Protein AF-A0AAU0NUB8-F1 (afdb_monomer_lite)

Sequence (580 aa):
MPNNIVFNNVAENLKTQIYGTTSSGTVTALLVDNSGNIQIGGSINSTVTGTVNISGGSITSTVTGTVSISDGSITATVTGTVNISGGNINSTVTGTVNVSGGSITSTVTGTVSISDGSITATVTGTVNVSGGNIDSTVTGTVNVSGGNINSTVTGTVNVSGGSITSTVTGTVSISDGNITATVTGTVNVSGGNIDSTVTGTVNVSGGSITSTVTGTVSISDGSITATVTGTVNVSGGNINSTVTGTVNVSGGNINSTVTGTVNVSGGSITSTVTGTVSISDGSITATVTGTVNVSGGNIDSTVTGTVNVSGGNINSTVTGTVNVSGGSITSTVTGTVSISDGNITATVTGTVNVSGGNIDSTVTGTVNVSGGSITSTVTGTVSISDGSITATVTGTVNVSGGNINSTVTGTVNVSGGSITSTVTGTVSISDGSITATVTGTVNVSGGSITATVTGTVNISGGSISATIAGHGFTSSFATLTANASAPINTSFSFDTSQFGYNNYSFYVKNTGTATVSARLQVSPTTAESYYVNDTTAEITLTPNQAVVLAPGLFLNYTRLRVLGTSEATITVEGYFNGQN

pLDDT: mean 86.52, std 13.11, range [34.75, 97.88]

Radius of gyration: 56.98 Å; chains: 1; bounding box: 99×32×206 Å

Structure (mmCIF, N/CA/C/O backbone):
data_AF-A0AAU0NUB8-F1
#
_entry.id   AF-A0AAU0NUB8-F1
#
loop_
_atom_site.group_PDB
_atom_site.id
_atom_site.type_symbol
_atom_site.label_atom_id
_atom_site.label_alt_id
_atom_site.label_comp_id
_atom_site.label_asym_id
_atom_site.label_entity_id
_atom_site.label_seq_id
_atom_site.pdbx_PDB_ins_code
_atom_site.Cartn_x
_atom_site.Cartn_y
_atom_site.Cartn_z
_atom_site.occupancy
_atom_site.B_iso_or_equiv
_atom_site.auth_seq_id
_atom_site.auth_comp_id
_atom_site.auth_asym_id
_atom_site.auth_atom_id
_atom_site.pdbx_PDB_model_num
ATOM 1 N N . MET A 1 1 ? 33.088 -10.317 -100.900 1.00 34.75 1 MET A N 1
ATOM 2 C CA . MET A 1 1 ? 33.164 -11.579 -100.132 1.00 34.75 1 MET A CA 1
ATOM 3 C C . MET A 1 1 ? 32.841 -11.274 -98.677 1.00 34.75 1 MET A C 1
ATOM 5 O O . MET A 1 1 ? 33.107 -10.156 -98.257 1.00 34.75 1 MET A O 1
ATOM 9 N N . PRO A 1 2 ? 32.132 -12.183 -98.000 1.00 43.19 2 PRO A N 1
ATOM 10 C CA . PRO A 1 2 ? 31.165 -11.868 -96.958 1.00 43.19 2 PRO A CA 1
ATOM 11 C C . PRO A 1 2 ? 31.790 -11.530 -95.603 1.00 43.19 2 PRO A C 1
ATOM 13 O O . PRO A 1 2 ? 32.929 -11.876 -95.307 1.00 43.19 2 PRO A O 1
ATOM 16 N N . ASN A 1 3 ? 30.956 -10.856 -94.813 1.00 42.56 3 ASN A N 1
ATOM 17 C CA . ASN A 1 3 ? 31.021 -10.631 -93.378 1.00 42.56 3 ASN A CA 1
ATOM 18 C C . ASN A 1 3 ? 31.677 -11.808 -92.633 1.00 42.56 3 ASN A C 1
ATOM 20 O O . ASN A 1 3 ? 31.066 -12.866 -92.501 1.00 42.56 3 ASN A O 1
ATOM 24 N N . ASN A 1 4 ? 32.901 -11.614 -92.143 1.00 39.78 4 ASN A N 1
ATOM 25 C CA . ASN A 1 4 ? 33.548 -12.545 -91.225 1.00 39.78 4 ASN A CA 1
ATOM 26 C C . ASN A 1 4 ? 33.737 -11.842 -89.879 1.00 39.78 4 ASN A C 1
ATOM 28 O O . ASN A 1 4 ? 34.854 -11.593 -89.430 1.00 39.78 4 ASN A O 1
ATOM 32 N N . ILE A 1 5 ? 32.616 -11.498 -89.236 1.00 44.12 5 ILE A N 1
ATOM 33 C CA . ILE A 1 5 ? 32.594 -11.411 -87.775 1.00 44.12 5 ILE A CA 1
ATOM 34 C C . ILE A 1 5 ? 32.754 -12.856 -87.305 1.00 44.12 5 ILE A C 1
ATOM 36 O O . ILE A 1 5 ? 31.786 -13.593 -87.131 1.00 44.12 5 ILE A O 1
ATOM 40 N N . VAL A 1 6 ? 34.009 -13.289 -87.200 1.00 47.88 6 VAL A N 1
ATOM 41 C CA . VAL A 1 6 ? 34.350 -14.505 -86.477 1.00 47.88 6 VAL A CA 1
ATOM 42 C C . VAL A 1 6 ? 34.022 -14.193 -85.026 1.00 47.88 6 VAL A C 1
ATOM 44 O O . VAL A 1 6 ? 34.758 -13.466 -84.360 1.00 47.88 6 VAL A O 1
ATOM 47 N N . PHE A 1 7 ? 32.887 -14.696 -84.544 1.00 54.06 7 PHE A N 1
ATOM 48 C CA . PHE A 1 7 ? 32.688 -14.848 -83.111 1.00 54.06 7 PHE A CA 1
ATOM 49 C C . PHE A 1 7 ? 33.814 -15.749 -82.628 1.00 54.06 7 PHE A C 1
ATOM 51 O O . PHE A 1 7 ? 33.824 -16.943 -82.910 1.00 54.06 7 PHE A O 1
ATOM 58 N N . ASN A 1 8 ? 34.814 -15.139 -81.999 1.00 52.47 8 ASN A N 1
ATOM 59 C CA . ASN A 1 8 ? 35.960 -15.843 -81.466 1.00 52.47 8 ASN A CA 1
ATOM 60 C C . ASN A 1 8 ? 35.456 -16.876 -80.456 1.00 52.47 8 ASN A C 1
ATOM 62 O O . ASN A 1 8 ? 34.874 -16.527 -79.439 1.00 52.47 8 ASN A O 1
ATOM 66 N N . ASN A 1 9 ? 35.634 -18.154 -80.759 1.00 54.94 9 ASN A N 1
ATOM 67 C CA . ASN A 1 9 ? 35.080 -19.267 -79.989 1.00 54.94 9 ASN A CA 1
ATOM 68 C C . ASN A 1 9 ? 35.848 -19.479 -78.672 1.00 54.94 9 ASN A C 1
ATOM 70 O O . ASN A 1 9 ? 35.467 -20.310 -77.849 1.00 54.94 9 ASN A O 1
ATOM 74 N N . VAL A 1 10 ? 36.962 -18.765 -78.492 1.00 57.66 10 VAL A N 1
ATOM 75 C CA . VAL A 1 10 ? 37.752 -18.769 -77.268 1.00 57.66 10 VAL A CA 1
ATOM 76 C C . VAL A 1 10 ? 37.119 -17.762 -76.314 1.00 57.66 10 VAL A C 1
ATOM 78 O O . VAL A 1 10 ? 37.269 -16.556 -76.495 1.00 57.66 10 VAL A O 1
ATOM 81 N N . ALA A 1 11 ? 36.420 -18.255 -75.289 1.00 54.78 11 ALA A N 1
ATOM 82 C CA . ALA A 1 11 ? 35.713 -17.421 -74.311 1.00 54.78 11 ALA A CA 1
ATOM 83 C C . ALA A 1 11 ? 36.600 -16.322 -73.686 1.00 54.78 11 ALA A C 1
ATOM 85 O O . ALA A 1 11 ? 36.125 -15.226 -73.404 1.00 54.78 11 ALA A O 1
ATOM 86 N N . GLU A 1 12 ? 37.904 -16.576 -73.532 1.00 54.66 12 GLU A N 1
ATOM 87 C CA . GLU A 1 12 ? 38.868 -15.594 -73.022 1.00 54.66 12 GLU A CA 1
ATOM 88 C C . GLU A 1 12 ? 39.077 -14.383 -73.946 1.00 54.66 12 GLU A C 1
ATOM 90 O O . GLU A 1 12 ? 39.304 -13.276 -73.463 1.00 54.66 12 GLU A O 1
ATOM 95 N N . ASN A 1 13 ? 38.919 -14.559 -75.258 1.00 52.91 13 ASN A N 1
ATOM 96 C CA . ASN A 1 13 ? 39.053 -13.492 -76.248 1.00 52.91 13 ASN A CA 1
ATOM 97 C C . ASN A 1 13 ? 37.741 -12.725 -76.505 1.00 52.91 13 ASN A C 1
ATOM 99 O O . ASN A 1 13 ? 37.738 -11.767 -77.276 1.00 52.91 13 ASN A O 1
ATOM 103 N N . LEU A 1 14 ? 36.628 -13.143 -75.891 1.00 55.69 14 LEU A N 1
ATOM 104 C CA . LEU A 1 14 ? 35.334 -12.448 -75.935 1.00 55.69 14 LEU A CA 1
ATOM 105 C C . LEU A 1 14 ? 35.107 -11.533 -74.718 1.00 55.69 14 LEU A C 1
ATOM 107 O O . LEU A 1 14 ? 34.029 -10.957 -74.577 1.00 55.69 14 LEU A O 1
ATOM 111 N N . LYS A 1 15 ? 36.098 -11.388 -73.828 1.00 54.88 15 LYS A N 1
ATOM 112 C CA . LYS A 1 15 ? 36.014 -10.480 -72.677 1.00 54.88 15 LYS A CA 1
ATOM 113 C C . LYS A 1 15 ? 35.912 -9.028 -73.169 1.00 54.88 15 LYS A C 1
ATOM 115 O O . LYS A 1 15 ? 36.837 -8.520 -73.800 1.00 54.88 15 LYS A O 1
ATOM 120 N N . THR A 1 16 ? 34.814 -8.338 -72.862 1.00 56.94 16 THR A N 1
ATOM 121 C CA . THR A 1 16 ? 34.696 -6.880 -73.032 1.00 56.94 16 THR A CA 1
ATOM 122 C C . THR A 1 16 ? 35.710 -6.183 -72.125 1.00 56.94 16 THR A C 1
ATOM 124 O O . THR A 1 16 ? 35.531 -6.148 -70.910 1.00 56.94 16 THR A O 1
ATOM 127 N N . GLN A 1 17 ? 36.791 -5.645 -72.699 1.00 57.72 17 GLN A N 1
ATOM 128 C CA . GLN A 1 17 ? 37.718 -4.774 -71.971 1.00 57.72 17 GLN A CA 1
ATOM 129 C C . GLN A 1 17 ? 37.031 -3.425 -71.732 1.00 57.72 17 GLN A C 1
ATOM 131 O O . GLN A 1 17 ? 36.641 -2.745 -72.682 1.00 57.72 17 GLN A O 1
ATOM 136 N N . ILE A 1 18 ? 36.859 -3.049 -70.465 1.00 65.25 18 ILE A N 1
ATOM 137 C CA . ILE A 1 18 ? 36.373 -1.722 -70.083 1.00 65.25 18 ILE A CA 1
ATOM 138 C C . ILE A 1 18 ? 37.589 -0.798 -70.038 1.00 65.25 18 ILE A C 1
ATOM 140 O O . ILE A 1 18 ? 38.558 -1.094 -69.343 1.00 65.25 18 ILE A O 1
ATOM 144 N N . TYR A 1 19 ? 37.560 0.310 -70.775 1.00 64.94 19 TYR A N 1
ATOM 145 C CA . TYR A 1 19 ? 38.640 1.296 -70.761 1.00 64.94 19 TYR A CA 1
ATOM 146 C C . TYR A 1 19 ? 38.244 2.535 -69.950 1.00 64.94 19 TYR A C 1
ATOM 148 O O . TYR A 1 19 ? 37.123 3.024 -70.064 1.00 64.94 19 TYR A O 1
ATOM 156 N N . GLY A 1 20 ? 39.177 3.051 -69.152 1.00 66.25 20 GLY A N 1
ATOM 157 C CA . GLY A 1 20 ? 39.092 4.340 -68.463 1.00 66.25 20 GLY A CA 1
ATOM 158 C C . GLY A 1 20 ? 40.105 5.332 -69.033 1.00 66.25 20 GLY A C 1
ATOM 159 O O . GLY A 1 20 ? 40.996 4.949 -69.785 1.00 66.25 20 GLY A O 1
ATOM 160 N N . THR A 1 21 ? 39.984 6.615 -68.700 1.00 65.50 21 THR A N 1
ATOM 161 C CA . THR A 1 21 ? 40.927 7.657 -69.140 1.00 65.50 21 THR A CA 1
ATOM 162 C C . THR A 1 21 ? 41.678 8.216 -67.934 1.00 65.50 21 THR A C 1
ATOM 164 O O . THR A 1 21 ? 41.054 8.590 -66.944 1.00 65.50 21 THR A O 1
ATOM 167 N N . THR A 1 22 ? 43.012 8.267 -67.982 1.00 65.81 22 THR A N 1
ATOM 168 C CA . THR A 1 22 ? 43.820 8.888 -66.920 1.00 65.81 22 THR A CA 1
ATOM 169 C C . THR A 1 22 ? 43.652 10.409 -66.912 1.00 65.81 22 THR A C 1
ATOM 171 O O . THR A 1 22 ? 43.195 11.010 -67.885 1.00 65.81 22 THR A O 1
ATOM 174 N N . SER A 1 23 ? 44.131 11.065 -65.851 1.00 58.47 23 SER A N 1
ATOM 175 C CA . SER A 1 23 ? 44.223 12.532 -65.767 1.00 58.47 23 SER A CA 1
ATOM 176 C C . SER A 1 23 ? 45.089 13.174 -66.863 1.00 58.47 23 SER A C 1
ATOM 178 O O . SER A 1 23 ? 45.000 14.380 -67.076 1.00 58.47 23 SER A O 1
ATOM 180 N N . SER A 1 24 ? 45.902 12.385 -67.577 1.00 73.06 24 SER A N 1
ATOM 181 C CA . SER A 1 24 ? 46.690 12.812 -68.741 1.00 73.06 24 SER A CA 1
ATOM 182 C C . SER A 1 24 ? 45.994 12.564 -70.087 1.00 73.06 24 SER A C 1
ATOM 184 O O . SER A 1 24 ? 46.607 12.784 -71.127 1.00 73.06 24 SER A O 1
ATOM 186 N N . GLY A 1 25 ? 44.747 12.077 -70.093 1.00 71.88 25 GLY A N 1
ATOM 187 C CA . GLY A 1 25 ? 43.996 11.756 -71.313 1.00 71.88 25 GLY A CA 1
ATOM 188 C C . GLY A 1 25 ? 44.322 10.388 -71.928 1.00 71.88 25 GLY A C 1
ATOM 189 O O . GLY A 1 25 ? 43.821 10.066 -73.003 1.00 71.88 25 GLY A O 1
ATOM 190 N N . THR A 1 26 ? 45.139 9.564 -71.266 1.00 75.38 26 THR A N 1
ATOM 191 C CA . THR A 1 26 ? 45.525 8.239 -71.768 1.00 75.38 26 THR A CA 1
ATOM 192 C C . THR A 1 26 ? 44.412 7.233 -71.499 1.00 75.38 26 THR A C 1
ATOM 194 O O . THR A 1 26 ? 44.010 7.051 -70.353 1.00 75.38 26 THR A O 1
ATOM 197 N N . VAL A 1 27 ? 43.930 6.548 -72.536 1.00 68.94 27 VAL A N 1
ATOM 198 C CA . VAL A 1 27 ? 42.956 5.458 -72.392 1.00 68.94 27 VAL A CA 1
ATOM 199 C C . VAL A 1 27 ? 43.677 4.197 -71.895 1.00 68.94 27 VAL A C 1
ATOM 201 O O . VAL A 1 27 ? 44.598 3.718 -72.553 1.00 68.94 27 VAL A O 1
ATOM 204 N N . THR A 1 28 ? 43.284 3.658 -70.741 1.00 66.75 28 THR A N 1
ATOM 205 C CA . THR A 1 28 ? 43.864 2.448 -70.130 1.00 66.75 28 THR A CA 1
ATOM 206 C C . THR A 1 28 ? 42.778 1.409 -69.907 1.00 66.75 28 THR A C 1
ATOM 208 O O . THR A 1 28 ? 41.647 1.757 -69.576 1.00 66.75 28 THR A O 1
ATOM 211 N N . ALA A 1 29 ? 43.101 0.124 -70.057 1.00 64.19 29 ALA A N 1
ATOM 212 C CA . ALA A 1 29 ? 42.186 -0.932 -69.633 1.00 64.19 29 ALA A CA 1
ATOM 213 C C . ALA A 1 29 ? 42.015 -0.863 -68.106 1.00 64.19 29 ALA A C 1
ATOM 215 O O . ALA A 1 29 ? 43.003 -0.759 -67.375 1.00 64.19 29 ALA A O 1
ATOM 216 N N . LEU A 1 30 ? 40.771 -0.880 -67.635 1.00 70.12 30 LEU A N 1
ATOM 217 C CA . LEU A 1 30 ? 40.443 -1.095 -66.233 1.00 70.12 30 LEU A CA 1
ATOM 218 C C . LEU A 1 30 ? 40.463 -2.597 -65.969 1.00 70.12 30 LEU A C 1
ATOM 220 O O . LEU A 1 30 ? 39.977 -3.389 -66.781 1.00 70.12 30 LEU A O 1
ATOM 224 N N . LEU A 1 31 ? 41.033 -2.989 -64.832 1.00 73.56 31 LEU A N 1
ATOM 225 C CA . LEU A 1 31 ? 40.986 -4.378 -64.407 1.00 73.56 31 LEU A CA 1
ATOM 226 C C . LEU A 1 31 ? 39.528 -4.723 -64.092 1.00 73.56 31 LEU A C 1
ATOM 228 O O . LEU A 1 31 ? 38.877 -4.004 -63.337 1.00 73.56 31 LEU A O 1
ATOM 232 N N . VAL A 1 32 ? 39.014 -5.795 -64.691 1.00 72.31 32 VAL A N 1
ATOM 233 C CA . VAL A 1 32 ? 37.684 -6.329 -64.394 1.00 72.31 32 VAL A CA 1
ATOM 234 C C . VAL A 1 32 ? 37.797 -7.779 -63.955 1.00 72.31 32 VAL A C 1
ATOM 236 O O . VAL A 1 32 ? 38.656 -8.512 -64.447 1.00 72.31 32 VAL A O 1
ATOM 239 N N . ASP A 1 33 ? 36.949 -8.194 -63.021 1.00 75.12 33 ASP A N 1
ATOM 240 C CA . ASP A 1 33 ? 36.871 -9.594 -62.610 1.00 75.12 33 ASP A CA 1
ATOM 241 C C . ASP A 1 33 ? 36.132 -10.464 -63.646 1.00 75.12 33 ASP A C 1
ATOM 243 O O . ASP A 1 33 ? 35.622 -9.984 -64.662 1.00 75.12 33 ASP A O 1
ATOM 247 N N . ASN A 1 34 ? 36.058 -11.775 -63.390 1.00 74.88 34 ASN A N 1
ATOM 248 C CA . ASN A 1 34 ? 35.379 -12.736 -64.268 1.00 74.88 34 ASN A CA 1
ATOM 249 C C . ASN A 1 34 ? 33.866 -12.484 -64.428 1.00 74.88 34 ASN A C 1
ATOM 251 O O . ASN A 1 34 ? 33.246 -13.102 -65.292 1.00 74.88 34 ASN A O 1
ATOM 255 N N . SER A 1 35 ? 33.285 -11.595 -63.621 1.00 77.44 35 SER A N 1
ATOM 256 C CA . SER A 1 35 ? 31.882 -11.181 -63.676 1.00 77.44 35 SER A CA 1
ATOM 257 C C . SER A 1 35 ? 31.705 -9.803 -64.331 1.00 77.44 35 SER A C 1
ATOM 259 O O . SER A 1 35 ? 30.581 -9.317 -64.426 1.00 77.44 35 SER A O 1
ATOM 261 N N . GLY A 1 36 ? 32.790 -9.176 -64.802 1.00 72.44 36 GLY A N 1
ATOM 262 C CA . GLY A 1 36 ? 32.775 -7.860 -65.439 1.00 72.44 36 GLY A CA 1
ATOM 263 C C . GLY A 1 36 ? 32.761 -6.678 -64.465 1.00 72.44 36 GLY A C 1
ATOM 264 O O . GLY A 1 36 ? 32.548 -5.550 -64.907 1.00 72.44 36 GLY A O 1
ATOM 265 N N . ASN A 1 37 ? 32.991 -6.896 -63.164 1.00 77.50 37 ASN A N 1
ATOM 266 C CA . ASN A 1 37 ? 33.043 -5.812 -62.178 1.00 77.50 37 ASN A CA 1
ATOM 267 C C . ASN A 1 37 ? 34.415 -5.136 -62.183 1.00 77.50 37 ASN A C 1
ATOM 269 O O . ASN A 1 37 ? 35.431 -5.816 -62.307 1.00 77.50 37 ASN A O 1
ATOM 273 N N . ILE A 1 38 ? 34.460 -3.820 -61.967 1.00 76.69 38 ILE A N 1
ATOM 274 C CA . ILE A 1 38 ? 35.713 -3.052 -61.923 1.00 76.69 38 ILE A CA 1
ATOM 275 C C . ILE A 1 38 ? 36.499 -3.413 -60.654 1.00 76.69 38 ILE A C 1
ATOM 277 O O . ILE A 1 38 ? 35.972 -3.287 -59.550 1.00 76.69 38 ILE A O 1
ATOM 281 N N . GLN A 1 39 ? 37.763 -3.814 -60.801 1.00 78.06 39 GLN A N 1
ATOM 282 C CA . GLN A 1 39 ? 38.712 -4.055 -59.713 1.00 78.06 39 GLN A CA 1
ATOM 283 C C . GLN A 1 39 ? 39.658 -2.863 -59.543 1.00 78.06 39 GLN A C 1
ATOM 285 O O . GLN A 1 39 ? 40.314 -2.430 -60.493 1.00 78.06 39 GLN A O 1
ATOM 290 N N . ILE A 1 40 ? 39.761 -2.350 -58.318 1.00 70.75 40 ILE A N 1
ATOM 291 C CA . ILE A 1 40 ? 40.590 -1.186 -57.994 1.00 70.75 40 ILE A CA 1
ATOM 292 C C . ILE A 1 40 ? 41.726 -1.603 -57.058 1.00 70.75 40 ILE A C 1
ATOM 294 O O . ILE A 1 40 ? 41.482 -2.103 -55.962 1.00 70.75 40 ILE A O 1
ATOM 298 N N . GLY A 1 41 ? 42.966 -1.366 -57.503 1.00 65.56 41 GLY A N 1
ATOM 299 C CA . GLY A 1 41 ? 44.191 -1.489 -56.697 1.00 65.56 41 GLY A CA 1
ATOM 300 C C . GLY A 1 41 ? 44.997 -0.184 -56.578 1.00 65.56 41 GLY A C 1
ATOM 301 O O . GLY A 1 41 ? 46.074 -0.188 -55.993 1.00 65.56 41 GLY A O 1
ATOM 302 N N . GLY A 1 42 ? 44.501 0.926 -57.147 1.00 71.94 42 GLY A N 1
ATOM 303 C CA . GLY A 1 42 ? 45.145 2.251 -57.176 1.00 71.94 42 GLY A CA 1
ATOM 304 C C . GLY A 1 42 ? 44.168 3.389 -56.846 1.00 71.94 42 GLY A C 1
ATOM 305 O O . GLY A 1 42 ? 43.082 3.133 -56.333 1.00 71.94 42 GLY A O 1
ATOM 306 N N . SER A 1 43 ? 44.532 4.649 -57.117 1.00 77.69 43 SER A N 1
ATOM 307 C CA . SER A 1 43 ? 43.649 5.794 -56.832 1.00 77.69 43 SER A CA 1
ATOM 308 C C . SER A 1 43 ? 42.744 6.160 -58.014 1.00 77.69 43 SER A C 1
ATOM 310 O O . SER A 1 43 ? 43.237 6.344 -59.126 1.00 77.69 43 SER A O 1
ATOM 312 N N . ILE A 1 44 ? 41.437 6.326 -57.775 1.00 73.38 44 ILE A N 1
ATOM 313 C CA . ILE A 1 44 ? 40.455 6.792 -58.771 1.00 73.38 44 ILE A CA 1
ATOM 314 C C . ILE A 1 44 ? 39.863 8.138 -58.351 1.00 73.38 44 ILE A C 1
ATOM 316 O O . ILE A 1 44 ? 39.305 8.279 -57.262 1.00 73.38 44 ILE A O 1
ATOM 320 N N . ASN A 1 45 ? 39.928 9.112 -59.262 1.00 75.44 45 ASN A N 1
ATOM 321 C CA . ASN A 1 45 ? 39.418 10.473 -59.071 1.00 75.44 45 ASN A CA 1
ATOM 322 C C . ASN A 1 45 ? 38.354 10.864 -60.121 1.00 75.44 45 ASN A C 1
ATOM 324 O O . ASN A 1 45 ? 38.284 12.011 -60.556 1.00 75.44 45 ASN A O 1
ATOM 328 N N . SER A 1 46 ? 37.558 9.906 -60.596 1.00 72.00 46 SER A N 1
ATOM 329 C CA . SER A 1 46 ? 36.447 10.127 -61.532 1.00 72.00 46 SER A CA 1
ATOM 330 C C . SER A 1 46 ? 35.205 9.354 -61.099 1.00 72.00 46 SER A C 1
ATOM 332 O O . SER A 1 46 ? 35.332 8.253 -60.573 1.00 72.00 46 SER A O 1
ATOM 334 N N . THR A 1 47 ? 34.017 9.918 -61.344 1.00 80.12 47 THR A N 1
ATOM 335 C CA . THR A 1 47 ? 32.732 9.311 -60.963 1.00 80.12 47 THR A CA 1
ATOM 336 C C . THR A 1 47 ? 32.630 7.864 -61.435 1.00 80.12 47 THR A C 1
ATOM 338 O O . THR A 1 47 ? 32.801 7.582 -62.622 1.00 80.12 47 THR A O 1
ATOM 341 N N . VAL A 1 48 ? 32.309 6.959 -60.511 1.00 79.38 48 VAL A N 1
ATOM 342 C CA . VAL A 1 48 ? 32.179 5.526 -60.791 1.00 79.38 48 VAL A CA 1
ATOM 343 C C . VAL A 1 48 ? 30.710 5.122 -60.699 1.00 79.38 48 VAL A C 1
ATOM 345 O O . VAL A 1 48 ? 30.035 5.441 -59.720 1.00 79.38 48 VAL A O 1
ATOM 348 N N . THR A 1 49 ? 30.205 4.416 -61.713 1.00 82.38 49 THR A N 1
ATOM 349 C CA . THR A 1 49 ? 28.839 3.870 -61.720 1.00 82.38 49 THR A CA 1
ATOM 350 C C . THR A 1 49 ? 28.857 2.364 -61.978 1.00 82.38 49 THR A C 1
ATOM 352 O O . THR A 1 49 ? 29.679 1.891 -62.761 1.00 82.38 49 THR A O 1
ATOM 355 N N . GLY A 1 50 ? 27.971 1.612 -61.321 1.00 81.25 50 GLY A N 1
ATOM 356 C CA . GLY A 1 50 ? 27.869 0.152 -61.459 1.00 81.25 50 GLY A CA 1
ATOM 357 C C . GLY A 1 50 ? 28.474 -0.621 -60.284 1.00 81.25 50 GLY A C 1
ATOM 358 O O . GLY A 1 50 ? 28.452 -0.144 -59.150 1.00 81.25 50 GLY A O 1
ATOM 359 N N . THR A 1 51 ? 28.965 -1.836 -60.543 1.00 85.69 51 THR A N 1
ATOM 360 C CA . THR A 1 51 ? 29.549 -2.713 -59.515 1.00 85.69 51 THR A CA 1
ATOM 361 C C . THR A 1 51 ? 31.066 -2.545 -59.436 1.00 85.69 51 THR A C 1
ATOM 363 O O . THR A 1 51 ? 31.770 -2.685 -60.440 1.00 85.69 51 THR A O 1
ATOM 366 N N . VAL A 1 52 ? 31.572 -2.267 -58.235 1.00 83.56 52 VAL A N 1
ATOM 367 C CA . VAL A 1 52 ? 32.972 -1.929 -57.959 1.00 83.56 52 VAL A CA 1
ATOM 368 C C . VAL A 1 52 ? 33.510 -2.795 -56.827 1.00 83.56 52 VAL A C 1
ATOM 370 O O . VAL A 1 52 ? 32.921 -2.840 -55.749 1.00 83.56 52 VAL A O 1
ATOM 373 N N . ASN A 1 53 ? 34.661 -3.424 -57.050 1.00 86.62 53 ASN A N 1
ATOM 374 C CA . ASN A 1 53 ? 35.387 -4.209 -56.060 1.00 86.62 53 ASN A CA 1
ATOM 375 C C . ASN A 1 53 ? 36.716 -3.511 -55.724 1.00 86.62 53 ASN A C 1
ATOM 377 O O . ASN A 1 53 ? 37.567 -3.309 -56.592 1.00 86.62 53 ASN A O 1
ATOM 381 N N . ILE A 1 54 ? 36.892 -3.136 -54.458 1.00 84.12 54 ILE A N 1
ATOM 382 C CA . ILE A 1 54 ? 38.076 -2.453 -53.933 1.00 84.12 54 ILE A CA 1
ATOM 383 C C . ILE A 1 54 ? 38.842 -3.434 -53.052 1.00 84.12 54 ILE A C 1
ATOM 385 O O . ILE A 1 54 ? 38.369 -3.838 -51.990 1.00 84.12 54 ILE A O 1
ATOM 389 N N . SER A 1 55 ? 40.035 -3.808 -53.500 1.00 83.12 55 SER A N 1
ATOM 390 C CA . SER A 1 55 ? 40.952 -4.684 -52.765 1.00 83.12 55 SER A CA 1
ATOM 391 C C . SER A 1 55 ? 42.266 -3.975 -52.416 1.00 83.12 55 SER A C 1
ATOM 393 O O . SER A 1 55 ? 43.273 -4.632 -52.173 1.00 83.12 55 SER A O 1
ATOM 395 N N . GLY A 1 56 ? 42.262 -2.638 -52.461 1.00 78.81 56 GLY A N 1
ATOM 396 C CA . GLY A 1 56 ? 43.394 -1.740 -52.235 1.00 78.81 56 GLY A CA 1
ATOM 397 C C . GLY A 1 56 ? 43.168 -0.362 -52.884 1.00 78.81 56 GLY A C 1
ATOM 398 O O . GLY A 1 56 ? 42.235 -0.171 -53.662 1.00 78.81 56 GLY A O 1
ATOM 399 N N . GLY A 1 57 ? 44.028 0.618 -52.588 1.00 79.62 57 GLY A N 1
ATOM 400 C CA . GLY A 1 57 ? 43.959 1.958 -53.195 1.00 79.62 57 GLY A CA 1
ATOM 401 C C . GLY A 1 57 ? 42.918 2.903 -52.573 1.00 79.62 57 GLY A C 1
ATOM 402 O O . GLY A 1 57 ? 42.484 2.709 -51.434 1.00 79.62 57 GLY A O 1
ATOM 403 N N . SER A 1 58 ? 42.564 3.979 -53.290 1.00 81.81 58 SER A N 1
ATOM 404 C CA . SER A 1 58 ? 41.634 5.004 -52.787 1.00 81.81 58 SER A CA 1
ATOM 405 C C . SER A 1 58 ? 40.682 5.565 -53.846 1.00 81.81 58 SER A C 1
ATOM 407 O O . SER A 1 58 ? 41.092 5.885 -54.958 1.00 81.81 58 SER A O 1
ATOM 409 N N . ILE A 1 59 ? 39.406 5.747 -53.504 1.00 81.44 59 ILE A N 1
ATOM 410 C CA . ILE A 1 59 ? 38.452 6.474 -54.355 1.00 81.44 59 ILE A CA 1
ATOM 411 C C . ILE A 1 59 ? 38.134 7.828 -53.725 1.00 81.44 59 ILE A C 1
ATOM 413 O O . ILE A 1 59 ? 37.619 7.897 -52.609 1.00 81.44 59 ILE A O 1
ATOM 417 N N . THR A 1 60 ? 38.395 8.904 -54.465 1.00 82.19 60 THR A N 1
ATOM 418 C CA . THR A 1 60 ? 38.172 10.294 -54.026 1.00 82.19 60 THR A CA 1
ATOM 419 C C . THR A 1 60 ? 37.026 10.985 -54.768 1.00 82.19 60 THR A C 1
ATOM 421 O O . THR A 1 60 ? 36.821 12.184 -54.610 1.00 82.19 60 THR A O 1
ATOM 424 N N . SER A 1 61 ? 36.245 10.244 -55.559 1.00 81.56 61 SER A N 1
ATOM 425 C CA . SER A 1 61 ? 35.135 10.760 -56.380 1.00 81.56 61 SER A CA 1
ATOM 426 C C . SER A 1 61 ? 33.860 9.921 -56.233 1.00 81.56 61 SER A C 1
ATOM 428 O O . SER A 1 61 ? 33.930 8.760 -55.839 1.00 81.56 61 SER A O 1
ATOM 430 N N . THR A 1 62 ? 32.691 10.520 -56.491 1.00 86.06 62 THR A N 1
ATOM 431 C CA . THR A 1 62 ? 31.374 9.922 -56.202 1.00 86.06 62 THR A CA 1
ATOM 432 C C . THR A 1 62 ? 31.204 8.531 -56.812 1.00 86.06 62 THR A C 1
ATOM 434 O O . THR A 1 62 ? 31.486 8.331 -57.995 1.00 86.06 62 THR A O 1
ATOM 437 N N . VAL A 1 63 ? 30.671 7.597 -56.021 1.00 85.75 63 VAL A N 1
ATOM 438 C CA . VAL A 1 63 ? 30.359 6.229 -56.455 1.00 85.75 63 VAL A CA 1
ATOM 439 C C . VAL A 1 63 ? 28.853 5.989 -56.381 1.00 85.75 63 VAL A C 1
ATOM 441 O O . VAL A 1 63 ? 28.222 6.293 -55.372 1.00 85.75 63 VAL A O 1
ATOM 444 N N . THR A 1 64 ? 28.254 5.452 -57.445 1.00 88.31 64 THR A N 1
ATOM 445 C CA . THR A 1 64 ? 26.832 5.067 -57.477 1.00 88.31 64 THR A CA 1
ATOM 446 C C . THR A 1 64 ? 26.661 3.629 -57.961 1.00 88.31 64 THR A C 1
ATOM 448 O O . THR A 1 64 ? 27.033 3.311 -59.087 1.00 88.31 64 THR A O 1
ATOM 451 N N . GLY A 1 65 ? 26.067 2.758 -57.147 1.00 86.94 65 GLY A N 1
ATOM 452 C CA . GLY A 1 65 ? 25.855 1.347 -57.485 1.00 86.94 65 GLY A CA 1
ATOM 453 C C . GLY A 1 65 ? 26.230 0.409 -56.342 1.00 86.94 65 GLY A C 1
ATOM 454 O O . GLY A 1 65 ? 25.946 0.704 -55.182 1.00 86.94 65 GLY A O 1
ATOM 455 N N . THR A 1 66 ? 26.834 -0.732 -56.664 1.00 90.12 66 THR A N 1
ATOM 456 C CA . THR A 1 66 ? 27.251 -1.732 -55.672 1.00 90.12 66 THR A CA 1
ATOM 457 C C . THR A 1 66 ? 28.755 -1.636 -55.445 1.00 90.12 66 THR A C 1
ATOM 459 O O . THR A 1 66 ? 29.530 -1.745 -56.386 1.00 90.12 66 THR A O 1
ATOM 462 N N . VAL A 1 67 ? 29.182 -1.456 -54.201 1.00 88.94 67 VAL A N 1
ATOM 463 C CA . VAL A 1 67 ? 30.586 -1.317 -53.811 1.00 88.94 67 VAL A CA 1
ATOM 464 C C . VAL A 1 67 ? 30.934 -2.422 -52.828 1.00 88.94 67 VAL A C 1
ATOM 466 O O . VAL A 1 67 ? 30.281 -2.539 -51.798 1.00 88.94 67 VAL A O 1
ATOM 469 N N . SER A 1 68 ? 31.966 -3.207 -53.115 1.00 90.12 68 SER A N 1
ATOM 470 C CA . SER A 1 68 ? 32.528 -4.179 -52.175 1.00 90.12 68 SER A CA 1
ATOM 471 C C . SER A 1 68 ? 33.955 -3.775 -51.822 1.00 90.12 68 SER A C 1
ATOM 473 O O . SER A 1 68 ? 34.771 -3.579 -52.718 1.00 90.12 68 SER A O 1
ATOM 475 N N . ILE A 1 69 ? 34.260 -3.641 -50.534 1.00 89.50 69 ILE A N 1
ATOM 476 C CA . ILE A 1 69 ? 35.558 -3.202 -50.012 1.00 89.50 69 ILE A CA 1
ATOM 477 C C . ILE A 1 69 ? 36.125 -4.317 -49.144 1.00 89.50 69 ILE A C 1
ATOM 479 O O . ILE A 1 69 ? 35.584 -4.618 -48.080 1.00 89.50 69 ILE A O 1
ATOM 483 N N . SER A 1 70 ? 37.214 -4.931 -49.595 1.00 89.62 70 SER A N 1
ATOM 484 C CA . SER A 1 70 ? 37.984 -5.879 -48.789 1.00 89.62 70 SER A CA 1
ATOM 485 C C . SER A 1 70 ? 39.236 -5.246 -48.183 1.00 89.62 70 SER A C 1
ATOM 487 O O . SER A 1 70 ? 39.715 -5.729 -47.164 1.00 89.62 70 SER A O 1
ATOM 489 N N . ASP A 1 71 ? 39.754 -4.177 -48.798 1.00 85.69 71 ASP A N 1
ATOM 490 C CA . ASP A 1 71 ? 40.852 -3.333 -48.308 1.00 85.69 71 ASP A CA 1
ATOM 491 C C . ASP A 1 71 ? 40.833 -1.970 -49.044 1.00 85.69 71 ASP A C 1
ATOM 493 O O . ASP A 1 71 ? 40.134 -1.815 -50.046 1.00 85.69 71 ASP A O 1
ATOM 497 N N . GLY A 1 72 ? 41.596 -0.977 -48.578 1.00 84.88 72 GLY A N 1
ATOM 498 C CA . GLY A 1 72 ? 41.685 0.364 -49.172 1.00 84.88 72 GLY A CA 1
ATOM 499 C C . GLY A 1 72 ? 40.765 1.403 -48.521 1.00 84.88 72 GLY A C 1
ATOM 500 O O . GLY A 1 72 ? 40.325 1.244 -47.379 1.00 84.88 72 GLY A O 1
ATOM 501 N N . SER A 1 73 ? 40.513 2.521 -49.217 1.00 86.62 73 SER A N 1
ATOM 502 C CA . SER A 1 73 ? 39.681 3.609 -48.677 1.00 86.62 73 SER A CA 1
ATOM 503 C C . SER A 1 73 ? 38.779 4.318 -49.689 1.00 86.62 73 SER A C 1
ATOM 505 O O . SER A 1 73 ? 39.128 4.485 -50.855 1.00 86.62 73 SER A O 1
ATOM 507 N N . ILE A 1 74 ? 37.626 4.804 -49.232 1.00 85.19 74 ILE A N 1
ATOM 508 C CA . ILE A 1 74 ? 36.774 5.727 -49.993 1.00 85.19 74 ILE A CA 1
ATOM 509 C C . ILE A 1 74 ? 36.610 7.015 -49.193 1.00 85.19 74 ILE A C 1
ATOM 511 O O . ILE A 1 74 ? 36.163 6.980 -48.051 1.00 85.19 74 ILE A O 1
ATOM 515 N N . THR A 1 75 ? 36.929 8.160 -49.788 1.00 84.38 75 THR A N 1
ATOM 516 C CA . THR A 1 75 ? 36.694 9.490 -49.189 1.00 84.38 75 THR A CA 1
ATOM 517 C C . THR A 1 75 ? 35.588 10.273 -49.898 1.00 84.38 75 THR A C 1
ATOM 519 O O . THR A 1 75 ? 35.281 11.404 -49.522 1.00 84.38 75 THR A O 1
ATOM 522 N N . ALA A 1 76 ? 34.931 9.664 -50.884 1.00 82.00 76 ALA A N 1
ATOM 523 C CA . ALA A 1 76 ? 33.829 10.257 -51.630 1.00 82.00 76 ALA A CA 1
ATOM 524 C C . ALA A 1 76 ? 32.456 9.681 -51.294 1.00 82.00 76 ALA A C 1
ATOM 526 O O . ALA A 1 76 ? 32.339 8.560 -50.808 1.00 82.00 76 ALA A O 1
ATOM 527 N N . THR A 1 77 ? 31.414 10.452 -51.611 1.00 87.50 77 THR A N 1
ATOM 528 C CA . THR A 1 77 ? 30.025 10.050 -51.399 1.00 87.50 77 THR A CA 1
ATOM 529 C C . THR A 1 77 ? 29.703 8.763 -52.154 1.00 87.50 77 THR A C 1
ATOM 531 O O . THR A 1 77 ? 29.947 8.670 -53.360 1.00 87.50 77 THR A O 1
ATOM 534 N N . VAL A 1 78 ? 29.104 7.802 -51.453 1.00 89.50 78 VAL A N 1
ATOM 535 C CA . VAL A 1 78 ? 28.651 6.528 -52.020 1.00 89.50 78 VAL A CA 1
ATOM 536 C C . VAL A 1 78 ? 27.129 6.457 -51.957 1.00 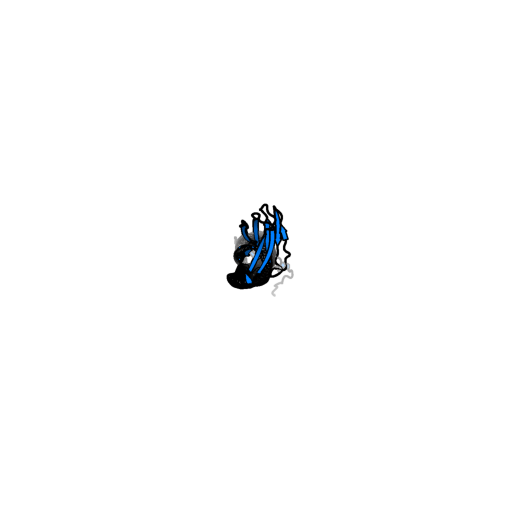89.50 78 VAL A C 1
ATOM 538 O O . VAL A 1 78 ? 26.537 6.695 -50.909 1.00 89.50 78 VAL A O 1
ATOM 541 N N . THR A 1 79 ? 26.480 6.131 -53.074 1.00 91.81 79 THR A N 1
ATOM 542 C CA . THR A 1 79 ? 25.029 5.889 -53.133 1.00 91.81 79 THR A CA 1
ATOM 543 C C . THR A 1 79 ? 24.744 4.495 -53.690 1.00 91.81 79 THR A C 1
ATOM 545 O O . THR A 1 79 ? 25.200 4.172 -54.783 1.00 91.81 79 THR A O 1
ATOM 548 N N . GLY A 1 80 ? 23.976 3.673 -52.974 1.00 91.06 80 GLY A N 1
ATOM 549 C CA . GLY A 1 80 ? 23.604 2.319 -53.396 1.00 91.06 80 GLY A CA 1
ATOM 550 C C . GLY A 1 80 ? 23.899 1.262 -52.333 1.00 91.06 80 GLY A C 1
ATOM 551 O O . GLY A 1 80 ? 23.582 1.459 -51.163 1.00 91.06 80 GLY A O 1
ATOM 552 N N . THR A 1 81 ? 24.458 0.121 -52.734 1.00 93.44 81 THR A N 1
ATOM 553 C CA . THR A 1 81 ? 24.785 -0.987 -51.821 1.00 93.44 81 THR A CA 1
ATOM 554 C C . THR A 1 81 ? 26.278 -1.001 -51.532 1.00 93.44 81 THR A C 1
ATOM 556 O O . THR A 1 81 ? 27.075 -1.011 -52.461 1.00 93.44 81 THR A O 1
ATOM 559 N N . VAL A 1 82 ? 26.667 -1.051 -50.264 1.00 92.00 82 VAL A N 1
ATOM 560 C CA . VAL A 1 82 ? 28.060 -1.054 -49.815 1.00 92.00 82 VAL A CA 1
ATOM 561 C C . VAL A 1 82 ? 28.300 -2.268 -48.929 1.00 92.00 82 VAL A C 1
ATOM 563 O O . VAL A 1 82 ? 27.653 -2.409 -47.900 1.00 92.00 82 VAL A O 1
ATOM 566 N N . ASN A 1 83 ? 29.234 -3.131 -49.307 1.00 93.19 83 ASN A N 1
ATOM 567 C CA . ASN A 1 83 ? 29.685 -4.274 -48.521 1.00 93.19 83 ASN A CA 1
ATOM 568 C C . ASN A 1 83 ? 31.130 -4.024 -48.082 1.00 93.19 83 ASN A C 1
ATOM 570 O O . ASN A 1 83 ? 31.996 -3.818 -48.926 1.00 93.19 83 ASN A O 1
ATOM 574 N N . ILE A 1 84 ? 31.402 -4.042 -46.783 1.00 91.94 84 ILE A N 1
ATOM 575 C CA . ILE A 1 84 ? 32.719 -3.764 -46.208 1.00 91.94 84 ILE A CA 1
ATOM 576 C C . ILE A 1 84 ? 33.142 -4.989 -45.412 1.00 91.94 84 ILE A C 1
ATOM 578 O O . ILE A 1 84 ? 32.584 -5.265 -44.355 1.00 91.94 84 ILE A O 1
ATOM 582 N N . SER A 1 85 ? 34.120 -5.730 -45.918 1.00 92.38 85 SER A N 1
ATOM 583 C CA . SER A 1 85 ? 34.790 -6.799 -45.172 1.00 92.38 85 SER A CA 1
ATOM 584 C C . SER A 1 85 ? 36.168 -6.367 -44.654 1.00 92.38 85 SER A C 1
ATOM 586 O O . SER A 1 85 ? 36.787 -7.100 -43.891 1.00 92.38 85 SER A O 1
ATOM 588 N N . GLY A 1 86 ? 36.645 -5.185 -45.058 1.00 88.00 86 GLY A N 1
ATOM 589 C CA . GLY A 1 86 ? 37.888 -4.543 -44.626 1.00 88.00 86 GLY A CA 1
ATOM 590 C C . GLY A 1 86 ? 38.016 -3.127 -45.208 1.00 88.00 86 GLY A C 1
ATOM 591 O O . GLY A 1 86 ? 37.134 -2.671 -45.933 1.00 88.00 86 GLY A O 1
ATOM 592 N N . GLY A 1 87 ? 39.100 -2.411 -44.893 1.00 87.69 87 GLY A N 1
ATOM 593 C CA . GLY A 1 87 ? 39.306 -1.025 -45.349 1.00 87.69 87 GLY A CA 1
ATOM 594 C C . GLY A 1 87 ? 38.428 0.016 -44.635 1.00 87.69 87 GLY A C 1
ATOM 595 O O . GLY A 1 87 ? 37.825 -0.271 -43.600 1.00 87.69 87 GLY A O 1
ATOM 596 N N . ASN A 1 88 ? 38.388 1.248 -45.162 1.00 88.56 88 ASN A N 1
ATOM 597 C CA . ASN A 1 88 ? 37.716 2.384 -44.513 1.00 88.56 88 ASN A CA 1
ATOM 598 C C . ASN A 1 88 ? 36.869 3.238 -45.473 1.00 88.56 88 ASN A C 1
ATOM 600 O O . ASN A 1 88 ? 37.322 3.596 -46.559 1.00 88.56 88 ASN A O 1
ATOM 604 N N . ILE A 1 89 ? 35.688 3.680 -45.038 1.00 87.06 89 ILE A N 1
ATOM 605 C CA . ILE A 1 89 ? 34.931 4.747 -45.710 1.00 87.06 89 ILE A CA 1
ATOM 606 C C . ILE A 1 89 ? 34.921 5.995 -44.834 1.00 87.06 89 ILE A C 1
ATOM 608 O O . ILE A 1 89 ? 34.355 6.007 -43.746 1.00 87.06 89 ILE A O 1
ATOM 612 N N . ASN A 1 90 ? 35.496 7.076 -45.348 1.00 87.88 90 ASN A N 1
ATOM 613 C CA . ASN A 1 90 ? 35.509 8.389 -44.720 1.00 87.88 90 ASN A CA 1
ATOM 614 C C . ASN A 1 90 ? 34.696 9.396 -45.547 1.00 87.88 90 ASN A C 1
ATOM 616 O O . ASN A 1 90 ? 35.200 10.438 -45.961 1.00 87.88 90 ASN A O 1
ATOM 620 N N . SER A 1 91 ? 33.447 9.047 -45.862 1.00 85.00 91 SER A N 1
ATOM 621 C CA . SER A 1 91 ? 32.497 9.928 -46.551 1.00 85.00 91 SER A CA 1
ATOM 622 C C . SER A 1 91 ? 31.047 9.500 -46.340 1.00 85.00 91 SER A C 1
ATOM 624 O O . SER A 1 91 ? 30.785 8.438 -45.780 1.00 85.00 91 SER A O 1
ATOM 626 N N . THR A 1 92 ? 30.108 10.315 -46.820 1.00 89.56 92 THR A N 1
ATOM 627 C CA . THR A 1 92 ? 28.675 10.030 -46.717 1.00 89.56 92 THR A CA 1
ATOM 628 C C . THR A 1 92 ? 28.281 8.800 -47.534 1.00 89.56 92 THR A C 1
ATOM 630 O O . THR A 1 92 ? 28.593 8.719 -48.724 1.00 89.56 92 THR A O 1
ATOM 633 N N . VAL A 1 93 ? 27.540 7.882 -46.917 1.00 91.88 93 VAL A N 1
ATOM 634 C CA . VAL A 1 93 ? 26.969 6.699 -47.568 1.00 91.88 93 VAL A CA 1
ATOM 635 C C . VAL A 1 93 ? 25.446 6.750 -47.498 1.00 91.88 93 VAL A C 1
ATOM 637 O O . VAL A 1 93 ? 24.877 6.877 -46.416 1.00 91.88 93 VAL A O 1
ATOM 640 N N . THR A 1 94 ? 24.777 6.602 -48.640 1.00 93.81 94 THR A N 1
ATOM 641 C CA . THR A 1 94 ? 23.312 6.541 -48.726 1.00 93.81 94 THR A CA 1
ATOM 642 C C . THR A 1 94 ? 22.871 5.235 -49.382 1.00 93.81 94 THR A C 1
ATOM 644 O O . THR A 1 94 ? 23.233 4.969 -50.526 1.00 93.81 94 THR A O 1
ATOM 647 N N . GLY A 1 95 ? 22.054 4.433 -48.698 1.00 92.88 95 GLY A N 1
ATOM 648 C CA . GLY A 1 95 ? 21.494 3.184 -49.221 1.00 92.88 95 GLY A CA 1
ATOM 649 C C . GLY A 1 95 ? 21.649 2.008 -48.258 1.00 92.88 95 GLY A C 1
ATOM 650 O O . GLY A 1 95 ? 21.361 2.137 -47.070 1.00 92.88 95 GLY A O 1
ATOM 651 N N . THR A 1 96 ? 22.051 0.844 -48.768 1.00 95.31 96 THR A N 1
ATOM 652 C CA . THR A 1 96 ? 22.246 -0.373 -47.964 1.00 95.31 96 THR A CA 1
ATOM 653 C C . THR A 1 96 ? 23.724 -0.555 -47.652 1.00 95.31 96 THR A C 1
ATOM 655 O O . THR A 1 96 ? 24.535 -0.583 -48.569 1.00 95.31 96 THR A O 1
ATOM 658 N N . VAL A 1 97 ? 24.081 -0.719 -46.384 1.00 94.25 97 VAL A N 1
ATOM 659 C CA . VAL A 1 97 ? 25.460 -0.872 -45.916 1.00 94.25 97 VAL A CA 1
ATOM 660 C C . VAL A 1 97 ? 25.578 -2.146 -45.094 1.00 94.25 97 VAL A C 1
ATOM 662 O O . VAL A 1 97 ? 24.874 -2.306 -44.106 1.00 94.25 97 VAL A O 1
ATOM 665 N N . ASN A 1 98 ? 26.484 -3.036 -45.476 1.00 94.88 98 ASN A N 1
ATOM 666 C CA . ASN A 1 98 ? 26.810 -4.258 -44.754 1.00 94.88 98 ASN A CA 1
ATOM 667 C C . ASN A 1 98 ? 28.269 -4.177 -44.302 1.00 94.88 98 ASN A C 1
ATOM 669 O O . ASN A 1 98 ? 29.162 -4.085 -45.141 1.00 94.88 98 ASN A O 1
ATOM 673 N N . VAL A 1 99 ? 28.512 -4.206 -42.996 1.00 93.88 99 VAL A N 1
ATOM 674 C CA . VAL A 1 99 ? 29.843 -4.131 -42.387 1.00 93.88 99 VAL A CA 1
ATOM 675 C C . VAL A 1 99 ? 30.129 -5.454 -41.686 1.00 93.88 99 VAL A C 1
ATOM 677 O O . VAL A 1 99 ? 29.523 -5.787 -40.671 1.00 93.88 99 VAL A O 1
ATOM 680 N N . SER A 1 100 ? 31.040 -6.231 -42.253 1.00 94.62 100 SER A N 1
ATOM 681 C CA . SER A 1 100 ? 31.566 -7.473 -41.685 1.00 94.62 100 SER A CA 1
ATOM 682 C C . SER A 1 100 ? 33.062 -7.362 -41.366 1.00 94.62 100 SER A C 1
ATOM 684 O O . SER A 1 100 ? 33.738 -8.379 -41.253 1.00 94.62 100 SER A O 1
ATOM 686 N N . GLY A 1 101 ? 33.582 -6.133 -41.297 1.00 89.88 101 GLY A N 1
ATOM 687 C CA . GLY A 1 101 ? 34.975 -5.763 -41.054 1.00 89.88 101 GLY A CA 1
ATOM 688 C C . GLY A 1 101 ? 35.223 -4.303 -41.460 1.00 89.88 101 GLY A C 1
ATOM 689 O O . GLY A 1 101 ? 34.346 -3.658 -42.032 1.00 89.88 101 GLY A O 1
ATOM 690 N N . GLY A 1 102 ? 36.414 -3.766 -41.181 1.00 90.12 102 GLY A N 1
ATOM 691 C CA . GLY A 1 102 ? 36.769 -2.385 -41.546 1.00 90.12 102 GLY A CA 1
ATOM 692 C C . GLY A 1 102 ? 36.044 -1.306 -40.729 1.00 90.12 102 GLY A C 1
ATOM 693 O O . GLY A 1 102 ? 35.529 -1.586 -39.642 1.00 90.12 102 GLY A O 1
ATOM 694 N N . SER A 1 103 ? 36.038 -0.060 -41.227 1.00 91.31 103 SER A N 1
ATOM 695 C CA . SER A 1 103 ? 35.364 1.052 -40.541 1.00 91.31 103 SER A CA 1
ATOM 696 C C . SER A 1 103 ? 34.666 2.078 -41.442 1.00 91.31 103 SER A C 1
ATOM 698 O O . SER A 1 103 ? 35.060 2.306 -42.588 1.00 91.31 103 SER A O 1
ATOM 700 N N . ILE A 1 104 ? 33.630 2.731 -40.906 1.00 90.00 104 ILE A N 1
ATOM 701 C CA . ILE A 1 104 ? 32.985 3.904 -41.516 1.00 90.00 104 ILE A CA 1
ATOM 702 C C . ILE A 1 104 ? 33.037 5.075 -40.539 1.00 90.00 104 ILE A C 1
ATOM 704 O O . ILE A 1 104 ? 32.550 4.968 -39.415 1.00 90.00 104 ILE A O 1
ATOM 708 N N . THR A 1 105 ? 33.571 6.212 -40.979 1.00 88.19 105 THR A N 1
ATOM 709 C CA . THR A 1 105 ? 33.801 7.391 -40.128 1.00 88.19 105 THR A CA 1
ATOM 710 C C . THR A 1 105 ? 32.957 8.611 -40.508 1.00 88.19 105 THR A C 1
ATOM 712 O O . THR A 1 105 ? 33.103 9.670 -39.904 1.00 88.19 105 THR A O 1
ATOM 715 N N . SER A 1 106 ? 32.068 8.504 -41.503 1.00 84.12 106 SER A N 1
ATOM 716 C CA . SER A 1 106 ? 31.206 9.606 -41.963 1.00 84.12 106 SER A CA 1
ATOM 717 C C . SER A 1 106 ? 29.786 9.141 -42.315 1.00 84.12 106 SER A C 1
ATOM 719 O O . SER A 1 106 ? 29.562 7.961 -42.567 1.00 84.12 106 SER A O 1
ATOM 721 N N . THR A 1 107 ? 28.824 10.070 -42.252 1.00 91.06 107 THR A N 1
ATOM 722 C CA . THR A 1 107 ? 27.369 9.846 -42.145 1.00 91.06 107 THR A CA 1
ATOM 723 C C . THR A 1 107 ? 26.824 8.713 -43.014 1.00 91.06 107 THR A C 1
ATOM 725 O O . THR A 1 107 ? 27.032 8.701 -44.225 1.00 91.06 107 THR A O 1
ATOM 728 N N . VAL A 1 108 ? 26.020 7.832 -42.419 1.00 93.00 108 VAL A N 1
ATOM 729 C CA . VAL A 1 108 ? 25.317 6.753 -43.120 1.00 93.00 108 VAL A CA 1
ATOM 730 C C . VAL A 1 108 ? 23.807 6.972 -43.050 1.00 93.00 108 VAL A C 1
ATOM 732 O O . VAL A 1 108 ? 23.251 7.169 -41.973 1.00 93.00 108 VAL A O 1
ATOM 735 N N . THR A 1 109 ? 23.121 6.929 -44.191 1.00 94.75 109 THR A N 1
ATOM 736 C CA . THR A 1 109 ? 21.654 7.021 -44.271 1.00 94.75 109 THR A CA 1
ATOM 737 C C . THR A 1 109 ? 21.079 5.820 -45.017 1.00 94.75 109 THR A C 1
ATOM 739 O O . THR A 1 109 ? 21.467 5.562 -46.153 1.00 94.75 109 THR A O 1
ATOM 742 N N . GLY A 1 110 ? 20.123 5.108 -44.419 1.00 94.00 110 GLY A N 1
ATOM 743 C CA . GLY A 1 110 ? 19.430 3.975 -45.038 1.00 94.00 110 GLY A CA 1
ATOM 744 C C . GLY A 1 110 ? 19.407 2.729 -44.154 1.00 94.00 110 GLY A C 1
ATOM 745 O O . GLY A 1 110 ? 19.055 2.809 -42.978 1.00 94.00 110 GLY A O 1
ATOM 746 N N . THR A 1 111 ? 19.725 1.567 -44.721 1.00 96.00 111 THR A N 1
ATOM 747 C CA . THR A 1 111 ? 19.750 0.287 -43.996 1.00 96.00 111 THR A CA 1
ATOM 748 C C . THR A 1 111 ? 21.189 -0.114 -43.722 1.00 96.00 111 THR A C 1
ATOM 750 O O . THR A 1 111 ? 21.959 -0.280 -44.661 1.00 96.00 111 THR A O 1
ATOM 753 N N . VAL A 1 112 ? 21.547 -0.310 -42.459 1.00 95.00 112 VAL A N 1
ATOM 754 C CA . VAL A 1 112 ? 22.891 -0.693 -42.022 1.00 95.00 112 VAL A CA 1
ATOM 755 C C . VAL A 1 112 ? 22.821 -2.037 -41.312 1.00 95.00 112 VAL A C 1
ATOM 757 O O . VAL A 1 112 ? 22.019 -2.204 -40.401 1.00 95.00 112 VAL A O 1
ATOM 760 N N . SER A 1 113 ? 23.660 -2.987 -41.703 1.00 95.50 113 SER A N 1
ATOM 761 C CA . SER A 1 113 ? 23.849 -4.257 -41.003 1.00 95.50 113 SER A CA 1
ATOM 762 C C . SER A 1 113 ? 25.313 -4.400 -40.613 1.00 95.50 113 SER A C 1
ATOM 764 O O . SER A 1 113 ? 26.187 -4.250 -41.461 1.00 95.50 113 SER A O 1
ATOM 766 N N . ILE A 1 114 ? 25.584 -4.684 -39.344 1.00 94.69 114 ILE A N 1
ATOM 767 C CA . ILE A 1 114 ? 26.930 -4.821 -38.786 1.00 94.69 114 ILE A CA 1
ATOM 768 C C . ILE A 1 114 ? 27.034 -6.196 -38.141 1.00 94.69 114 ILE A C 1
ATOM 770 O O . ILE A 1 114 ? 26.263 -6.535 -37.239 1.00 94.69 114 ILE A O 1
ATOM 774 N N . SER A 1 115 ? 27.974 -7.001 -38.613 1.00 94.81 115 SER A N 1
ATOM 775 C CA . SER A 1 115 ? 28.342 -8.279 -38.001 1.00 94.81 115 SER A CA 1
ATOM 776 C C . SER A 1 115 ? 29.743 -8.249 -37.394 1.00 94.81 115 SER A C 1
ATOM 778 O O . SER A 1 115 ? 30.031 -9.061 -36.524 1.00 94.81 115 SER A O 1
ATOM 780 N N . ASP A 1 116 ? 30.595 -7.315 -37.826 1.00 93.56 116 ASP A N 1
ATOM 781 C CA . ASP A 1 116 ? 31.916 -7.020 -37.258 1.00 93.56 116 ASP A CA 1
ATOM 782 C C . ASP A 1 116 ? 32.368 -5.606 -37.695 1.00 93.56 116 ASP A C 1
ATOM 784 O O . ASP A 1 116 ? 31.664 -4.938 -38.453 1.00 93.56 116 ASP A O 1
ATOM 788 N N . GLY A 1 117 ? 33.532 -5.137 -37.242 1.00 90.88 117 GLY A N 1
ATOM 789 C CA . GLY A 1 117 ? 34.088 -3.824 -37.580 1.00 90.88 117 GLY A CA 1
ATOM 790 C C . GLY A 1 117 ? 33.527 -2.686 -36.723 1.00 90.88 117 GLY A C 1
ATOM 791 O O . GLY A 1 117 ? 33.012 -2.907 -35.620 1.00 90.88 117 GLY A O 1
ATOM 792 N N . SER A 1 118 ? 33.666 -1.445 -37.201 1.00 92.25 118 SER A N 1
ATOM 793 C CA . SER A 1 118 ? 33.195 -0.266 -36.464 1.00 92.25 118 SER A CA 1
ATOM 794 C C . SER A 1 118 ? 32.557 0.822 -37.326 1.00 92.25 118 SER A C 1
ATOM 796 O O . SER A 1 118 ? 32.960 1.088 -38.457 1.00 92.25 118 SER A O 1
ATOM 798 N N . ILE A 1 119 ? 31.563 1.506 -36.764 1.00 90.75 119 ILE A N 1
ATOM 799 C CA . ILE A 1 119 ? 31.004 2.732 -37.335 1.00 90.75 119 ILE A CA 1
ATOM 800 C C . ILE A 1 119 ? 31.136 3.851 -36.305 1.00 90.75 119 ILE A C 1
ATOM 802 O O . ILE A 1 119 ? 30.529 3.791 -35.242 1.00 90.75 119 ILE A O 1
ATOM 806 N N . THR A 1 120 ? 31.897 4.893 -36.628 1.00 89.62 120 THR A N 1
ATOM 807 C CA . THR A 1 120 ? 31.990 6.143 -35.846 1.00 89.62 120 THR A CA 1
ATOM 808 C C . THR A 1 120 ? 31.229 7.293 -36.523 1.00 89.62 120 THR A C 1
ATOM 810 O O . THR A 1 120 ? 31.363 8.464 -36.173 1.00 89.62 120 THR A O 1
ATOM 813 N N . ALA A 1 121 ? 30.396 6.958 -37.509 1.00 82.31 121 ALA A N 1
ATOM 814 C CA . ALA A 1 121 ? 29.540 7.868 -38.254 1.00 82.31 121 ALA A CA 1
ATOM 815 C C . ALA A 1 121 ? 28.139 8.009 -37.654 1.00 82.31 121 ALA A C 1
ATOM 817 O O . ALA A 1 121 ? 27.578 7.030 -37.169 1.00 82.31 121 ALA A O 1
ATOM 818 N N . THR A 1 122 ? 27.515 9.178 -37.818 1.00 91.25 122 THR A N 1
ATOM 819 C CA . THR A 1 122 ? 26.077 9.323 -37.555 1.00 91.25 122 THR A CA 1
ATOM 820 C C . THR A 1 122 ? 25.292 8.402 -38.486 1.00 91.25 122 THR A C 1
ATOM 822 O O . THR A 1 122 ? 25.448 8.492 -39.706 1.00 91.25 122 THR A O 1
ATOM 825 N N . VAL A 1 123 ? 24.426 7.553 -37.935 1.00 93.81 123 VAL A N 1
ATOM 826 C CA . VAL A 1 123 ? 23.600 6.615 -38.705 1.00 93.81 123 VAL A CA 1
ATOM 827 C C . VAL A 1 123 ? 22.128 7.001 -38.609 1.00 93.81 123 VAL A C 1
ATOM 829 O O . VAL A 1 123 ? 21.591 7.165 -37.518 1.00 93.81 123 VAL A O 1
ATOM 832 N N . THR A 1 124 ? 21.448 7.131 -39.747 1.00 95.44 124 THR A N 1
ATOM 833 C CA . THR A 1 124 ? 20.000 7.387 -39.805 1.00 95.44 124 THR A CA 1
ATOM 834 C C . THR A 1 124 ? 19.290 6.319 -40.632 1.00 95.44 124 THR A C 1
ATOM 836 O O . THR A 1 124 ? 19.645 6.101 -41.788 1.00 95.44 124 THR A O 1
ATOM 839 N N . GLY A 1 125 ? 18.259 5.681 -40.077 1.00 94.62 125 GLY A N 1
ATOM 840 C CA . GLY A 1 125 ? 17.426 4.697 -40.772 1.00 94.62 125 GLY A CA 1
ATOM 841 C C . GLY A 1 125 ? 17.243 3.401 -39.983 1.00 94.62 125 GLY A C 1
ATOM 842 O O . GLY A 1 125 ? 16.877 3.438 -38.812 1.00 94.62 125 GLY A O 1
ATOM 843 N N . THR A 1 126 ? 17.423 2.250 -40.634 1.00 96.75 126 THR A N 1
ATOM 844 C CA . THR A 1 126 ? 17.326 0.928 -39.986 1.00 96.75 126 THR A CA 1
ATOM 845 C C . THR A 1 126 ? 18.721 0.377 -39.737 1.00 96.75 126 THR A C 1
ATOM 847 O O . THR A 1 126 ? 19.496 0.273 -40.680 1.00 96.75 126 THR A O 1
ATOM 850 N N . VAL A 1 127 ? 19.038 0.000 -38.502 1.00 95.88 127 VAL A N 1
ATOM 851 C CA . VAL A 1 127 ? 20.361 -0.478 -38.090 1.00 95.88 127 VAL A CA 1
ATOM 852 C C . VAL A 1 127 ? 20.228 -1.839 -37.423 1.00 95.88 127 VAL A C 1
ATOM 854 O O . VAL A 1 127 ? 19.526 -1.968 -36.429 1.00 95.88 127 VAL A O 1
ATOM 857 N N . ASN A 1 128 ? 20.915 -2.848 -37.944 1.00 96.25 128 ASN A N 1
ATOM 858 C CA . ASN A 1 128 ? 20.979 -4.191 -37.381 1.00 96.25 128 ASN A CA 1
ATOM 859 C C . ASN A 1 128 ? 22.409 -4.454 -36.898 1.00 96.25 128 ASN A C 1
ATOM 861 O O . ASN A 1 128 ? 23.332 -4.487 -37.707 1.00 96.25 128 ASN A O 1
ATOM 865 N N . VAL A 1 129 ? 22.602 -4.649 -35.599 1.00 95.44 129 VAL A N 1
ATOM 866 C CA . VAL A 1 129 ? 23.900 -4.918 -34.972 1.00 95.44 129 VAL A CA 1
ATOM 867 C C . VAL A 1 129 ? 23.886 -6.336 -34.423 1.00 95.44 129 VAL A C 1
ATOM 869 O O . VAL A 1 129 ? 23.235 -6.632 -33.426 1.00 95.44 129 VAL A O 1
ATOM 872 N N . SER A 1 130 ? 24.590 -7.227 -35.106 1.00 95.69 130 SER A N 1
ATOM 873 C CA . SER A 1 130 ? 24.801 -8.620 -34.695 1.00 95.69 130 SER A CA 1
ATOM 874 C C . SER A 1 130 ? 26.209 -8.861 -34.136 1.00 95.69 130 SER A C 1
ATOM 876 O O . SER A 1 130 ? 26.449 -9.879 -33.493 1.00 95.69 130 SER A O 1
ATOM 878 N N . GLY A 1 131 ? 27.115 -7.898 -34.325 1.00 92.69 131 GLY A N 1
ATOM 879 C CA . GLY A 1 131 ? 28.487 -7.859 -33.822 1.00 92.69 131 GLY A CA 1
ATOM 880 C C . GLY A 1 131 ? 29.117 -6.486 -34.093 1.00 92.69 131 GLY A C 1
ATOM 881 O O . GLY A 1 131 ? 28.426 -5.570 -34.541 1.00 92.69 131 GLY A O 1
ATOM 882 N N . GLY A 1 132 ? 30.414 -6.327 -33.820 1.00 91.88 132 GLY A N 1
ATOM 883 C CA . GLY A 1 132 ? 31.122 -5.053 -34.011 1.00 91.88 132 GLY A CA 1
ATOM 884 C C . GLY A 1 132 ? 30.686 -3.939 -33.047 1.00 91.88 132 GLY A C 1
ATOM 885 O O . GLY A 1 132 ? 30.070 -4.202 -32.009 1.00 91.88 132 GLY A O 1
ATOM 886 N N . ASN A 1 133 ? 31.038 -2.689 -33.377 1.00 92.81 133 ASN A N 1
ATOM 887 C CA . ASN A 1 133 ? 30.757 -1.520 -32.534 1.00 92.81 133 ASN A CA 1
ATOM 888 C C . ASN A 1 133 ? 30.196 -0.321 -33.321 1.00 92.81 133 ASN A C 1
ATOM 890 O O . ASN A 1 133 ? 30.707 0.020 -34.388 1.00 92.81 133 ASN A O 1
ATOM 894 N N . ILE A 1 134 ? 29.212 0.383 -32.753 1.00 92.00 134 ILE A N 1
ATOM 895 C CA . ILE A 1 134 ? 28.796 1.720 -33.213 1.00 92.00 134 ILE A CA 1
ATOM 896 C C . ILE A 1 134 ? 29.121 2.755 -32.139 1.00 92.00 134 ILE A C 1
ATOM 898 O O . ILE A 1 134 ? 28.574 2.714 -31.038 1.00 92.00 134 ILE A O 1
ATOM 902 N N . ASP A 1 135 ? 29.958 3.723 -32.485 1.00 91.50 135 ASP A N 1
ATOM 903 C CA . ASP A 1 135 ? 30.418 4.799 -31.606 1.00 91.50 135 ASP A CA 1
ATOM 904 C C . ASP A 1 135 ? 30.072 6.174 -32.204 1.00 91.50 135 ASP A C 1
ATOM 906 O O . ASP A 1 135 ? 30.930 7.029 -32.400 1.00 91.50 135 ASP A O 1
ATOM 910 N N . SER A 1 136 ? 28.804 6.363 -32.594 1.00 86.12 136 SER A N 1
ATOM 911 C CA . SER A 1 136 ? 28.236 7.653 -33.013 1.00 86.12 136 SER A CA 1
ATOM 912 C C . SER A 1 136 ? 26.707 7.603 -33.105 1.00 86.12 136 SER A C 1
ATOM 914 O O . SER A 1 136 ? 26.122 6.528 -33.156 1.00 86.12 136 SER A O 1
ATOM 916 N N . THR A 1 137 ? 26.043 8.762 -33.087 1.00 92.25 137 THR A N 1
ATOM 917 C CA . THR A 1 137 ? 24.584 8.881 -32.941 1.00 92.25 137 THR A CA 1
ATOM 918 C C . THR A 1 137 ? 23.810 8.037 -33.955 1.00 92.25 137 THR A C 1
ATOM 920 O O . THR A 1 137 ? 24.011 8.163 -35.163 1.00 92.25 137 THR A O 1
ATOM 923 N N . VAL A 1 138 ? 22.849 7.250 -33.464 1.00 94.75 138 VAL A N 1
ATOM 924 C CA . VAL A 1 138 ? 21.942 6.444 -34.287 1.00 94.75 138 VAL A CA 1
ATOM 925 C C . VAL A 1 138 ? 20.513 6.965 -34.159 1.00 94.75 138 VAL A C 1
ATOM 927 O O . VAL A 1 138 ? 20.007 7.154 -33.057 1.00 94.75 138 VAL A O 1
ATOM 930 N N . THR A 1 139 ? 19.833 7.195 -35.281 1.00 96.12 139 THR A N 1
ATOM 931 C CA . THR A 1 139 ? 18.423 7.611 -35.310 1.00 96.12 139 THR A CA 1
ATOM 932 C C . THR A 1 139 ? 17.595 6.689 -36.201 1.00 96.12 139 THR A C 1
ATOM 934 O O . THR A 1 139 ? 17.943 6.477 -37.360 1.00 96.12 139 THR A O 1
ATOM 937 N N . GLY A 1 140 ? 16.471 6.180 -35.696 1.00 95.25 140 GLY A N 1
ATOM 938 C CA . GLY A 1 140 ? 15.521 5.360 -36.451 1.00 95.25 140 GLY A CA 1
ATOM 939 C C . GLY A 1 140 ? 15.182 4.041 -35.756 1.00 95.25 140 GLY A C 1
ATOM 940 O O . GLY A 1 140 ? 14.832 4.040 -34.580 1.00 95.25 140 GLY A O 1
ATOM 941 N N . THR A 1 141 ? 15.218 2.930 -36.493 1.00 97.06 141 THR A N 1
ATOM 942 C CA . THR A 1 141 ? 14.974 1.583 -35.943 1.00 97.06 141 THR A CA 1
ATOM 943 C C . THR A 1 141 ? 16.303 0.875 -35.735 1.00 97.06 141 THR A C 1
ATOM 945 O O . THR A 1 141 ? 17.067 0.736 -36.683 1.00 97.06 141 THR A O 1
ATOM 948 N N . VAL A 1 142 ? 16.577 0.411 -34.520 1.00 96.31 142 VAL A N 1
ATOM 949 C CA . VAL A 1 142 ? 17.833 -0.238 -34.141 1.00 96.31 142 VAL A CA 1
ATOM 950 C C . VAL A 1 142 ? 17.536 -1.611 -33.561 1.00 96.31 142 VAL A C 1
ATOM 952 O O . VAL A 1 142 ? 16.832 -1.721 -32.566 1.00 96.31 142 VAL A O 1
ATOM 955 N N . ASN A 1 143 ? 18.083 -2.657 -34.164 1.00 96.56 143 ASN A N 1
ATOM 956 C CA . ASN A 1 143 ? 17.995 -4.027 -33.683 1.00 96.56 143 ASN A CA 1
ATOM 957 C C . ASN A 1 143 ? 19.392 -4.473 -33.255 1.00 96.56 143 ASN A C 1
ATOM 959 O O . ASN A 1 143 ? 20.294 -4.533 -34.085 1.00 96.56 143 ASN A O 1
ATOM 963 N N . VAL A 1 144 ? 19.577 -4.786 -31.979 1.00 95.88 144 VAL A N 1
ATOM 964 C CA . VAL A 1 144 ? 20.834 -5.272 -31.407 1.00 95.88 144 VAL A CA 1
ATOM 965 C C . VAL A 1 144 ? 20.625 -6.724 -31.000 1.00 95.88 144 VAL A C 1
ATOM 967 O O . VAL A 1 144 ? 19.844 -7.021 -30.103 1.00 95.88 144 VAL A O 1
ATOM 970 N N . SER A 1 145 ? 21.281 -7.645 -31.691 1.00 95.81 145 SER A N 1
ATOM 971 C CA . SER A 1 145 ? 21.336 -9.067 -31.333 1.00 95.81 145 SER A CA 1
ATOM 972 C C . SER A 1 145 ? 22.739 -9.491 -30.881 1.00 95.81 145 SER A C 1
ATOM 974 O O . SER A 1 145 ? 22.942 -10.632 -30.484 1.00 95.81 145 SER A O 1
ATOM 976 N N . GLY A 1 146 ? 23.712 -8.577 -30.943 1.00 93.06 146 GLY A N 1
ATOM 977 C CA . GLY A 1 146 ? 25.099 -8.745 -30.517 1.00 93.06 146 GLY A CA 1
ATOM 978 C C . GLY A 1 146 ? 25.873 -7.429 -30.652 1.00 93.06 146 GLY A C 1
ATOM 979 O O . GLY A 1 146 ? 25.294 -6.403 -31.003 1.00 93.06 146 GLY A O 1
ATOM 980 N N . GLY A 1 147 ? 27.181 -7.445 -30.382 1.00 92.31 147 GLY A N 1
ATOM 981 C CA . GLY A 1 147 ? 28.029 -6.246 -30.471 1.00 92.31 147 GLY A CA 1
ATOM 982 C C . GLY A 1 147 ? 27.704 -5.171 -29.426 1.00 92.31 147 GLY A C 1
ATOM 983 O O . GLY A 1 147 ? 27.004 -5.438 -28.446 1.00 92.31 147 GLY A O 1
ATOM 984 N N . ASN A 1 148 ? 28.236 -3.960 -29.630 1.00 93.19 148 ASN A N 1
ATOM 985 C CA . ASN A 1 148 ? 28.023 -2.831 -28.720 1.00 93.19 148 ASN A CA 1
ATOM 986 C C . ASN A 1 148 ? 27.637 -1.540 -29.451 1.00 93.19 148 ASN A C 1
ATOM 988 O O . ASN A 1 148 ? 28.219 -1.187 -30.477 1.00 93.19 148 ASN A O 1
ATOM 992 N N . ILE A 1 149 ? 26.713 -0.779 -28.867 1.00 92.69 149 ILE A N 1
ATOM 993 C CA . ILE A 1 149 ? 26.436 0.605 -29.262 1.00 92.69 149 ILE A CA 1
ATOM 994 C C . ILE A 1 149 ? 26.844 1.524 -28.111 1.00 92.69 149 ILE A C 1
ATOM 996 O O . ILE A 1 149 ? 26.198 1.554 -27.064 1.00 92.69 149 ILE A O 1
ATOM 1000 N N . ASN A 1 150 ? 27.907 2.297 -28.317 1.00 91.38 150 ASN A N 1
ATOM 1001 C CA . ASN A 1 150 ? 28.460 3.230 -27.335 1.00 91.38 150 ASN A CA 1
ATOM 1002 C C . ASN A 1 150 ? 28.049 4.685 -27.605 1.00 91.38 150 ASN A C 1
ATOM 1004 O O . ASN A 1 150 ? 28.795 5.630 -27.377 1.00 91.38 150 ASN A O 1
ATOM 1008 N N . SER A 1 151 ? 26.841 4.886 -28.120 1.00 85.94 151 SER A N 1
ATOM 1009 C CA . SER A 1 151 ? 26.389 6.183 -28.626 1.00 85.94 151 SER A CA 1
ATOM 1010 C C . SER A 1 151 ? 24.910 6.449 -28.370 1.00 85.94 151 SER A C 1
ATOM 1012 O O . SER A 1 151 ? 24.160 5.551 -27.994 1.00 85.94 151 SER A O 1
ATOM 1014 N N . THR A 1 152 ? 24.493 7.706 -28.542 1.00 93.12 152 THR A N 1
ATOM 1015 C CA . THR A 1 152 ? 23.092 8.096 -28.363 1.00 93.12 152 THR A CA 1
ATOM 1016 C C . THR A 1 152 ? 22.216 7.452 -29.430 1.00 93.12 152 THR A C 1
ATOM 1018 O O . THR A 1 152 ? 22.465 7.635 -30.623 1.00 93.12 152 THR A O 1
ATOM 1021 N N . VAL A 1 153 ? 21.160 6.762 -29.003 1.00 95.12 153 VAL A N 1
ATOM 1022 C CA . VAL A 1 153 ? 20.180 6.128 -29.887 1.00 95.12 153 VAL A CA 1
ATOM 1023 C C . VAL A 1 153 ? 18.815 6.786 -29.718 1.00 95.12 153 VAL A C 1
ATOM 1025 O O . VAL A 1 153 ? 18.293 6.864 -28.609 1.00 95.12 153 VAL A O 1
ATOM 1028 N N . THR A 1 154 ? 18.204 7.218 -30.820 1.00 96.44 154 THR A N 1
ATOM 1029 C CA . THR A 1 154 ? 16.855 7.803 -30.823 1.00 96.44 154 THR A CA 1
ATOM 1030 C C . THR A 1 154 ? 15.928 7.029 -31.756 1.00 96.44 154 THR A C 1
ATOM 1032 O O . THR A 1 154 ? 16.235 6.866 -32.934 1.00 96.44 154 THR A O 1
ATOM 1035 N N . GLY A 1 155 ? 14.760 6.607 -31.268 1.00 95.81 155 GLY A N 1
ATOM 1036 C CA . GLY A 1 155 ? 13.719 5.961 -32.070 1.00 95.81 155 GLY A CA 1
ATOM 1037 C C . GLY A 1 155 ? 13.224 4.648 -31.467 1.00 95.81 155 GLY A C 1
ATOM 1038 O O . GLY A 1 155 ? 12.869 4.604 -30.292 1.00 95.81 155 GLY A O 1
ATOM 1039 N N . THR A 1 156 ? 13.135 3.596 -32.282 1.00 97.31 156 THR A N 1
ATOM 1040 C CA . THR A 1 156 ? 12.725 2.255 -31.833 1.00 97.31 156 THR A CA 1
ATOM 1041 C C . THR A 1 156 ? 13.960 1.384 -31.671 1.00 97.31 156 THR A C 1
ATOM 1043 O O . THR A 1 156 ? 14.716 1.230 -32.624 1.00 97.31 156 THR A O 1
ATOM 1046 N N . VAL A 1 157 ? 14.165 0.809 -30.491 1.00 96.56 157 VAL A N 1
ATOM 1047 C CA . VAL A 1 157 ? 15.337 -0.004 -30.156 1.00 96.56 157 VAL A CA 1
ATOM 1048 C C . VAL A 1 157 ? 14.884 -1.371 -29.669 1.00 96.56 157 VAL A C 1
ATOM 1050 O O . VAL A 1 157 ? 14.144 -1.465 -28.697 1.00 96.56 157 VAL A O 1
ATOM 1053 N N . ASN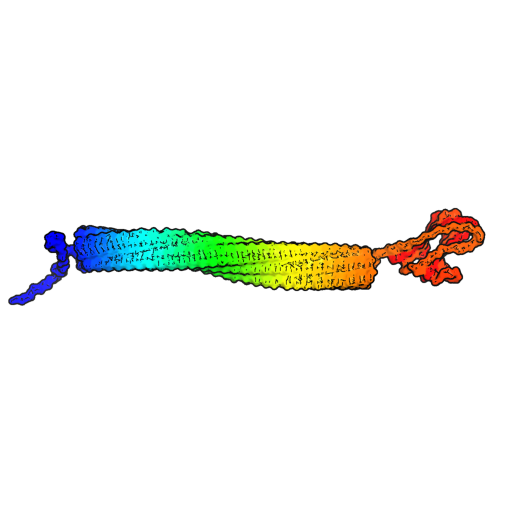 A 1 158 ? 15.348 -2.430 -30.318 1.00 96.69 158 ASN A N 1
ATOM 1054 C CA . ASN A 1 158 ? 15.105 -3.811 -29.924 1.00 96.69 158 ASN A CA 1
ATOM 1055 C C . ASN A 1 158 ? 16.439 -4.450 -29.537 1.00 96.69 158 ASN A C 1
ATOM 1057 O O . ASN A 1 158 ? 17.333 -4.539 -30.373 1.00 96.69 158 ASN A O 1
ATOM 1061 N N . VAL A 1 159 ? 16.577 -4.894 -28.292 1.00 96.06 159 VAL A N 1
ATOM 1062 C CA . VAL A 1 159 ? 17.778 -5.551 -27.767 1.00 96.06 159 VAL A CA 1
ATOM 1063 C C . VAL A 1 159 ? 17.435 -7.002 -27.448 1.00 96.06 159 VAL A C 1
ATOM 1065 O O . VAL A 1 159 ? 16.597 -7.302 -26.605 1.00 96.06 159 VAL A O 1
ATOM 1068 N N . SER A 1 160 ? 18.068 -7.906 -28.176 1.00 96.00 160 SER A N 1
ATOM 1069 C CA . SER A 1 160 ? 17.942 -9.363 -28.059 1.00 96.00 160 SER A CA 1
ATOM 1070 C C . SER A 1 160 ? 19.297 -10.028 -27.794 1.00 96.00 160 SER A C 1
ATOM 1072 O O . SER A 1 160 ? 19.431 -11.239 -27.919 1.00 96.00 160 SER A O 1
ATOM 1074 N N . GLY A 1 161 ? 20.303 -9.217 -27.463 1.00 92.75 161 GLY A N 1
ATOM 1075 C CA . GLY A 1 161 ? 21.695 -9.575 -27.224 1.00 92.75 161 GLY A CA 1
ATOM 1076 C C . GLY A 1 161 ? 22.573 -8.320 -27.278 1.00 92.75 161 GLY A C 1
ATOM 1077 O O . GLY A 1 161 ? 22.088 -7.231 -27.584 1.00 92.75 161 GLY A O 1
ATOM 1078 N N . GLY A 1 162 ? 23.869 -8.461 -26.993 1.00 92.50 162 GLY A N 1
ATOM 1079 C CA . GLY A 1 162 ? 24.813 -7.334 -27.007 1.00 92.50 162 GLY A CA 1
ATOM 1080 C C . GLY A 1 162 ? 24.574 -6.304 -25.895 1.00 92.50 162 GLY A C 1
ATOM 1081 O O . GLY A 1 162 ? 23.906 -6.597 -24.897 1.00 92.50 162 GLY A O 1
ATOM 1082 N N . SER A 1 163 ? 25.154 -5.109 -26.064 1.00 93.56 163 SER A N 1
ATOM 1083 C CA . SER A 1 163 ? 25.053 -4.026 -25.078 1.00 93.56 163 SER A CA 1
ATOM 1084 C C . SER A 1 163 ? 24.855 -2.636 -25.689 1.00 93.56 163 SER A C 1
ATOM 1086 O O . SER A 1 163 ? 25.439 -2.305 -26.722 1.00 93.56 163 SER A O 1
ATOM 1088 N N . ILE A 1 164 ? 24.090 -1.781 -25.003 1.00 93.62 164 ILE A N 1
ATOM 1089 C CA . ILE A 1 164 ? 24.011 -0.338 -25.287 1.00 93.62 164 ILE A CA 1
ATOM 1090 C C . ILE A 1 164 ? 24.464 0.441 -24.051 1.00 93.62 164 ILE A C 1
ATOM 1092 O O . ILE A 1 164 ? 23.881 0.301 -22.976 1.00 93.62 164 ILE A O 1
ATOM 1096 N N . THR A 1 165 ? 25.492 1.273 -24.198 1.00 91.88 165 THR A N 1
ATOM 1097 C CA . THR A 1 165 ? 26.161 1.954 -23.073 1.00 91.88 165 THR A CA 1
ATOM 1098 C C . THR A 1 165 ? 25.942 3.470 -23.044 1.00 91.88 165 THR A C 1
ATOM 1100 O O . THR A 1 165 ? 26.391 4.128 -22.110 1.00 91.88 165 THR A O 1
ATOM 1103 N N . SER A 1 166 ? 25.226 4.044 -24.019 1.00 87.50 166 SER A N 1
ATOM 1104 C CA . SER A 1 166 ? 24.929 5.485 -24.096 1.00 87.50 166 SER A CA 1
ATOM 1105 C C . SER A 1 166 ? 23.455 5.774 -24.413 1.00 87.50 166 SER A C 1
ATOM 1107 O O . SER A 1 166 ? 22.732 4.902 -24.886 1.00 87.50 166 SER A O 1
ATOM 1109 N N . THR A 1 167 ? 23.000 6.984 -24.065 1.00 93.62 167 THR A N 1
ATOM 1110 C CA . THR A 1 167 ? 21.589 7.382 -23.896 1.00 93.62 167 THR A CA 1
ATOM 1111 C C . THR A 1 167 ? 20.650 6.860 -24.981 1.00 93.62 167 THR A C 1
ATOM 1113 O O . THR A 1 167 ? 20.878 7.089 -26.167 1.00 93.62 167 THR A O 1
ATOM 1116 N N . VAL A 1 168 ? 19.529 6.264 -24.570 1.00 95.62 168 VAL A N 1
ATOM 1117 C CA . VAL A 1 168 ? 18.475 5.787 -25.470 1.00 95.62 168 VAL A CA 1
ATOM 1118 C C . VAL A 1 168 ? 17.194 6.591 -25.259 1.00 95.62 168 VAL A C 1
ATOM 1120 O O . VAL A 1 168 ? 16.719 6.732 -24.135 1.00 95.62 168 VAL A O 1
ATOM 1123 N N . THR A 1 169 ? 16.608 7.114 -26.335 1.00 96.69 169 THR A N 1
ATOM 1124 C CA . THR A 1 169 ? 15.335 7.849 -26.295 1.00 96.69 169 THR A CA 1
ATOM 1125 C C . THR A 1 169 ? 14.328 7.263 -27.280 1.00 96.69 169 THR A C 1
ATOM 1127 O O . THR A 1 169 ? 14.625 7.131 -28.464 1.00 96.69 169 THR A O 1
ATOM 1130 N N . GLY A 1 170 ? 13.112 6.962 -26.820 1.00 95.94 170 GLY A N 1
ATOM 1131 C CA . GLY A 1 170 ? 12.009 6.490 -27.660 1.00 95.94 170 GLY A CA 1
ATOM 1132 C C . GLY A 1 170 ? 11.356 5.217 -27.127 1.00 95.94 170 GLY A C 1
ATOM 1133 O O . GLY A 1 170 ? 11.005 5.150 -25.952 1.00 95.94 170 GLY A O 1
ATOM 1134 N N . THR A 1 171 ? 11.134 4.232 -27.998 1.00 97.56 171 THR A N 1
ATOM 1135 C CA . THR A 1 171 ? 10.566 2.930 -27.614 1.00 97.56 171 THR A CA 1
ATOM 1136 C C . THR A 1 171 ? 11.678 1.897 -27.554 1.00 97.56 171 THR A C 1
ATOM 1138 O O . THR A 1 171 ? 12.366 1.690 -28.547 1.00 97.56 171 THR A O 1
ATOM 1141 N N . VAL A 1 172 ? 11.845 1.239 -26.414 1.00 96.75 172 VAL A N 1
ATOM 1142 C CA . VAL A 1 172 ? 12.886 0.241 -26.170 1.00 96.75 172 VAL A CA 1
ATOM 1143 C C . VAL A 1 172 ? 12.230 -1.078 -25.795 1.00 96.75 172 VAL A C 1
ATOM 1145 O O . VAL A 1 172 ? 11.397 -1.111 -24.895 1.00 96.75 172 VAL A O 1
ATOM 1148 N N . SER A 1 173 ? 12.606 -2.162 -26.461 1.00 96.62 173 SER A N 1
ATOM 1149 C CA . SER A 1 173 ? 12.204 -3.523 -26.109 1.00 96.62 173 SER A CA 1
ATOM 1150 C C . SER A 1 173 ? 13.447 -4.368 -25.867 1.00 96.62 173 SER A C 1
ATOM 1152 O O . SER A 1 173 ? 14.338 -4.392 -26.711 1.00 96.62 173 SER A O 1
ATOM 1154 N N . ILE A 1 174 ? 13.519 -5.048 -24.727 1.00 95.94 174 ILE A N 1
ATOM 1155 C CA . ILE A 1 174 ? 14.666 -5.855 -24.306 1.00 95.94 174 ILE A CA 1
ATOM 1156 C C . ILE A 1 174 ? 14.172 -7.263 -24.011 1.00 95.94 174 ILE A C 1
ATOM 1158 O O . ILE A 1 174 ? 13.405 -7.472 -23.072 1.00 95.94 174 ILE A O 1
ATOM 1162 N N . SER A 1 175 ? 14.608 -8.224 -24.815 1.00 96.06 175 SER A N 1
ATOM 1163 C CA . SER A 1 175 ? 14.356 -9.646 -24.588 1.00 96.06 175 SER A CA 1
ATOM 1164 C C . SER A 1 175 ? 15.585 -10.384 -24.057 1.00 96.06 175 SER A C 1
ATOM 1166 O O . SER A 1 175 ? 15.426 -11.439 -23.457 1.00 96.06 175 SER A O 1
ATOM 1168 N N . ASP A 1 176 ? 16.786 -9.840 -24.273 1.00 95.00 176 ASP A N 1
ATOM 1169 C CA . ASP A 1 176 ? 18.069 -10.299 -23.722 1.00 95.00 176 ASP A CA 1
ATOM 1170 C C . ASP A 1 176 ? 19.115 -9.164 -23.845 1.00 95.00 176 ASP A C 1
ATOM 1172 O O . ASP A 1 176 ? 18.819 -8.109 -24.409 1.00 95.00 176 ASP A O 1
ATOM 1176 N N . GLY A 1 177 ? 20.336 -9.365 -23.348 1.00 91.88 177 GLY A N 1
ATOM 1177 C CA . GLY A 1 177 ? 21.423 -8.387 -23.385 1.00 91.88 177 GLY A CA 1
ATOM 1178 C C . GLY A 1 177 ? 21.362 -7.373 -22.242 1.00 91.88 177 GLY A C 1
ATOM 1179 O O . GLY A 1 177 ? 20.665 -7.574 -21.244 1.00 91.88 177 GLY A O 1
ATOM 1180 N N . ASN A 1 178 ? 22.135 -6.289 -22.366 1.00 92.88 178 ASN A N 1
ATOM 1181 C CA . ASN A 1 178 ? 22.239 -5.276 -21.314 1.00 92.88 178 ASN A CA 1
ATOM 1182 C C . ASN A 1 178 ? 22.153 -3.844 -21.858 1.00 92.88 178 ASN A C 1
ATOM 1184 O O . ASN A 1 178 ? 22.771 -3.501 -22.864 1.00 92.88 178 ASN A O 1
ATOM 1188 N N . ILE A 1 179 ? 21.447 -2.970 -21.145 1.00 92.50 179 ILE A N 1
ATOM 1189 C CA . ILE A 1 179 ? 21.514 -1.522 -21.363 1.00 92.50 179 ILE A CA 1
ATOM 1190 C C . ILE A 1 179 ? 22.069 -0.872 -20.100 1.00 92.50 179 ILE A C 1
ATOM 1192 O O . ILE A 1 179 ? 21.418 -0.881 -19.063 1.00 92.50 179 ILE A O 1
ATOM 1196 N N . THR A 1 180 ? 23.253 -0.269 -20.180 1.00 91.81 180 THR A N 1
ATOM 1197 C CA . THR A 1 180 ? 23.838 0.531 -19.082 1.00 91.81 180 THR A CA 1
ATOM 1198 C C . THR A 1 180 ? 23.665 2.037 -19.321 1.00 91.81 180 THR A C 1
ATOM 1200 O O . THR A 1 180 ? 24.262 2.875 -18.647 1.00 91.81 180 THR A O 1
ATOM 1203 N N . ALA A 1 181 ? 22.847 2.392 -20.310 1.00 84.56 181 ALA A N 1
ATOM 1204 C CA . ALA A 1 181 ? 22.535 3.749 -20.723 1.00 84.56 181 ALA A CA 1
ATOM 1205 C C . ALA A 1 181 ? 21.280 4.308 -20.056 1.00 84.56 181 ALA A C 1
ATOM 1207 O O . ALA A 1 181 ? 20.313 3.575 -19.870 1.00 84.56 181 ALA A O 1
ATOM 1208 N N . THR A 1 182 ? 21.229 5.625 -19.839 1.00 93.69 182 THR A N 1
ATOM 1209 C CA . THR A 1 182 ? 19.977 6.303 -19.478 1.00 93.69 182 THR A CA 1
ATOM 1210 C C . THR A 1 182 ? 18.929 6.070 -20.564 1.00 93.69 182 THR A C 1
ATOM 1212 O O . THR A 1 182 ? 19.177 6.381 -21.731 1.00 93.69 182 THR A O 1
ATOM 1215 N N . VAL A 1 183 ? 17.750 5.575 -20.188 1.00 95.88 183 VAL A N 1
ATOM 1216 C CA . VAL A 1 183 ? 16.645 5.310 -21.117 1.00 95.88 183 VAL A CA 1
ATOM 1217 C C . VAL A 1 183 ? 15.481 6.253 -20.838 1.00 95.88 183 VAL A C 1
ATOM 1219 O O . VAL A 1 183 ? 15.029 6.374 -19.702 1.00 95.88 183 VAL A O 1
ATOM 1222 N N . THR A 1 184 ? 14.966 6.918 -21.870 1.00 96.88 184 THR A N 1
ATOM 1223 C CA . THR A 1 184 ? 13.786 7.791 -21.768 1.00 96.88 184 THR A CA 1
ATOM 1224 C C . THR A 1 184 ? 12.718 7.394 -22.784 1.00 96.88 184 THR A C 1
ATOM 1226 O O . THR A 1 184 ? 13.003 7.307 -23.976 1.00 96.88 184 THR A O 1
ATOM 1229 N N . GLY A 1 185 ? 11.475 7.207 -22.337 1.00 96.50 185 GLY A N 1
ATOM 1230 C CA . GLY A 1 185 ? 10.324 6.916 -23.194 1.00 96.50 185 GLY A CA 1
ATOM 1231 C C . GLY A 1 185 ? 9.543 5.681 -22.749 1.00 96.50 185 GLY A C 1
ATOM 1232 O O . GLY A 1 185 ? 9.188 5.567 -21.578 1.00 96.50 185 GLY A O 1
ATOM 1233 N N . THR A 1 186 ? 9.215 4.789 -23.685 1.00 97.75 186 THR A N 1
ATOM 1234 C CA . THR A 1 186 ? 8.516 3.525 -23.389 1.00 97.75 186 THR A CA 1
ATOM 1235 C C . THR A 1 186 ? 9.524 2.388 -23.380 1.00 97.75 186 THR A C 1
ATOM 1237 O O . THR A 1 186 ? 10.236 2.208 -24.361 1.00 97.75 186 THR A O 1
ATOM 1240 N N . VAL A 1 187 ? 9.580 1.615 -22.300 1.00 97.00 187 VAL A N 1
ATOM 1241 C CA . VAL A 1 187 ? 10.553 0.539 -22.098 1.00 97.00 187 VAL A CA 1
ATOM 1242 C C . VAL A 1 187 ? 9.820 -0.752 -21.770 1.00 97.00 187 VAL A C 1
ATOM 1244 O O . VAL A 1 187 ? 9.095 -0.817 -20.784 1.00 97.00 187 VAL A O 1
ATOM 1247 N N . ASN A 1 188 ? 10.023 -1.785 -22.576 1.00 97.06 188 ASN A N 1
ATOM 1248 C CA . ASN A 1 188 ? 9.491 -3.123 -22.363 1.00 97.06 188 ASN A CA 1
ATOM 1249 C C . ASN A 1 188 ? 10.657 -4.073 -22.085 1.00 97.06 188 ASN A C 1
ATOM 1251 O O . ASN A 1 188 ? 11.509 -4.272 -22.946 1.00 97.06 188 ASN A O 1
ATOM 1255 N N . VAL A 1 189 ? 10.699 -4.663 -20.897 1.00 96.56 189 VAL A N 1
ATOM 1256 C CA . VAL A 1 189 ? 11.717 -5.628 -20.477 1.00 96.56 189 VAL A CA 1
ATOM 1257 C C . VAL A 1 189 ? 11.034 -6.981 -20.328 1.00 96.56 189 VAL A C 1
ATOM 1259 O O . VAL A 1 189 ? 10.210 -7.175 -19.440 1.00 96.56 189 VAL A O 1
ATOM 1262 N N . SER A 1 190 ? 11.322 -7.910 -21.230 1.00 96.31 190 SER A N 1
ATOM 1263 C CA . SER A 1 190 ? 10.893 -9.312 -21.138 1.00 96.31 190 SER A CA 1
ATOM 1264 C C . SER A 1 190 ? 12.058 -10.255 -20.814 1.00 96.31 190 SER A C 1
ATOM 1266 O O . SER A 1 190 ? 11.844 -11.442 -20.599 1.00 96.31 190 SER A O 1
ATOM 1268 N N . GLY A 1 191 ? 13.287 -9.733 -20.769 1.00 94.25 191 GLY A N 1
ATOM 1269 C CA . GLY A 1 191 ? 14.522 -10.423 -20.398 1.00 94.25 191 GLY A CA 1
ATOM 1270 C C . GLY A 1 191 ? 15.694 -9.437 -20.327 1.00 94.25 191 GLY A C 1
ATOM 1271 O O . GLY A 1 191 ? 15.489 -8.229 -20.444 1.00 94.25 191 GLY A O 1
ATOM 1272 N N . GLY A 1 192 ? 16.917 -9.936 -20.125 1.00 93.25 192 GLY A N 1
ATOM 1273 C CA . GLY A 1 192 ? 18.116 -9.094 -20.009 1.00 93.25 192 GLY A CA 1
ATOM 1274 C C . GLY A 1 192 ? 18.120 -8.173 -18.781 1.00 93.25 192 GLY A C 1
ATOM 1275 O O . GLY A 1 192 ? 17.348 -8.372 -17.837 1.00 93.25 192 GLY A O 1
ATOM 1276 N N . ASN A 1 193 ? 19.001 -7.165 -18.792 1.00 93.75 193 ASN A N 1
ATOM 1277 C CA . ASN A 1 193 ? 19.124 -6.196 -17.699 1.00 93.75 193 ASN A CA 1
ATOM 1278 C C . ASN A 1 193 ? 19.207 -4.741 -18.178 1.00 93.75 193 ASN A C 1
ATOM 1280 O O . ASN A 1 193 ? 19.860 -4.433 -19.177 1.00 93.75 193 ASN A O 1
ATOM 1284 N N . ILE A 1 194 ? 18.620 -3.827 -17.403 1.00 93.69 194 ILE A N 1
ATOM 1285 C CA . ILE A 1 194 ? 18.908 -2.391 -17.491 1.00 93.69 194 ILE A CA 1
ATOM 1286 C C . ILE A 1 194 ? 19.626 -1.952 -16.219 1.00 93.69 194 ILE A C 1
ATOM 1288 O O . ILE A 1 194 ? 19.041 -1.961 -15.136 1.00 93.69 194 ILE A O 1
ATOM 1292 N N . ASP A 1 195 ? 20.867 -1.505 -16.371 1.00 93.38 195 ASP A N 1
ATOM 1293 C CA . ASP A 1 195 ? 21.691 -0.957 -15.297 1.00 93.38 195 ASP A CA 1
ATOM 1294 C C . ASP A 1 195 ? 21.924 0.542 -15.500 1.00 93.38 195 ASP A C 1
ATOM 1296 O O . ASP A 1 195 ? 23.038 1.021 -15.706 1.00 93.38 195 ASP A O 1
ATOM 1300 N N . SER A 1 196 ? 20.827 1.300 -15.541 1.00 88.81 196 SER A N 1
ATOM 1301 C CA . SER A 1 196 ? 20.856 2.761 -15.617 1.00 88.81 196 SER A CA 1
ATOM 1302 C C . SER A 1 196 ? 19.501 3.389 -15.297 1.00 88.81 196 SER A C 1
ATOM 1304 O O . SER A 1 196 ? 18.506 2.690 -15.107 1.00 88.81 196 SER A O 1
ATOM 1306 N N . THR A 1 197 ? 19.461 4.720 -15.261 1.00 93.94 197 THR A N 1
ATOM 1307 C CA . THR A 1 197 ? 18.233 5.476 -15.008 1.00 93.94 197 THR A CA 1
ATOM 1308 C C . THR A 1 197 ? 17.229 5.284 -16.145 1.00 93.94 197 THR A C 1
ATOM 1310 O O . THR A 1 197 ? 17.551 5.526 -17.309 1.00 93.94 197 THR A O 1
ATOM 1313 N N . VAL A 1 198 ? 15.988 4.936 -15.807 1.00 96.25 198 VAL A N 1
ATOM 1314 C CA . VAL A 1 198 ? 14.873 4.813 -16.753 1.00 96.25 198 VAL A CA 1
ATOM 1315 C C . VAL A 1 198 ? 13.789 5.833 -16.422 1.00 96.25 198 VAL A C 1
ATOM 1317 O O . VAL A 1 198 ? 13.332 5.919 -15.285 1.00 96.25 198 VAL A O 1
ATOM 1320 N N . THR A 1 199 ? 13.347 6.609 -17.410 1.00 97.12 199 THR A N 1
ATOM 1321 C CA . THR A 1 199 ? 12.265 7.592 -17.251 1.00 97.12 199 THR A CA 1
ATOM 1322 C C . THR A 1 199 ? 11.157 7.376 -18.278 1.00 97.12 199 THR A C 1
ATOM 1324 O O . THR A 1 199 ? 11.424 7.340 -19.477 1.00 97.12 199 THR A O 1
ATOM 1327 N N . GLY A 1 200 ? 9.903 7.294 -17.829 1.00 96.62 200 GLY A N 1
ATOM 1328 C CA . GLY A 1 200 ? 8.724 7.210 -18.692 1.00 96.62 200 GLY A CA 1
ATOM 1329 C C . GLY A 1 200 ? 7.795 6.052 -18.331 1.00 96.62 200 GLY A C 1
ATOM 1330 O O . GLY A 1 200 ? 7.422 5.899 -17.170 1.00 96.62 200 GLY A O 1
ATOM 1331 N N . THR A 1 201 ? 7.370 5.278 -19.329 1.00 97.81 201 THR A N 1
ATOM 1332 C CA . THR A 1 201 ? 6.527 4.087 -19.126 1.00 97.81 201 THR A CA 1
ATOM 1333 C C . THR A 1 201 ? 7.399 2.844 -19.184 1.00 97.81 201 THR A C 1
ATOM 1335 O O . THR A 1 201 ? 8.081 2.633 -20.181 1.00 97.81 201 THR A O 1
ATOM 1338 N N . VAL A 1 202 ? 7.375 2.022 -18.141 1.00 97.31 202 VAL A N 1
ATOM 1339 C CA . VAL A 1 202 ? 8.215 0.829 -18.010 1.00 97.31 202 VAL A CA 1
ATOM 1340 C C . VAL A 1 202 ? 7.339 -0.387 -17.759 1.00 97.31 202 VAL A C 1
ATOM 1342 O O . VAL A 1 202 ? 6.593 -0.421 -16.786 1.00 97.31 202 VAL A O 1
ATOM 1345 N N . ASN A 1 203 ? 7.448 -1.397 -18.612 1.00 97.25 203 ASN A N 1
ATOM 1346 C CA . ASN A 1 203 ? 6.764 -2.674 -18.476 1.00 97.25 203 ASN A CA 1
ATOM 1347 C C . ASN A 1 203 ? 7.810 -3.770 -18.273 1.00 97.25 203 ASN A C 1
ATOM 1349 O O . ASN A 1 203 ? 8.634 -3.997 -19.155 1.00 97.25 203 ASN A O 1
ATOM 1353 N N . VAL A 1 204 ? 7.778 -4.448 -17.130 1.00 96.75 204 VAL A N 1
ATOM 1354 C CA . VAL A 1 204 ? 8.684 -5.547 -16.785 1.00 96.75 204 VAL A CA 1
ATOM 1355 C C . VAL A 1 204 ? 7.875 -6.838 -16.726 1.00 96.75 204 VAL A C 1
ATOM 1357 O O . VAL A 1 204 ? 6.994 -7.013 -15.891 1.00 96.75 204 VAL A O 1
ATOM 1360 N N . SER A 1 205 ? 8.160 -7.727 -17.663 1.00 96.56 205 SER A N 1
ATOM 1361 C CA . SER A 1 205 ? 7.549 -9.053 -17.823 1.00 96.56 205 SER A CA 1
ATOM 1362 C C . SER A 1 205 ? 8.596 -10.170 -17.756 1.00 96.56 205 SER A C 1
ATOM 1364 O O . SER A 1 205 ? 8.324 -11.304 -18.132 1.00 96.56 205 SER A O 1
ATOM 1366 N N . GLY A 1 206 ? 9.804 -9.821 -17.307 1.00 93.94 206 GLY A N 1
ATOM 1367 C CA . GLY A 1 206 ? 10.997 -10.651 -17.200 1.00 93.94 206 GLY A CA 1
ATOM 1368 C C . GLY A 1 206 ? 12.233 -9.760 -17.018 1.00 93.94 206 GLY A C 1
ATOM 1369 O O . GLY A 1 206 ? 12.123 -8.534 -17.024 1.00 93.94 206 GLY A O 1
ATOM 1370 N N . GLY A 1 207 ? 13.414 -10.361 -16.862 1.00 93.56 207 GLY A N 1
ATOM 1371 C CA . GLY A 1 207 ? 14.671 -9.615 -16.708 1.00 93.56 207 GLY A CA 1
ATOM 1372 C C . GLY A 1 207 ? 14.766 -8.803 -15.411 1.00 93.56 207 GLY A C 1
ATOM 1373 O O . GLY A 1 207 ? 14.030 -9.056 -14.450 1.00 93.56 207 GLY A O 1
ATOM 1374 N N . SER A 1 208 ? 15.708 -7.853 -15.368 1.00 94.69 208 SER A N 1
ATOM 1375 C CA . SER A 1 208 ? 15.906 -6.984 -14.199 1.00 94.69 208 SER A CA 1
ATOM 1376 C C . SER A 1 208 ? 16.222 -5.524 -14.533 1.00 94.69 208 SER A C 1
ATOM 1378 O O . SER A 1 208 ? 16.887 -5.226 -15.522 1.00 94.69 208 SER A O 1
ATOM 1380 N N . ILE A 1 209 ? 15.792 -4.604 -13.666 1.00 94.81 209 ILE A N 1
ATOM 1381 C CA . ILE A 1 209 ? 16.222 -3.196 -13.682 1.00 94.81 209 ILE A CA 1
ATOM 1382 C C . ILE A 1 209 ? 16.895 -2.865 -12.350 1.00 94.81 209 ILE A C 1
ATOM 1384 O O . ILE A 1 209 ? 16.270 -2.967 -11.290 1.00 94.81 209 ILE A O 1
ATOM 1388 N N . THR A 1 210 ? 18.162 -2.459 -12.394 1.00 93.06 210 THR A N 1
ATOM 1389 C CA . THR A 1 210 ? 18.998 -2.276 -11.195 1.00 93.06 210 THR A CA 1
ATOM 1390 C C . THR A 1 210 ? 19.209 -0.819 -10.792 1.00 93.06 210 THR A C 1
ATOM 1392 O O . THR A 1 210 ? 19.680 -0.563 -9.686 1.00 93.06 210 THR A O 1
ATOM 1395 N N . SER A 1 211 ? 18.806 0.145 -11.627 1.00 89.56 211 SER A N 1
ATOM 1396 C CA . SER A 1 211 ? 18.976 1.583 -11.375 1.00 89.56 211 SER A CA 1
ATOM 1397 C C . SER A 1 211 ? 17.692 2.394 -11.599 1.00 89.56 211 SER A C 1
ATOM 1399 O O . SER A 1 211 ? 16.718 1.901 -12.162 1.00 89.56 211 SER A O 1
ATOM 1401 N N . THR A 1 212 ? 17.665 3.614 -11.051 1.00 94.12 212 THR A N 1
ATOM 1402 C CA . THR A 1 212 ? 16.469 4.425 -10.747 1.00 94.12 212 THR A CA 1
ATOM 1403 C C . THR A 1 212 ? 15.419 4.433 -11.857 1.00 94.12 212 THR A C 1
ATOM 1405 O O . THR A 1 212 ? 15.717 4.784 -12.995 1.00 94.12 212 THR A O 1
ATOM 1408 N N . VAL A 1 213 ? 14.162 4.161 -11.503 1.00 96.38 213 VAL A N 1
ATOM 1409 C CA . VAL A 1 213 ? 13.023 4.216 -12.426 1.00 96.38 213 VAL A CA 1
ATOM 1410 C C . VAL A 1 213 ? 12.067 5.334 -12.021 1.00 96.38 213 VAL A C 1
ATOM 1412 O O . VAL A 1 213 ? 11.631 5.405 -10.875 1.00 96.38 213 VAL A O 1
ATOM 1415 N N . THR A 1 214 ? 11.710 6.209 -12.959 1.00 97.12 214 THR A N 1
ATOM 1416 C CA . THR A 1 214 ? 10.740 7.291 -12.735 1.00 97.12 214 THR A CA 1
ATOM 1417 C C . THR A 1 214 ? 9.617 7.251 -13.766 1.00 97.12 214 THR A C 1
ATOM 1419 O O . THR A 1 214 ? 9.878 7.220 -14.966 1.00 97.12 214 THR A O 1
ATOM 1422 N N . GLY A 1 215 ? 8.363 7.318 -13.317 1.00 96.62 215 GLY A N 1
ATOM 1423 C CA . GLY A 1 215 ? 7.184 7.411 -14.179 1.00 96.62 215 GLY A CA 1
ATOM 1424 C C . GLY A 1 215 ? 6.129 6.352 -13.870 1.00 96.62 215 GLY A C 1
ATOM 1425 O O . GLY A 1 215 ? 5.753 6.173 -12.713 1.00 96.62 215 GLY A O 1
ATOM 1426 N N . THR A 1 216 ? 5.603 5.697 -14.905 1.00 97.75 216 THR A N 1
ATOM 1427 C CA . THR A 1 216 ? 4.613 4.618 -14.755 1.00 97.75 216 THR A CA 1
ATOM 1428 C C . THR A 1 216 ? 5.304 3.280 -14.944 1.00 97.75 216 THR A C 1
ATOM 1430 O O . THR A 1 216 ? 5.873 3.034 -16.003 1.00 97.75 216 THR A O 1
ATOM 1433 N N . VAL A 1 217 ? 5.246 2.414 -13.940 1.00 97.12 217 VAL A N 1
ATOM 1434 C CA . VAL A 1 217 ? 5.901 1.107 -13.933 1.00 97.12 217 VAL A CA 1
ATOM 1435 C C . VAL A 1 217 ? 4.847 0.022 -13.783 1.00 97.12 217 VAL A C 1
ATOM 1437 O O . VAL A 1 217 ? 4.036 0.078 -12.864 1.00 97.12 217 VAL A O 1
ATOM 1440 N N . SER A 1 218 ? 4.865 -0.975 -14.658 1.00 97.12 218 SER A N 1
ATOM 1441 C CA . SER A 1 218 ? 4.043 -2.178 -14.548 1.00 97.12 218 SER A CA 1
ATOM 1442 C C . SER A 1 218 ? 4.945 -3.402 -14.511 1.00 97.12 218 SER A C 1
ATOM 1444 O O . SER A 1 218 ? 5.799 -3.557 -15.378 1.00 97.12 218 SER A O 1
ATOM 1446 N N . ILE A 1 219 ? 4.761 -4.265 -13.518 1.00 96.56 219 ILE A N 1
ATOM 1447 C CA . ILE A 1 219 ? 5.550 -5.480 -13.313 1.00 96.56 219 ILE A CA 1
ATOM 1448 C C . ILE A 1 219 ? 4.592 -6.665 -13.283 1.00 96.56 219 ILE A C 1
ATOM 1450 O O . ILE A 1 219 ? 3.685 -6.729 -12.448 1.00 96.56 219 ILE A O 1
ATOM 1454 N N . SER A 1 220 ? 4.771 -7.593 -14.212 1.00 96.56 220 SER A N 1
ATOM 1455 C CA . SER A 1 220 ? 4.071 -8.878 -14.241 1.00 96.56 220 SER A CA 1
ATOM 1456 C C . SER A 1 220 ? 4.998 -10.056 -13.949 1.00 96.56 220 SER A C 1
ATOM 1458 O O . SER A 1 220 ? 4.516 -11.093 -13.505 1.00 96.56 220 SER A O 1
ATOM 1460 N N . ASP A 1 221 ? 6.309 -9.889 -14.135 1.00 96.00 221 ASP A N 1
ATOM 1461 C CA . ASP A 1 221 ? 7.360 -10.831 -13.734 1.00 96.00 221 ASP A CA 1
ATOM 1462 C C . ASP A 1 221 ? 8.718 -10.096 -13.653 1.00 96.00 221 ASP A C 1
ATOM 1464 O O . ASP A 1 221 ? 8.791 -8.891 -13.901 1.00 96.00 221 ASP A O 1
ATOM 1468 N N . GLY A 1 222 ? 9.798 -10.799 -13.311 1.00 93.38 222 GLY A N 1
ATOM 1469 C CA . GLY A 1 222 ? 11.150 -10.254 -13.222 1.00 93.38 222 GLY A CA 1
ATOM 1470 C C . GLY A 1 222 ? 11.409 -9.519 -11.909 1.00 93.38 222 GLY A C 1
ATOM 1471 O O . GLY A 1 222 ? 10.762 -9.774 -10.884 1.00 93.38 222 GLY A O 1
ATOM 1472 N N . SER A 1 223 ? 12.401 -8.625 -11.915 1.00 94.56 223 SER A N 1
ATOM 1473 C CA . SER A 1 223 ? 12.748 -7.865 -10.714 1.00 94.56 223 SER A CA 1
ATOM 1474 C C . SER A 1 223 ? 13.159 -6.416 -10.963 1.00 94.56 223 SER A C 1
ATOM 1476 O O . SER A 1 223 ? 13.786 -6.079 -11.964 1.00 94.56 223 SER A O 1
ATOM 1478 N N . ILE A 1 224 ? 12.834 -5.541 -10.014 1.00 93.88 224 ILE A N 1
ATOM 1479 C CA . ILE A 1 224 ? 13.389 -4.190 -9.949 1.00 93.88 224 ILE A CA 1
ATOM 1480 C C . ILE A 1 224 ? 14.102 -4.034 -8.610 1.00 93.88 224 ILE A C 1
ATOM 1482 O O . ILE A 1 224 ? 13.473 -4.055 -7.555 1.00 93.88 224 ILE A O 1
ATOM 1486 N N . THR A 1 225 ? 15.419 -3.855 -8.634 1.00 92.75 225 THR A N 1
ATOM 1487 C CA . THR A 1 225 ? 16.218 -3.521 -7.438 1.00 92.75 225 THR A CA 1
ATOM 1488 C C . THR A 1 225 ? 16.550 -2.028 -7.372 1.00 92.75 225 THR A C 1
ATOM 1490 O O . THR A 1 225 ? 17.335 -1.589 -6.537 1.00 92.75 225 THR A O 1
ATOM 1493 N N . ALA A 1 226 ? 15.945 -1.240 -8.255 1.00 84.88 226 ALA A N 1
ATOM 1494 C CA . ALA A 1 226 ? 16.078 0.202 -8.344 1.00 84.88 226 ALA A CA 1
ATOM 1495 C C . ALA A 1 226 ? 15.094 0.966 -7.457 1.00 84.88 226 ALA A C 1
ATOM 1497 O O . ALA A 1 226 ? 13.972 0.514 -7.237 1.00 84.88 226 ALA A O 1
ATOM 1498 N N . THR A 1 227 ? 15.461 2.184 -7.055 1.00 94.00 227 THR A N 1
ATOM 1499 C CA . THR A 1 227 ? 14.484 3.136 -6.512 1.00 94.00 227 THR A CA 1
ATOM 1500 C C . THR A 1 227 ? 13.439 3.453 -7.579 1.00 94.00 227 THR A C 1
ATOM 1502 O O . THR A 1 227 ? 13.800 3.850 -8.688 1.00 94.00 227 THR A O 1
ATOM 1505 N N . VAL A 1 228 ? 12.156 3.315 -7.247 1.00 96.25 228 VAL A N 1
ATOM 1506 C CA . VAL A 1 228 ? 11.042 3.585 -8.163 1.00 96.25 228 VAL A CA 1
ATOM 1507 C C . VAL A 1 228 ? 10.231 4.779 -7.673 1.00 96.25 228 VAL A C 1
ATOM 1509 O O . VAL A 1 228 ? 9.797 4.813 -6.524 1.00 96.25 228 VAL A O 1
ATOM 1512 N N . THR A 1 229 ? 9.995 5.761 -8.541 1.00 97.12 229 THR A N 1
ATOM 1513 C CA . THR A 1 229 ? 9.162 6.934 -8.233 1.00 97.12 229 THR A CA 1
ATOM 1514 C C . THR A 1 229 ? 8.044 7.103 -9.257 1.00 97.12 229 THR A C 1
ATOM 1516 O O . THR A 1 229 ? 8.308 7.152 -10.456 1.00 97.12 229 THR A O 1
ATOM 1519 N N . GLY A 1 230 ? 6.801 7.254 -8.798 1.00 96.69 230 GLY A N 1
ATOM 1520 C CA . GLY A 1 230 ? 5.637 7.529 -9.643 1.00 96.69 230 GLY A CA 1
ATOM 1521 C C . GLY A 1 230 ? 4.477 6.568 -9.393 1.00 96.69 230 GLY A C 1
ATOM 1522 O O . GLY A 1 230 ? 4.087 6.357 -8.248 1.00 96.69 230 GLY A O 1
ATOM 1523 N N . THR A 1 231 ? 3.885 6.033 -10.462 1.00 97.88 231 THR A N 1
ATOM 1524 C CA . THR A 1 231 ? 2.801 5.039 -10.373 1.00 97.88 231 THR A CA 1
ATOM 1525 C C . THR A 1 231 ? 3.366 3.653 -10.632 1.00 97.88 231 THR A C 1
ATOM 1527 O O . THR A 1 231 ? 3.986 3.439 -11.669 1.00 97.88 231 THR A O 1
ATOM 1530 N N . VAL A 1 232 ? 3.149 2.711 -9.720 1.00 97.31 232 VAL A N 1
ATOM 1531 C CA . VAL A 1 232 ? 3.714 1.361 -9.776 1.00 97.31 232 VAL A CA 1
ATOM 1532 C C . VAL A 1 232 ? 2.598 0.334 -9.662 1.00 97.31 232 VAL A C 1
ATOM 1534 O O . VAL A 1 232 ? 1.872 0.321 -8.675 1.00 97.31 232 VAL A O 1
ATOM 1537 N N . ASN A 1 233 ? 2.473 -0.542 -10.652 1.00 97.38 233 ASN A N 1
ATOM 1538 C CA . ASN A 1 233 ? 1.524 -1.648 -10.672 1.00 97.38 233 ASN A CA 1
ATOM 1539 C C . ASN A 1 233 ? 2.300 -2.967 -10.611 1.00 97.38 233 ASN A C 1
ATOM 1541 O O . ASN A 1 233 ? 3.023 -3.300 -11.546 1.00 97.38 233 ASN A O 1
ATOM 1545 N N . VAL A 1 234 ? 2.149 -3.723 -9.529 1.00 96.88 234 VAL A N 1
ATOM 1546 C CA . VAL A 1 234 ? 2.793 -5.022 -9.313 1.00 96.88 234 VAL A CA 1
ATOM 1547 C C . VAL A 1 234 ? 1.721 -6.101 -9.365 1.00 96.88 234 VAL A C 1
ATOM 1549 O O . VAL A 1 234 ? 0.925 -6.261 -8.445 1.00 96.88 234 VAL A O 1
ATOM 1552 N N . SER A 1 235 ? 1.685 -6.821 -10.478 1.00 96.69 235 SER A N 1
ATOM 1553 C CA . SER A 1 235 ? 0.818 -7.987 -10.690 1.00 96.69 235 SER A CA 1
ATOM 1554 C C . SER A 1 235 ? 1.574 -9.315 -10.556 1.00 96.69 235 SER A C 1
ATOM 1556 O O . SER A 1 235 ? 0.956 -10.367 -10.419 1.00 96.69 235 SER A O 1
ATOM 1558 N N . GLY A 1 236 ? 2.908 -9.258 -10.539 1.00 94.81 236 GLY A N 1
ATOM 1559 C CA . GLY A 1 236 ? 3.835 -10.368 -10.331 1.00 94.81 236 GLY A CA 1
ATOM 1560 C C . GLY A 1 236 ? 5.265 -9.848 -10.140 1.00 94.81 236 GLY A C 1
ATOM 1561 O O . GLY A 1 236 ? 5.468 -8.643 -9.991 1.00 94.81 236 GLY A O 1
ATOM 1562 N N . GLY A 1 237 ? 6.255 -10.745 -10.129 1.00 93.88 237 GLY A N 1
ATOM 1563 C CA . GLY A 1 237 ? 7.665 -10.381 -9.938 1.00 93.88 237 GLY A CA 1
ATOM 1564 C C . GLY A 1 237 ? 7.980 -9.800 -8.553 1.00 93.88 237 GLY A C 1
ATOM 1565 O O . GLY A 1 237 ? 7.223 -9.980 -7.594 1.00 93.88 237 GLY A O 1
ATOM 1566 N N . ASN A 1 238 ? 9.129 -9.121 -8.441 1.00 94.50 238 ASN A N 1
ATOM 1567 C CA . ASN A 1 238 ? 9.598 -8.547 -7.176 1.00 94.50 238 ASN A CA 1
ATOM 1568 C C . ASN A 1 238 ? 10.150 -7.119 -7.326 1.00 94.50 238 ASN A C 1
ATOM 1570 O O . ASN A 1 238 ? 10.931 -6.841 -8.234 1.00 94.50 238 ASN A O 1
ATOM 1574 N N . ILE A 1 239 ? 9.843 -6.239 -6.370 1.00 94.62 239 ILE A N 1
ATOM 1575 C CA . ILE A 1 239 ? 10.567 -4.972 -6.176 1.00 94.62 239 ILE A CA 1
ATOM 1576 C C . ILE A 1 239 ? 11.374 -5.057 -4.883 1.00 94.62 239 ILE A C 1
ATOM 1578 O O . ILE A 1 239 ? 10.812 -5.280 -3.814 1.00 94.62 239 ILE A O 1
ATOM 1582 N N . ASN A 1 240 ? 12.686 -4.853 -4.962 1.00 93.62 240 ASN A N 1
ATOM 1583 C CA . ASN A 1 240 ? 13.607 -4.953 -3.828 1.00 93.62 240 ASN A CA 1
ATOM 1584 C C . ASN A 1 240 ? 14.345 -3.631 -3.555 1.00 93.62 240 ASN A C 1
ATOM 1586 O O . ASN A 1 240 ? 15.529 -3.627 -3.228 1.00 93.62 240 ASN A O 1
ATOM 1590 N N . SER A 1 241 ? 13.670 -2.496 -3.746 1.00 90.50 241 SER A N 1
ATOM 1591 C CA . SER A 1 241 ? 14.190 -1.164 -3.420 1.00 90.50 241 SER A CA 1
ATOM 1592 C C . SER A 1 241 ? 13.055 -0.153 -3.226 1.00 90.50 241 SER A C 1
ATOM 1594 O O . SER A 1 241 ? 11.885 -0.481 -3.421 1.00 90.50 241 SER A O 1
ATOM 1596 N N . THR A 1 242 ? 13.398 1.050 -2.765 1.00 94.38 242 THR A N 1
ATOM 1597 C CA . THR A 1 242 ? 12.441 2.045 -2.264 1.00 94.38 242 THR A CA 1
ATOM 1598 C C . THR A 1 242 ? 11.449 2.450 -3.348 1.00 94.38 242 THR A C 1
ATOM 1600 O O . THR A 1 242 ? 11.850 2.816 -4.452 1.00 94.38 242 THR A O 1
ATOM 1603 N N . VAL A 1 243 ? 10.159 2.455 -3.011 1.00 96.50 243 VAL A N 1
ATOM 1604 C CA . VAL A 1 243 ? 9.083 2.892 -3.906 1.00 96.50 243 VAL A CA 1
ATOM 1605 C C . VAL A 1 243 ? 8.395 4.127 -3.338 1.00 96.50 243 VAL A C 1
ATOM 1607 O O . VAL A 1 243 ? 7.973 4.134 -2.184 1.00 96.50 243 VAL A O 1
ATOM 1610 N N . THR A 1 244 ? 8.256 5.178 -4.144 1.00 97.25 244 THR A N 1
ATOM 1611 C CA . THR A 1 244 ? 7.553 6.410 -3.757 1.00 97.25 244 THR A CA 1
ATOM 1612 C C . THR A 1 244 ? 6.462 6.768 -4.762 1.00 97.25 244 THR A C 1
ATOM 1614 O O . THR A 1 244 ? 6.727 6.851 -5.958 1.00 97.25 244 THR A O 1
ATOM 1617 N N . GLY A 1 245 ? 5.247 7.041 -4.283 1.00 96.94 245 GLY A N 1
ATOM 1618 C CA . GLY A 1 245 ? 4.125 7.508 -5.099 1.00 96.94 245 GLY A CA 1
ATOM 1619 C C . GLY A 1 245 ? 2.859 6.673 -4.913 1.00 96.94 245 GLY A C 1
ATOM 1620 O O . GLY A 1 245 ? 2.432 6.444 -3.784 1.00 96.94 245 GLY A O 1
ATOM 1621 N N . THR A 1 246 ? 2.221 6.274 -6.014 1.00 97.88 246 THR A N 1
ATOM 1622 C CA . THR A 1 246 ? 1.034 5.401 -5.987 1.00 97.88 246 THR A CA 1
ATOM 1623 C C . THR A 1 246 ? 1.450 3.980 -6.326 1.00 97.88 246 THR A C 1
ATOM 1625 O O . THR A 1 246 ? 2.041 3.756 -7.378 1.00 97.88 246 THR A O 1
ATOM 1628 N N . VAL A 1 247 ? 1.138 3.021 -5.462 1.00 97.38 247 VAL A N 1
ATOM 1629 C CA . VAL A 1 247 ? 1.542 1.621 -5.596 1.00 97.38 247 VAL A CA 1
ATOM 1630 C C . VAL A 1 247 ? 0.310 0.733 -5.534 1.00 97.38 247 VAL A C 1
ATOM 1632 O O . VAL A 1 247 ? -0.418 0.753 -4.549 1.00 97.38 247 VAL A O 1
ATOM 1635 N N . ASN A 1 248 ? 0.086 -0.060 -6.573 1.00 97.44 248 ASN A N 1
ATOM 1636 C CA . ASN A 1 248 ? -0.980 -1.048 -6.645 1.00 97.44 248 ASN A CA 1
ATOM 1637 C C . ASN A 1 248 ? -0.345 -2.438 -6.698 1.00 97.44 248 ASN A C 1
ATOM 1639 O O . ASN A 1 248 ? 0.371 -2.744 -7.647 1.00 97.44 248 ASN A O 1
ATOM 1643 N N . VAL A 1 249 ? -0.599 -3.271 -5.696 1.00 96.94 249 VAL A N 1
ATOM 1644 C CA . VAL A 1 249 ? -0.095 -4.643 -5.594 1.00 96.94 249 VAL A CA 1
ATOM 1645 C C . VAL A 1 249 ? -1.282 -5.587 -5.718 1.00 96.94 249 VAL A C 1
ATOM 1647 O O . VAL A 1 249 ? -2.073 -5.720 -4.791 1.00 96.94 249 VAL A O 1
ATOM 1650 N N . SER A 1 250 ? -1.432 -6.213 -6.879 1.00 96.69 250 SER A N 1
ATOM 1651 C CA . SER A 1 250 ? -2.415 -7.276 -7.120 1.00 96.69 250 SER A CA 1
ATOM 1652 C C . SER A 1 250 ? -1.777 -8.669 -7.151 1.00 96.69 250 SER A C 1
ATOM 1654 O O . SER A 1 250 ? -2.484 -9.673 -7.186 1.00 96.69 250 SER A O 1
ATOM 1656 N N . GLY A 1 251 ? -0.445 -8.741 -7.109 1.00 94.94 251 GLY A N 1
ATOM 1657 C CA . GLY A 1 251 ? 0.357 -9.958 -7.030 1.00 94.94 251 GLY A CA 1
ATOM 1658 C C . GLY A 1 251 ? 1.827 -9.623 -6.760 1.00 94.94 251 GLY A C 1
ATOM 1659 O O . GLY A 1 251 ? 2.162 -8.472 -6.491 1.00 94.94 251 GLY A O 1
ATOM 1660 N N . GLY A 1 252 ? 2.712 -10.621 -6.834 1.00 93.88 252 GLY A N 1
ATOM 1661 C CA . GLY A 1 252 ? 4.151 -10.426 -6.607 1.00 93.88 252 GLY A CA 1
ATOM 1662 C C . GLY A 1 252 ? 4.498 -9.960 -5.188 1.00 93.88 252 GLY A C 1
ATOM 1663 O O . GLY A 1 252 ? 3.679 -10.060 -4.271 1.00 93.88 252 GLY A O 1
ATOM 1664 N N . ASN A 1 253 ? 5.729 -9.468 -5.008 1.00 94.44 253 ASN A N 1
ATOM 1665 C CA . ASN A 1 253 ? 6.208 -8.993 -3.707 1.00 94.44 253 ASN A CA 1
ATOM 1666 C C . ASN A 1 253 ? 6.945 -7.651 -3.797 1.00 94.44 253 ASN A C 1
ATOM 1668 O O . ASN A 1 253 ? 7.753 -7.424 -4.699 1.00 94.44 253 ASN A O 1
ATOM 1672 N N . ILE A 1 254 ? 6.742 -6.790 -2.800 1.00 94.88 254 ILE A N 1
ATOM 1673 C CA . ILE A 1 254 ? 7.583 -5.613 -2.564 1.00 94.88 254 ILE A CA 1
ATOM 1674 C C . ILE A 1 254 ? 8.341 -5.812 -1.252 1.00 94.88 254 ILE A C 1
ATOM 1676 O O . ILE A 1 254 ? 7.766 -5.772 -0.167 1.00 94.88 254 ILE A O 1
ATOM 1680 N N . ASN A 1 255 ? 9.654 -5.995 -1.355 1.00 93.44 255 ASN A N 1
ATOM 1681 C CA . ASN A 1 255 ? 10.556 -6.219 -0.229 1.00 93.44 255 ASN A CA 1
ATOM 1682 C C . ASN A 1 255 ? 11.381 -4.968 0.102 1.00 93.44 255 ASN A C 1
ATOM 1684 O O . ASN A 1 255 ? 12.593 -5.022 0.294 1.00 93.44 255 ASN A O 1
ATOM 1688 N N . SER A 1 256 ? 10.740 -3.800 0.125 1.00 88.81 256 SER A N 1
ATOM 1689 C CA . SER A 1 256 ? 11.408 -2.542 0.467 1.00 88.81 256 SER A CA 1
ATOM 1690 C C . SER A 1 256 ? 10.441 -1.471 0.965 1.00 88.81 256 SER A C 1
ATOM 1692 O O . SER A 1 256 ? 9.231 -1.684 0.991 1.00 88.81 256 SER A O 1
ATOM 1694 N N . THR A 1 257 ? 10.990 -0.328 1.376 1.00 94.38 257 THR A N 1
ATOM 1695 C CA . THR A 1 257 ? 10.216 0.794 1.905 1.00 94.38 257 THR A CA 1
ATOM 1696 C C . THR A 1 257 ? 9.290 1.359 0.832 1.00 94.38 257 THR A C 1
ATOM 1698 O O . THR A 1 257 ? 9.744 1.715 -0.257 1.00 94.38 257 THR A O 1
ATOM 1701 N N . VAL A 1 258 ? 8.008 1.508 1.160 1.00 96.56 258 VAL A N 1
ATOM 1702 C CA . VAL A 1 258 ? 6.999 2.120 0.291 1.00 96.56 258 VAL A CA 1
ATOM 1703 C C . VAL A 1 258 ? 6.451 3.387 0.937 1.00 96.56 258 VAL A C 1
ATOM 1705 O O . VAL A 1 258 ? 6.022 3.370 2.088 1.00 96.56 258 VAL A O 1
ATOM 1708 N N . THR A 1 259 ? 6.442 4.498 0.204 1.00 97.25 259 THR A N 1
ATOM 1709 C CA . THR A 1 259 ? 5.887 5.777 0.674 1.00 97.25 259 THR A CA 1
ATOM 1710 C C . THR A 1 259 ? 4.841 6.317 -0.296 1.00 97.25 259 THR A C 1
ATOM 1712 O O . THR A 1 259 ? 5.113 6.452 -1.486 1.00 97.25 259 THR A O 1
ATOM 1715 N N . GLY A 1 260 ? 3.664 6.690 0.211 1.00 96.94 260 GLY A N 1
ATOM 1716 C CA . GLY A 1 260 ? 2.599 7.334 -0.560 1.00 96.94 260 GLY A CA 1
ATOM 1717 C C . GLY A 1 260 ? 1.252 6.627 -0.429 1.00 96.94 260 GLY A C 1
ATOM 1718 O O . GLY A 1 260 ? 0.807 6.340 0.681 1.00 96.94 260 GLY A O 1
ATOM 1719 N N . THR A 1 261 ? 0.569 6.406 -1.552 1.00 97.88 261 THR A N 1
ATOM 1720 C CA . THR A 1 261 ? -0.712 5.679 -1.585 1.00 97.88 261 THR A CA 1
ATOM 1721 C C . THR A 1 261 ? -0.455 4.240 -2.001 1.00 97.88 261 THR A C 1
ATOM 1723 O O . THR A 1 261 ? 0.122 4.012 -3.059 1.00 97.88 261 THR A O 1
ATOM 1726 N N . VAL A 1 262 ? -0.884 3.277 -1.191 1.00 97.38 262 VAL A N 1
ATOM 1727 C CA . VAL A 1 262 ? -0.642 1.849 -1.405 1.00 97.38 262 VAL A CA 1
ATOM 1728 C C . VAL A 1 262 ? -1.963 1.097 -1.394 1.00 97.38 262 VAL A C 1
ATOM 1730 O O . VAL A 1 262 ? -2.690 1.137 -0.407 1.00 97.38 262 VAL A O 1
ATOM 1733 N N . ASN A 1 263 ? -2.259 0.385 -2.474 1.00 97.44 263 ASN A N 1
ATOM 1734 C CA . ASN A 1 263 ? -3.421 -0.482 -2.598 1.00 97.44 263 ASN A CA 1
ATOM 1735 C C . ASN A 1 263 ? -2.941 -1.926 -2.746 1.00 97.44 263 ASN A C 1
ATOM 1737 O O . ASN A 1 263 ? -2.236 -2.235 -3.702 1.00 97.44 263 ASN A O 1
ATOM 1741 N N . VAL A 1 264 ? -3.321 -2.801 -1.820 1.00 96.81 264 VAL A N 1
ATOM 1742 C CA . VAL A 1 264 ? -2.976 -4.227 -1.830 1.00 96.81 264 VAL A CA 1
ATOM 1743 C C . VAL A 1 264 ? -4.256 -5.029 -2.037 1.00 96.81 264 VAL A C 1
ATOM 1745 O O . VAL A 1 264 ? -5.128 -5.086 -1.172 1.00 96.81 264 VAL A O 1
ATOM 1748 N N . SER A 1 265 ? -4.392 -5.610 -3.221 1.00 96.69 265 SER A N 1
ATOM 1749 C CA . SER A 1 265 ? -5.484 -6.506 -3.609 1.00 96.69 265 SER A CA 1
ATOM 1750 C C . SER A 1 265 ? -4.990 -7.923 -3.919 1.00 96.69 265 SER A C 1
ATOM 1752 O O . SER A 1 265 ? -5.729 -8.723 -4.481 1.00 96.69 265 SER A O 1
ATOM 1754 N N . GLY A 1 266 ? -3.740 -8.216 -3.555 1.00 94.94 266 GLY A N 1
ATOM 1755 C CA . GLY A 1 266 ? -3.054 -9.496 -3.681 1.00 94.94 266 GLY A CA 1
ATOM 1756 C C . GLY A 1 266 ? -1.565 -9.328 -3.356 1.00 94.94 266 GLY A C 1
ATOM 1757 O O . GLY A 1 266 ? -1.123 -8.240 -2.992 1.00 94.94 266 GLY A O 1
ATOM 1758 N N . GLY A 1 267 ? -0.776 -10.397 -3.494 1.00 94.06 267 GLY A N 1
ATOM 1759 C CA . GLY A 1 267 ? 0.675 -10.345 -3.267 1.00 94.06 267 GLY A CA 1
ATOM 1760 C C . GLY A 1 267 ? 1.075 -10.005 -1.825 1.00 94.06 267 GLY A C 1
ATOM 1761 O O . GLY A 1 267 ? 0.293 -10.187 -0.885 1.00 94.06 267 GLY A O 1
ATOM 1762 N N . SER A 1 268 ? 2.315 -9.538 -1.644 1.00 94.94 268 SER A N 1
ATOM 1763 C CA . SER A 1 268 ? 2.814 -9.152 -0.321 1.00 94.94 268 SER A CA 1
ATOM 1764 C C . SER A 1 268 ? 3.725 -7.922 -0.300 1.00 94.94 268 SER A C 1
ATOM 1766 O O . SER A 1 268 ? 4.452 -7.638 -1.253 1.00 94.94 268 SER A O 1
ATOM 1768 N N . ILE A 1 269 ? 3.699 -7.191 0.819 1.00 95.44 269 ILE A N 1
ATOM 1769 C CA . ILE A 1 269 ? 4.681 -6.146 1.136 1.00 95.44 269 ILE A CA 1
ATOM 1770 C C . ILE A 1 269 ? 5.355 -6.498 2.461 1.00 95.44 269 ILE A C 1
ATOM 1772 O O . ILE A 1 269 ? 4.690 -6.625 3.489 1.00 95.44 269 ILE A O 1
ATOM 1776 N N . THR A 1 270 ? 6.675 -6.645 2.446 1.00 93.69 270 THR A N 1
ATOM 1777 C CA . THR A 1 270 ? 7.449 -7.165 3.587 1.00 93.69 270 THR A CA 1
ATOM 1778 C C . THR A 1 270 ? 8.356 -6.124 4.246 1.00 93.69 270 THR A C 1
ATOM 1780 O O . THR A 1 270 ? 9.058 -6.443 5.203 1.00 93.69 270 THR A O 1
ATOM 1783 N N . SER A 1 271 ? 8.335 -4.865 3.790 1.00 90.50 271 SER A N 1
ATOM 1784 C CA . SER A 1 271 ? 9.087 -3.755 4.395 1.00 90.50 271 SER A CA 1
ATOM 1785 C C . SER A 1 271 ? 8.260 -2.465 4.511 1.00 90.50 271 SER A C 1
ATOM 1787 O O . SER A 1 271 ? 7.153 -2.379 3.984 1.00 90.50 271 SER A O 1
ATOM 1789 N N . THR A 1 272 ? 8.749 -1.513 5.315 1.00 94.38 272 THR A N 1
ATOM 1790 C CA . THR A 1 272 ? 7.994 -0.395 5.909 1.00 94.38 272 THR A CA 1
ATOM 1791 C C . THR A 1 272 ? 7.108 0.343 4.909 1.00 94.38 272 THR A C 1
ATOM 1793 O O . THR A 1 272 ? 7.582 0.798 3.871 1.00 94.38 272 THR A O 1
ATOM 1796 N N . VAL A 1 273 ? 5.843 0.561 5.271 1.00 96.62 273 VAL A N 1
ATOM 1797 C CA . VAL A 1 273 ? 4.882 1.322 4.465 1.00 96.62 273 VAL A CA 1
ATOM 1798 C C . VAL A 1 273 ? 4.475 2.599 5.192 1.00 96.62 273 VAL A C 1
ATOM 1800 O O . VAL A 1 273 ? 4.056 2.563 6.346 1.00 96.62 273 VAL A O 1
ATOM 1803 N N . THR A 1 274 ? 4.575 3.747 4.524 1.00 97.19 274 THR A N 1
ATOM 1804 C CA . THR A 1 274 ? 4.161 5.047 5.075 1.00 97.19 274 THR A CA 1
ATOM 1805 C C . THR A 1 274 ? 3.183 5.759 4.145 1.00 97.19 274 THR A C 1
ATOM 1807 O O . THR A 1 274 ? 3.475 5.943 2.966 1.00 97.19 274 THR A O 1
ATOM 1810 N N . GLY A 1 275 ? 2.049 6.219 4.675 1.00 96.81 275 GLY A N 1
ATOM 1811 C CA . GLY A 1 275 ? 1.069 7.029 3.949 1.00 96.81 275 GLY A CA 1
ATOM 1812 C C . GLY A 1 275 ? -0.358 6.496 4.062 1.00 96.81 275 GLY A C 1
ATOM 1813 O O . GLY A 1 275 ? -0.829 6.220 5.163 1.00 96.81 275 GLY A O 1
ATOM 1814 N N . THR A 1 276 ? -1.071 6.414 2.938 1.00 97.75 276 THR A N 1
ATOM 1815 C CA . THR A 1 276 ? -2.435 5.860 2.892 1.00 97.75 276 THR A CA 1
ATOM 1816 C C . THR A 1 276 ? -2.378 4.448 2.341 1.00 97.75 276 THR A C 1
ATOM 1818 O O . THR A 1 276 ? -1.929 4.252 1.217 1.00 97.75 276 THR A O 1
ATOM 1821 N N . VAL A 1 277 ? -2.839 3.472 3.114 1.00 97.19 277 VAL A N 1
ATOM 1822 C CA . VAL A 1 277 ? -2.799 2.052 2.770 1.00 97.19 277 VAL A CA 1
ATOM 1823 C C . VAL A 1 277 ? -4.217 1.505 2.730 1.00 97.19 277 VAL A C 1
ATOM 1825 O O . VAL A 1 277 ? -4.966 1.670 3.687 1.00 97.19 277 VAL A O 1
ATOM 1828 N N . SER A 1 278 ? -4.583 0.840 1.642 1.00 97.06 278 SER A N 1
ATOM 1829 C CA . SER A 1 278 ? -5.840 0.105 1.513 1.00 97.06 278 SER A CA 1
ATOM 1830 C C . SER A 1 278 ? -5.544 -1.350 1.181 1.00 97.06 278 SER A C 1
ATOM 1832 O O . SER A 1 278 ? -4.807 -1.625 0.239 1.00 97.06 278 SER A O 1
ATOM 1834 N N . ILE A 1 279 ? -6.114 -2.276 1.944 1.00 96.62 279 ILE A N 1
ATOM 1835 C CA . ILE A 1 279 ? -5.924 -3.718 1.784 1.00 96.62 279 ILE A CA 1
ATOM 1836 C C . ILE A 1 279 ? -7.295 -4.350 1.586 1.00 96.62 279 ILE A C 1
ATOM 1838 O O . ILE A 1 279 ? -8.175 -4.243 2.445 1.00 96.62 279 ILE A O 1
ATOM 1842 N N . SER A 1 280 ? -7.492 -4.987 0.439 1.00 96.62 280 SER A N 1
ATOM 1843 C CA . SER A 1 280 ? -8.679 -5.796 0.152 1.00 96.62 280 SER A CA 1
ATOM 1844 C C . SER A 1 280 ? -8.361 -7.286 0.063 1.00 96.62 280 SER A C 1
ATOM 1846 O O . SER A 1 280 ? -9.266 -8.095 0.223 1.00 96.62 280 SER A O 1
ATOM 1848 N N . ASP A 1 281 ? -7.096 -7.648 -0.165 1.00 96.06 281 ASP A N 1
ATOM 1849 C CA . ASP A 1 281 ? -6.566 -9.014 -0.092 1.00 96.06 281 ASP A CA 1
ATOM 1850 C C . ASP A 1 281 ? -5.029 -8.966 0.073 1.00 96.06 281 ASP A C 1
ATOM 1852 O O . ASP A 1 281 ? -4.446 -7.884 0.151 1.00 96.06 281 ASP A O 1
ATOM 1856 N N . GLY A 1 282 ? -4.360 -10.119 0.122 1.00 93.75 282 GLY A N 1
ATOM 1857 C CA . GLY A 1 282 ? -2.910 -10.231 0.258 1.00 93.75 282 GLY A CA 1
ATOM 1858 C C . GLY A 1 282 ? -2.430 -10.009 1.690 1.00 93.75 282 GLY A C 1
ATOM 1859 O O . GLY A 1 282 ? -3.176 -10.189 2.660 1.00 93.75 282 GLY A O 1
ATOM 1860 N N . SER A 1 283 ? -1.154 -9.651 1.839 1.00 94.56 283 SER A N 1
ATOM 1861 C CA . SER A 1 283 ? -0.561 -9.455 3.164 1.00 94.56 283 SER A CA 1
ATOM 1862 C C . SER A 1 283 ? 0.469 -8.336 3.235 1.00 94.56 283 SER A C 1
ATOM 1864 O O . SER A 1 283 ? 1.318 -8.209 2.355 1.00 94.56 283 SER A O 1
ATOM 1866 N N . ILE A 1 284 ? 0.473 -7.598 4.343 1.00 94.31 284 ILE A N 1
ATOM 1867 C CA . ILE A 1 284 ? 1.576 -6.704 4.708 1.00 94.31 284 ILE A CA 1
ATOM 1868 C C . ILE A 1 284 ? 2.216 -7.226 5.993 1.00 94.31 284 ILE A C 1
ATOM 1870 O O . ILE A 1 284 ? 1.588 -7.206 7.044 1.00 94.31 284 ILE A O 1
ATOM 1874 N N . THR A 1 285 ? 3.470 -7.668 5.937 1.00 93.00 285 THR A N 1
ATOM 1875 C CA . THR A 1 285 ? 4.236 -8.117 7.123 1.00 93.00 285 THR A CA 1
ATOM 1876 C C . THR A 1 285 ? 5.198 -7.035 7.619 1.00 93.00 285 THR A C 1
ATOM 1878 O O . THR A 1 285 ? 6.201 -7.307 8.275 1.00 93.00 285 THR A O 1
ATOM 1881 N N . ALA A 1 286 ? 4.919 -5.786 7.258 1.00 85.62 286 ALA A N 1
ATOM 1882 C CA . ALA A 1 286 ? 5.778 -4.639 7.480 1.00 85.62 286 ALA A CA 1
ATOM 1883 C C . ALA A 1 286 ? 5.145 -3.588 8.377 1.00 85.62 286 ALA A C 1
ATOM 1885 O O . ALA A 1 286 ? 3.927 -3.426 8.357 1.00 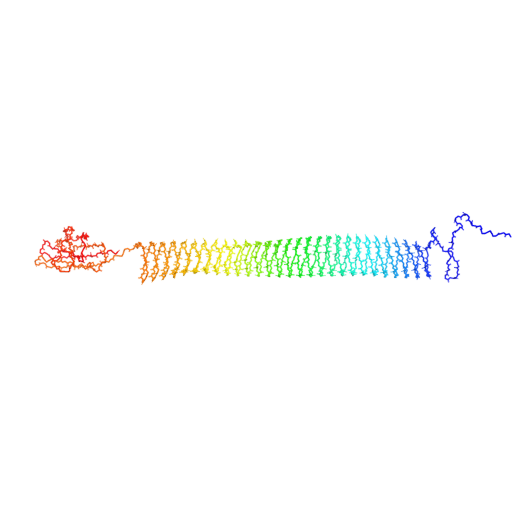85.62 286 ALA A O 1
ATOM 1886 N N . THR A 1 287 ? 5.968 -2.808 9.080 1.00 93.94 287 THR A N 1
ATOM 1887 C CA . THR A 1 287 ? 5.481 -1.665 9.857 1.00 93.94 287 THR A CA 1
ATOM 1888 C C . THR A 1 287 ? 4.720 -0.700 8.951 1.00 93.94 287 THR A C 1
ATOM 1890 O O . THR A 1 287 ? 5.276 -0.213 7.964 1.00 93.94 287 THR A O 1
ATOM 1893 N N . VAL A 1 288 ? 3.472 -0.389 9.305 1.00 96.38 288 VAL A N 1
ATOM 1894 C CA . VAL A 1 288 ? 2.621 0.544 8.560 1.00 96.38 288 VAL A CA 1
ATOM 1895 C C . VAL A 1 288 ? 2.377 1.803 9.382 1.00 96.38 288 VAL A C 1
ATOM 1897 O O . VAL A 1 288 ? 1.958 1.731 10.534 1.00 96.38 288 VAL A O 1
ATOM 1900 N N . THR A 1 289 ? 2.614 2.975 8.796 1.00 96.94 289 THR A N 1
ATOM 1901 C CA . THR A 1 289 ? 2.346 4.271 9.438 1.00 96.94 289 THR A CA 1
ATOM 1902 C C . THR A 1 289 ? 1.457 5.149 8.563 1.00 96.94 289 THR A C 1
ATOM 1904 O O . THR A 1 289 ? 1.763 5.365 7.393 1.00 96.94 289 THR A O 1
ATOM 1907 N N . GLY A 1 290 ? 0.389 5.708 9.135 1.00 96.56 290 GLY A N 1
ATOM 1908 C CA . GLY A 1 290 ? -0.499 6.662 8.468 1.00 96.56 290 GLY A CA 1
ATOM 1909 C C . GLY A 1 290 ? -1.973 6.268 8.555 1.00 96.56 290 GLY A C 1
ATOM 1910 O O . GLY A 1 290 ? -2.468 5.963 9.637 1.00 96.56 290 GLY A O 1
ATOM 1911 N N . THR A 1 291 ? -2.691 6.334 7.434 1.00 97.75 291 THR A N 1
ATOM 1912 C CA . THR A 1 291 ? -4.098 5.900 7.357 1.00 97.75 291 THR A CA 1
ATOM 1913 C C . THR A 1 291 ? -4.159 4.511 6.744 1.00 97.75 291 THR A C 1
ATOM 1915 O O . THR A 1 291 ? -3.645 4.317 5.647 1.00 97.75 291 THR A O 1
ATOM 1918 N N . VAL A 1 292 ? -4.786 3.556 7.422 1.00 97.25 292 VAL A N 1
ATOM 1919 C CA . VAL A 1 292 ? -4.839 2.149 7.016 1.00 97.25 292 VAL A CA 1
ATOM 1920 C C . VAL A 1 292 ? -6.286 1.686 6.957 1.00 97.25 292 VAL A C 1
ATOM 1922 O O . VAL A 1 292 ? -6.991 1.739 7.958 1.00 97.25 292 VAL A O 1
ATOM 1925 N N . ASN A 1 293 ? -6.725 1.211 5.797 1.00 97.25 293 ASN A N 1
ATOM 1926 C CA . ASN A 1 293 ? -8.052 0.651 5.575 1.00 97.25 293 ASN A CA 1
ATOM 1927 C C . ASN A 1 293 ? -7.915 -0.841 5.251 1.00 97.25 293 ASN A C 1
ATOM 1929 O O . ASN A 1 293 ? -7.378 -1.198 4.205 1.00 97.25 293 ASN A O 1
ATOM 1933 N N . VAL A 1 294 ? -8.403 -1.713 6.128 1.00 96.69 294 VAL A N 1
ATOM 1934 C CA . VAL A 1 294 ? -8.367 -3.171 5.974 1.00 96.69 294 VAL A CA 1
ATOM 1935 C C . VAL A 1 294 ? -9.787 -3.667 5.742 1.00 96.69 294 VAL A C 1
ATOM 1937 O O . VAL A 1 294 ? -10.608 -3.710 6.652 1.00 96.69 294 VAL A O 1
ATOM 1940 N N . SER A 1 295 ? -10.081 -4.007 4.494 1.00 96.56 295 SER A N 1
ATOM 1941 C CA . SER A 1 295 ? -11.352 -4.609 4.069 1.00 96.56 295 SER A CA 1
ATOM 1942 C C . SER A 1 295 ? -11.234 -6.115 3.807 1.00 96.56 295 SER A C 1
ATOM 1944 O O . SER A 1 295 ? -12.242 -6.811 3.732 1.00 96.56 295 SER A O 1
ATOM 1946 N N . GLY A 1 296 ? -10.003 -6.626 3.724 1.00 95.19 296 GLY A N 1
ATOM 1947 C CA . GLY A 1 296 ? -9.646 -8.035 3.572 1.00 95.19 296 GLY A CA 1
ATOM 1948 C C . GLY A 1 296 ? -8.143 -8.237 3.796 1.00 95.19 296 GLY A C 1
ATOM 1949 O O . GLY A 1 296 ? -7.459 -7.315 4.241 1.00 95.19 296 GLY A O 1
ATOM 1950 N N . GLY A 1 297 ? -7.629 -9.433 3.498 1.00 93.94 297 GLY A N 1
ATOM 1951 C CA . GLY A 1 297 ? -6.209 -9.761 3.673 1.00 93.94 297 GLY A CA 1
ATOM 1952 C C . GLY A 1 297 ? -5.739 -9.745 5.133 1.00 93.94 297 GLY A C 1
ATOM 1953 O O . GLY A 1 297 ? -6.547 -9.819 6.065 1.00 93.94 297 GLY A O 1
ATOM 1954 N N . ASN A 1 298 ? -4.418 -9.669 5.328 1.00 94.44 298 ASN A N 1
ATOM 1955 C CA . ASN A 1 298 ? -3.796 -9.668 6.655 1.00 94.44 298 ASN A CA 1
ATOM 1956 C C . ASN A 1 298 ? -2.708 -8.590 6.806 1.00 94.44 298 ASN A C 1
ATOM 1958 O O . ASN A 1 298 ? -1.894 -8.388 5.905 1.00 94.44 298 ASN A O 1
ATOM 1962 N N . ILE A 1 299 ? -2.627 -7.961 7.980 1.00 94.56 299 ILE A N 1
ATOM 1963 C CA . ILE A 1 299 ? -1.440 -7.206 8.408 1.00 94.56 299 ILE A CA 1
ATOM 1964 C C . ILE A 1 299 ? -0.777 -7.944 9.568 1.00 94.56 299 ILE A C 1
ATOM 1966 O O . ILE A 1 299 ? -1.396 -8.140 10.611 1.00 94.56 299 ILE A O 1
ATOM 1970 N N . ASP A 1 300 ? 0.489 -8.308 9.399 1.00 93.44 300 ASP A N 1
ATOM 1971 C CA . ASP A 1 300 ? 1.306 -8.999 10.400 1.00 93.44 300 ASP A CA 1
ATOM 1972 C C . ASP A 1 300 ? 2.535 -8.160 10.780 1.00 93.44 300 ASP A C 1
ATOM 1974 O O . ASP A 1 300 ? 3.687 -8.565 10.627 1.00 93.44 300 ASP A O 1
ATOM 1978 N N . SER A 1 301 ? 2.289 -6.907 11.167 1.00 89.81 301 SER A N 1
ATOM 1979 C CA . SER A 1 301 ? 3.296 -6.030 11.767 1.00 89.81 301 SER A CA 1
ATOM 1980 C C . SER A 1 301 ? 2.669 -4.804 12.431 1.00 89.81 301 SER A C 1
ATOM 1982 O O . SER A 1 301 ? 1.464 -4.570 12.333 1.00 89.81 301 SER A O 1
ATOM 1984 N N . THR A 1 302 ? 3.491 -4.007 13.116 1.00 94.00 302 THR A N 1
ATOM 1985 C CA . THR A 1 302 ? 3.041 -2.826 13.863 1.00 94.00 302 THR A CA 1
ATOM 1986 C C . THR A 1 302 ? 2.343 -1.816 12.951 1.00 94.00 302 THR A C 1
ATOM 1988 O O . THR A 1 302 ? 2.905 -1.397 11.939 1.00 94.00 302 THR A O 1
ATOM 1991 N N . VAL A 1 303 ? 1.156 -1.358 13.350 1.00 96.44 303 VAL A N 1
ATOM 1992 C CA . VAL A 1 303 ? 0.398 -0.313 12.653 1.00 96.44 303 VAL A CA 1
ATOM 1993 C C . VAL A 1 303 ? 0.258 0.917 13.543 1.00 96.44 303 VAL A C 1
ATOM 1995 O O . VAL A 1 303 ? -0.161 0.815 14.693 1.00 96.44 303 VAL A O 1
ATOM 1998 N N . THR A 1 304 ? 0.586 2.099 13.021 1.00 96.88 304 THR A N 1
ATOM 1999 C CA . THR A 1 304 ? 0.446 3.372 13.744 1.00 96.88 304 THR A CA 1
ATOM 2000 C C . THR A 1 304 ? -0.341 4.397 12.931 1.00 96.88 304 THR A C 1
ATOM 2002 O O . THR A 1 304 ? -0.016 4.648 11.773 1.00 96.88 304 THR A O 1
ATOM 2005 N N . GLY A 1 305 ? -1.333 5.043 13.546 1.00 96.75 305 GLY A N 1
ATOM 2006 C CA . GLY A 1 305 ? -2.095 6.145 12.955 1.00 96.75 305 GLY A CA 1
ATOM 2007 C C . GLY A 1 305 ? -3.607 5.936 13.023 1.00 96.75 305 GLY A C 1
ATOM 2008 O O . GLY A 1 305 ? -4.140 5.638 14.089 1.00 96.75 305 GLY A O 1
ATOM 2009 N N . THR A 1 306 ? -4.308 6.152 11.909 1.00 97.69 306 THR A N 1
ATOM 2010 C CA . THR A 1 306 ? -5.756 5.894 11.806 1.00 97.69 306 THR A CA 1
ATOM 2011 C C . THR A 1 306 ? -5.972 4.560 11.112 1.00 97.69 306 THR A C 1
ATOM 2013 O O . THR A 1 306 ? -5.526 4.387 9.983 1.00 97.69 306 THR A O 1
ATOM 2016 N N . VAL A 1 307 ? -6.655 3.626 11.764 1.00 97.25 307 VAL A N 1
ATOM 2017 C CA . VAL A 1 307 ? -6.861 2.261 11.279 1.00 97.25 307 VAL A CA 1
ATOM 2018 C C . VAL A 1 307 ? -8.351 1.971 11.211 1.00 97.25 307 VAL A C 1
ATOM 2020 O O . VAL A 1 307 ? -9.040 2.029 12.221 1.00 97.25 307 VAL A O 1
ATOM 2023 N N . ASN A 1 308 ? -8.846 1.639 10.027 1.00 97.19 308 ASN A N 1
ATOM 2024 C CA . ASN A 1 308 ? -10.221 1.229 9.790 1.00 97.19 308 ASN A CA 1
ATOM 2025 C C . ASN A 1 308 ? -10.216 -0.237 9.356 1.00 97.19 308 ASN A C 1
ATOM 2027 O O . ASN A 1 308 ? -9.662 -0.563 8.311 1.00 97.19 308 ASN A O 1
ATOM 2031 N N . VAL A 1 309 ? -10.830 -1.113 10.141 1.00 96.69 309 VAL A N 1
ATOM 2032 C CA . VAL A 1 309 ? -10.970 -2.543 9.855 1.00 96.69 309 VAL A CA 1
ATOM 2033 C C . VAL A 1 309 ? -12.442 -2.815 9.577 1.00 96.69 309 VAL A C 1
ATOM 2035 O O . VAL A 1 309 ? -13.277 -2.729 10.471 1.00 96.69 309 VAL A O 1
ATOM 2038 N N . SER A 1 310 ? -12.785 -3.080 8.324 1.00 96.38 310 SER A N 1
ATOM 2039 C CA . SER A 1 310 ? -14.120 -3.533 7.908 1.00 96.38 310 SER A CA 1
ATOM 2040 C C . SER A 1 310 ? -14.129 -5.007 7.491 1.00 96.38 310 SER A C 1
ATOM 2042 O O . SER A 1 310 ? -15.193 -5.590 7.306 1.00 96.38 310 SER A O 1
ATOM 2044 N N . GLY A 1 311 ? -12.952 -5.628 7.389 1.00 94.38 311 GLY A N 1
ATOM 2045 C CA . GLY A 1 311 ? -12.741 -7.048 7.128 1.00 94.38 311 GLY A CA 1
ATOM 2046 C C . GLY A 1 311 ? -11.279 -7.434 7.367 1.00 94.38 311 GLY A C 1
ATOM 2047 O O . GLY A 1 311 ? -10.507 -6.637 7.894 1.00 94.38 311 GLY A O 1
ATOM 2048 N N . GLY A 1 312 ? -10.890 -8.652 6.981 1.00 93.75 312 GLY A N 1
ATOM 2049 C CA . GLY A 1 312 ? -9.511 -9.138 7.141 1.00 93.75 312 GLY A CA 1
ATOM 2050 C C . GLY A 1 312 ? -9.054 -9.254 8.600 1.00 93.75 312 GLY A C 1
ATOM 2051 O O . GLY A 1 312 ? -9.877 -9.245 9.520 1.00 93.75 312 GLY A O 1
ATOM 2052 N N . ASN A 1 313 ? -7.739 -9.381 8.804 1.00 94.25 313 ASN A N 1
ATOM 2053 C CA . ASN A 1 313 ? -7.147 -9.505 10.139 1.00 94.25 313 ASN A CA 1
ATOM 2054 C C . ASN A 1 313 ? -5.920 -8.605 10.332 1.00 94.25 313 ASN A C 1
ATOM 2056 O O . ASN A 1 313 ? -5.083 -8.471 9.438 1.00 94.25 313 ASN A O 1
ATOM 2060 N N . ILE A 1 314 ? -5.765 -8.051 11.534 1.00 94.81 314 ILE A N 1
ATOM 2061 C CA . ILE A 1 314 ? -4.515 -7.430 11.987 1.00 94.81 314 ILE A CA 1
ATOM 2062 C C . ILE A 1 314 ? -3.957 -8.255 13.148 1.00 94.81 314 ILE A C 1
ATOM 2064 O O . ILE A 1 314 ? -4.525 -8.279 14.240 1.00 94.81 314 ILE A O 1
ATOM 2068 N N . ASN A 1 315 ? -2.820 -8.909 12.922 1.00 93.50 315 ASN A N 1
ATOM 2069 C CA . ASN A 1 315 ? -2.181 -9.822 13.873 1.00 93.50 315 ASN A CA 1
ATOM 2070 C C . ASN A 1 315 ? -0.998 -9.190 14.614 1.00 93.50 315 ASN A C 1
ATOM 2072 O O . ASN A 1 315 ? -0.072 -9.869 15.043 1.00 93.50 315 ASN A O 1
ATOM 2076 N N . SER A 1 316 ? -1.001 -7.868 14.765 1.00 88.94 316 SER A N 1
ATOM 2077 C CA . SER A 1 316 ? 0.114 -7.132 15.363 1.00 88.94 316 SER A CA 1
ATOM 2078 C C . SER A 1 316 ? -0.338 -5.873 16.099 1.00 88.94 316 SER A C 1
ATOM 2080 O O . SER A 1 316 ? -1.517 -5.528 16.098 1.00 88.94 316 SER A O 1
ATOM 2082 N N . THR A 1 317 ? 0.592 -5.232 16.811 1.00 94.06 317 THR A N 1
ATOM 2083 C CA . THR A 1 317 ? 0.305 -4.064 17.653 1.00 94.06 317 THR A CA 1
ATOM 2084 C C . THR A 1 317 ? -0.254 -2.903 16.835 1.00 94.06 317 THR A C 1
ATOM 2086 O O . THR A 1 317 ? 0.356 -2.492 15.849 1.00 94.06 317 THR A O 1
ATOM 2089 N N . VAL A 1 318 ? -1.368 -2.324 17.282 1.00 96.38 318 VAL A N 1
ATOM 2090 C CA . VAL A 1 318 ? -1.999 -1.156 16.661 1.00 96.38 318 VAL A CA 1
ATOM 2091 C C . VAL A 1 318 ? -1.996 0.023 17.628 1.00 96.38 318 VAL A C 1
ATOM 2093 O O . VAL A 1 318 ? -2.428 -0.102 18.771 1.00 96.38 318 VAL A O 1
ATOM 2096 N N . THR A 1 319 ? -1.525 1.188 17.183 1.00 96.94 319 THR A N 1
ATOM 2097 C CA . THR A 1 319 ? -1.514 2.419 17.989 1.00 96.94 319 THR A CA 1
ATOM 2098 C C . THR A 1 319 ? -2.187 3.576 17.258 1.00 96.94 319 THR A C 1
ATOM 2100 O O . THR A 1 319 ? -1.850 3.863 16.111 1.00 96.94 319 THR A O 1
ATOM 2103 N N . GLY A 1 320 ? -3.090 4.289 17.932 1.00 96.69 320 GLY A N 1
ATOM 2104 C CA . GLY A 1 320 ? -3.730 5.504 17.423 1.00 96.69 320 GLY A CA 1
ATOM 2105 C C . GLY A 1 320 ? -5.256 5.446 17.481 1.00 96.69 320 GLY A C 1
ATOM 2106 O O . GLY A 1 320 ? -5.822 5.096 18.513 1.00 96.69 320 GLY A O 1
ATOM 2107 N N . THR A 1 321 ? -5.923 5.846 16.398 1.00 97.56 321 THR A N 1
ATOM 2108 C CA . THR A 1 321 ? -7.389 5.754 16.278 1.00 97.56 321 THR A CA 1
ATOM 2109 C C . THR A 1 321 ? -7.743 4.488 15.513 1.00 97.56 321 THR A C 1
ATOM 2111 O O . THR A 1 321 ? -7.285 4.319 14.388 1.00 97.56 321 THR A O 1
ATOM 2114 N N . VAL A 1 322 ? -8.548 3.610 16.102 1.00 97.25 322 VAL A N 1
ATOM 2115 C CA . VAL A 1 322 ? -8.902 2.304 15.541 1.00 97.25 322 VAL A CA 1
ATOM 2116 C C . VAL A 1 322 ? -10.416 2.177 15.463 1.00 97.25 322 VAL A C 1
ATOM 2118 O O . VAL A 1 322 ? -11.097 2.249 16.480 1.00 97.25 322 VAL A O 1
ATOM 2121 N N . ASN A 1 323 ? -10.939 1.961 14.263 1.00 97.06 323 ASN A N 1
ATOM 2122 C CA . ASN A 1 323 ? -12.352 1.720 14.007 1.00 97.06 323 ASN A CA 1
ATOM 2123 C C . ASN A 1 323 ? -12.520 0.295 13.480 1.00 97.06 323 ASN A C 1
ATOM 2125 O O . ASN A 1 323 ? -11.995 -0.027 12.417 1.00 97.06 323 ASN A O 1
ATOM 2129 N N . VAL A 1 324 ? -13.248 -0.551 14.202 1.00 96.44 324 VAL A N 1
ATOM 2130 C CA . VAL A 1 324 ? -13.538 -1.936 13.820 1.00 96.44 324 VAL A CA 1
ATOM 2131 C C . VAL A 1 324 ? -15.028 -2.050 13.520 1.00 96.44 324 VAL A C 1
ATOM 2133 O O . VAL A 1 324 ? -15.883 -1.846 14.374 1.00 96.44 324 VAL A O 1
ATOM 2136 N N . SER A 1 325 ? -15.336 -2.327 12.264 1.00 96.31 325 SER A N 1
ATOM 2137 C CA . SER A 1 325 ? -16.686 -2.498 11.717 1.00 96.31 325 SER A CA 1
ATOM 2138 C C . SER A 1 325 ? -16.850 -3.864 11.041 1.00 96.31 325 SER A C 1
ATOM 2140 O O . SER A 1 325 ? -17.797 -4.077 10.295 1.00 96.31 325 SER A O 1
ATOM 2142 N N . GLY A 1 326 ? -15.899 -4.767 11.289 1.00 94.44 326 GLY A N 1
ATOM 2143 C CA . GLY A 1 326 ? -15.780 -6.113 10.744 1.00 94.44 326 GLY A CA 1
ATOM 2144 C C . GLY A 1 326 ? -14.363 -6.652 10.978 1.00 94.44 326 GLY A C 1
ATOM 2145 O O . GLY A 1 326 ? -13.525 -5.970 11.566 1.00 94.44 326 GLY A O 1
ATOM 2146 N N . GLY A 1 327 ? -14.081 -7.872 10.514 1.00 93.75 327 GLY A N 1
ATOM 2147 C CA . GLY A 1 327 ? -12.747 -8.480 10.626 1.00 93.75 327 GLY A CA 1
ATOM 2148 C C . GLY A 1 327 ? -12.309 -8.781 12.064 1.00 93.75 327 GLY A C 1
ATOM 2149 O O . GLY A 1 327 ? -13.141 -8.925 12.970 1.00 93.75 327 GLY A O 1
ATOM 2150 N N . SER A 1 328 ? -10.995 -8.913 12.270 1.00 94.19 328 SER A N 1
ATOM 2151 C CA . SER A 1 328 ? -10.430 -9.124 13.606 1.00 94.19 328 SER A CA 1
ATOM 2152 C C . SER A 1 328 ? -9.090 -8.429 13.867 1.00 94.19 328 SER A C 1
ATOM 2154 O O . SER A 1 328 ? -8.285 -8.223 12.958 1.00 94.19 328 SER A O 1
ATOM 2156 N N . ILE A 1 329 ? -8.839 -8.079 15.131 1.00 95.12 329 ILE A N 1
ATOM 2157 C CA . ILE A 1 329 ? -7.525 -7.633 15.616 1.00 95.12 329 ILE A CA 1
ATOM 2158 C C . ILE A 1 329 ? -7.089 -8.549 16.759 1.00 95.12 329 ILE A C 1
ATOM 2160 O O . ILE A 1 329 ? -7.786 -8.654 17.769 1.00 95.12 329 ILE A O 1
ATOM 2164 N N . THR A 1 330 ? -5.938 -9.206 16.617 1.00 93.31 330 THR A N 1
ATOM 2165 C CA . THR A 1 330 ? -5.497 -10.261 17.549 1.00 93.31 330 THR A CA 1
ATOM 2166 C C . THR A 1 330 ? -4.282 -9.889 18.404 1.00 93.31 330 THR A C 1
ATOM 2168 O O . THR A 1 330 ? -3.904 -10.652 19.289 1.00 93.31 330 THR A O 1
ATOM 2171 N N . SER A 1 331 ? -3.707 -8.693 18.220 1.00 90.44 331 SER A N 1
ATOM 2172 C CA . SER A 1 331 ? -2.597 -8.171 19.035 1.00 90.44 331 SER A CA 1
ATOM 2173 C C . SER A 1 331 ? -2.844 -6.741 19.535 1.00 90.44 331 SER A C 1
ATOM 2175 O O . SER A 1 331 ? -3.728 -6.044 19.044 1.00 90.44 331 SER A O 1
ATOM 2177 N N . THR A 1 332 ? -2.097 -6.339 20.570 1.00 94.00 332 THR A N 1
ATOM 2178 C CA . THR A 1 332 ? -2.331 -5.171 21.439 1.00 94.00 332 THR A CA 1
ATOM 2179 C C . THR A 1 332 ? -2.786 -3.914 20.700 1.00 94.00 332 THR A C 1
ATOM 2181 O O . THR A 1 332 ? -2.127 -3.462 19.766 1.00 94.00 332 THR A O 1
ATOM 2184 N N . VAL A 1 333 ? -3.854 -3.283 21.190 1.00 96.44 333 VAL A N 1
ATOM 2185 C CA . VAL A 1 333 ? -4.389 -2.025 20.660 1.00 96.44 333 VAL A CA 1
ATOM 2186 C C . VAL A 1 333 ? -4.254 -0.914 21.698 1.00 96.44 333 VAL A C 1
ATOM 2188 O O . VAL A 1 333 ? -4.669 -1.072 22.844 1.00 96.44 333 VAL A O 1
ATOM 2191 N N . THR A 1 334 ? -3.687 0.229 21.315 1.00 96.75 334 THR A N 1
ATOM 2192 C CA . THR A 1 334 ? -3.532 1.396 22.198 1.00 96.75 334 THR A CA 1
ATOM 2193 C C . THR A 1 334 ? -4.073 2.666 21.548 1.00 96.75 334 THR A C 1
ATOM 2195 O O . THR A 1 334 ? -3.709 2.985 20.418 1.00 96.75 334 THR A O 1
ATOM 2198 N N . GLY A 1 335 ? -4.889 3.434 22.273 1.00 96.44 335 GLY A N 1
ATOM 2199 C CA . GLY A 1 335 ? -5.394 4.740 21.841 1.00 96.44 335 GLY A CA 1
ATOM 2200 C C . GLY A 1 335 ? -6.914 4.853 21.928 1.00 96.44 335 GLY A C 1
ATOM 2201 O O . GLY A 1 335 ? -7.506 4.518 22.953 1.00 96.44 335 GLY A O 1
ATOM 2202 N N . THR A 1 336 ? -7.548 5.371 20.877 1.00 97.38 336 THR A N 1
ATOM 2203 C CA . THR A 1 336 ? -9.011 5.482 20.788 1.00 97.38 336 THR A CA 1
ATOM 2204 C C . THR A 1 336 ? -9.540 4.367 19.903 1.00 97.38 336 THR A C 1
ATOM 2206 O O . THR A 1 336 ? -9.202 4.306 18.726 1.00 97.38 336 THR A O 1
ATOM 2209 N N . VAL A 1 337 ? -10.378 3.498 20.456 1.00 97.12 337 VAL A N 1
ATOM 2210 C CA . VAL A 1 337 ? -10.921 2.318 19.785 1.00 97.12 337 VAL A CA 1
ATOM 2211 C C . VAL A 1 337 ? -12.436 2.432 19.718 1.00 97.12 337 VAL A C 1
ATOM 2213 O O . VAL A 1 337 ? -13.081 2.648 20.739 1.00 97.12 337 VAL A O 1
ATOM 2216 N N . SER A 1 338 ? -13.009 2.276 18.530 1.00 96.62 338 SER A N 1
ATOM 2217 C CA . SER A 1 338 ? -14.455 2.191 18.317 1.00 96.62 338 SER A CA 1
ATOM 2218 C C . SER A 1 338 ? -14.781 0.888 17.599 1.00 96.62 338 SER A C 1
ATOM 2220 O O . SER A 1 338 ? -14.212 0.617 16.547 1.00 96.62 338 SER A O 1
ATOM 2222 N N . ILE A 1 339 ? -15.679 0.079 18.156 1.00 96.38 339 ILE A N 1
ATOM 2223 C CA . ILE A 1 339 ? -16.074 -1.222 17.610 1.00 96.38 339 ILE A CA 1
ATOM 2224 C C . ILE A 1 339 ? -17.582 -1.212 17.404 1.00 96.38 339 ILE A C 1
ATOM 2226 O O . ILE A 1 339 ? -18.340 -1.123 18.369 1.00 96.38 339 ILE A O 1
ATOM 2230 N N . SER A 1 340 ? -18.014 -1.296 16.152 1.00 96.00 340 SER A N 1
ATOM 2231 C CA . SER A 1 340 ? -19.422 -1.448 15.782 1.00 96.00 340 SER A CA 1
ATOM 2232 C C . SER A 1 340 ? -19.758 -2.861 15.300 1.00 96.00 340 SER A C 1
ATOM 2234 O O . SER A 1 340 ? -20.928 -3.223 15.294 1.00 96.00 340 SER A O 1
ATOM 2236 N N . ASP A 1 341 ? -18.756 -3.646 14.895 1.00 95.44 341 ASP A N 1
ATOM 2237 C CA . ASP A 1 341 ? -18.849 -5.078 14.572 1.00 95.44 341 ASP A CA 1
ATOM 2238 C C . ASP A 1 341 ? -17.433 -5.705 14.598 1.00 95.44 341 ASP A C 1
ATOM 2240 O O . ASP A 1 341 ? -16.449 -4.997 14.816 1.00 95.44 341 ASP A O 1
ATOM 2244 N N . GLY A 1 342 ? -17.307 -7.012 14.363 1.00 92.88 342 GLY A N 1
ATOM 2245 C CA . GLY A 1 342 ? -16.037 -7.739 14.351 1.00 92.88 342 GLY A CA 1
ATOM 2246 C C . GLY A 1 342 ? -15.564 -8.147 15.746 1.00 92.88 342 GLY A C 1
ATOM 2247 O O . GLY A 1 342 ? -16.332 -8.144 16.711 1.00 92.88 342 GLY A O 1
ATOM 2248 N N . ASN A 1 343 ? -14.293 -8.549 15.852 1.00 93.56 343 ASN A N 1
ATOM 2249 C CA . ASN A 1 343 ? -13.730 -9.042 17.112 1.00 93.56 343 ASN A CA 1
ATOM 2250 C C . ASN A 1 343 ? -12.337 -8.468 17.403 1.00 93.56 343 ASN A C 1
ATOM 2252 O O . ASN A 1 343 ? -11.473 -8.441 16.529 1.00 93.56 343 ASN A O 1
ATOM 2256 N N . ILE A 1 344 ? -12.080 -8.090 18.654 1.00 93.81 344 ILE A N 1
ATOM 2257 C CA . ILE A 1 344 ? -10.726 -7.813 19.147 1.00 93.81 344 ILE A CA 1
ATOM 2258 C C . ILE A 1 344 ? -10.371 -8.854 20.208 1.00 93.81 344 ILE A C 1
ATOM 2260 O O . ILE A 1 344 ? -10.947 -8.848 21.288 1.00 93.81 344 ILE A O 1
ATOM 2264 N N . THR A 1 345 ? -9.402 -9.729 19.942 1.00 92.50 345 THR A N 1
ATOM 2265 C CA . THR A 1 345 ? -8.893 -10.714 20.926 1.00 92.50 345 THR A CA 1
ATOM 2266 C C . THR A 1 345 ? -7.589 -10.246 21.582 1.00 92.50 345 THR A C 1
ATOM 2268 O O . THR A 1 345 ? -6.816 -11.028 22.133 1.00 92.50 345 THR A O 1
ATOM 2271 N N . ALA A 1 346 ? -7.321 -8.946 21.491 1.00 87.25 346 ALA A N 1
ATOM 2272 C CA . ALA A 1 346 ? -6.101 -8.290 21.920 1.00 87.25 346 ALA A CA 1
ATOM 2273 C C . ALA A 1 346 ? -6.297 -7.414 23.151 1.00 87.25 346 ALA A C 1
ATOM 2275 O O . ALA A 1 346 ? -7.351 -6.799 23.297 1.00 87.25 346 ALA A O 1
ATOM 2276 N N . THR A 1 347 ? -5.253 -7.251 23.967 1.00 93.88 347 THR A N 1
ATOM 2277 C CA . THR A 1 347 ? -5.261 -6.265 25.055 1.00 93.88 347 THR A CA 1
ATOM 2278 C C . THR A 1 347 ? -5.523 -4.868 24.494 1.00 93.88 347 THR A C 1
ATOM 2280 O O . THR A 1 347 ? -4.788 -4.413 23.617 1.00 93.88 347 THR A O 1
ATOM 2283 N N . VAL A 1 348 ? -6.530 -4.169 25.019 1.00 96.19 348 VAL A N 1
ATOM 2284 C CA . VAL A 1 348 ? -6.898 -2.815 24.589 1.00 96.19 348 VAL A CA 1
ATOM 2285 C C . VAL A 1 348 ? -6.625 -1.813 25.705 1.00 96.19 348 VAL A C 1
ATOM 2287 O O . VAL A 1 348 ? -7.068 -1.999 26.835 1.00 96.19 348 VAL A O 1
ATOM 2290 N N . THR A 1 349 ? -5.917 -0.725 25.403 1.00 96.50 349 THR A N 1
ATOM 2291 C CA . THR A 1 349 ? -5.645 0.357 26.362 1.00 96.50 349 THR A CA 1
ATOM 2292 C C . THR A 1 349 ? -6.050 1.719 25.801 1.00 96.50 349 THR A C 1
ATOM 2294 O O . THR A 1 349 ? -5.653 2.071 24.693 1.00 96.50 349 THR A O 1
ATOM 2297 N N . GLY A 1 350 ? -6.785 2.517 26.579 1.00 96.50 350 GLY A N 1
ATOM 2298 C CA . GLY A 1 350 ? -7.150 3.895 26.240 1.00 96.50 350 GLY A CA 1
ATOM 2299 C C . GLY A 1 350 ? -8.651 4.165 26.339 1.00 96.50 350 GLY A C 1
ATOM 2300 O O . GLY A 1 350 ? -9.272 3.856 27.353 1.00 96.50 350 GLY A O 1
ATOM 2301 N N . THR A 1 351 ? -9.232 4.797 25.320 1.00 97.50 351 THR A N 1
ATOM 2302 C CA . THR A 1 351 ? -10.682 5.038 25.240 1.00 97.50 351 THR A CA 1
ATOM 2303 C C . THR A 1 351 ? -11.305 4.016 24.306 1.00 97.50 351 THR A C 1
ATOM 2305 O O . THR A 1 351 ? -10.922 3.956 23.143 1.00 97.50 351 THR A O 1
ATOM 2308 N N . VAL A 1 352 ? -12.264 3.236 24.793 1.00 97.12 352 VAL A N 1
ATOM 2309 C CA . VAL A 1 352 ? -12.889 2.132 24.063 1.00 97.12 352 VAL A CA 1
ATOM 2310 C C . VAL A 1 352 ? -14.392 2.352 24.001 1.00 97.12 352 VAL A C 1
ATOM 2312 O O . VAL A 1 352 ? -15.046 2.441 25.035 1.00 97.12 352 VAL A O 1
ATOM 2315 N N . ASN A 1 353 ? -14.946 2.426 22.797 1.00 97.06 353 ASN A N 1
ATOM 2316 C CA . ASN A 1 353 ? -16.377 2.518 22.545 1.00 97.06 353 ASN A CA 1
ATOM 2317 C C . ASN A 1 353 ? -16.834 1.239 21.835 1.00 97.06 353 ASN A C 1
ATOM 2319 O O . ASN A 1 353 ? -16.416 0.978 20.711 1.00 97.06 353 ASN A O 1
ATOM 2323 N N . VAL A 1 354 ? -17.691 0.453 22.474 1.00 96.62 354 VAL A N 1
ATOM 2324 C CA . VAL A 1 354 ? -18.271 -0.775 21.921 1.00 96.62 354 VAL A CA 1
ATOM 2325 C C . VAL A 1 354 ? -19.750 -0.511 21.666 1.00 96.62 354 VAL A C 1
ATOM 2327 O O . VAL A 1 354 ? -20.523 -0.336 22.603 1.00 96.62 354 VAL A O 1
ATOM 2330 N N . SER A 1 355 ? -20.150 -0.411 20.405 1.00 96.12 355 SER A N 1
ATOM 2331 C CA . SER A 1 355 ? -21.556 -0.338 19.985 1.00 96.12 355 SER A CA 1
ATOM 2332 C C . SER A 1 355 ? -22.032 -1.630 19.313 1.00 96.12 355 SER A C 1
ATOM 2334 O O . SER A 1 355 ? -23.230 -1.810 19.114 1.00 96.12 355 SER A O 1
ATOM 2336 N N . GLY A 1 356 ? -21.114 -2.555 19.023 1.00 94.44 356 GLY A N 1
ATOM 2337 C CA . GLY A 1 356 ? -21.366 -3.909 18.533 1.00 94.44 356 GLY A CA 1
ATOM 2338 C C . GLY A 1 356 ? -20.095 -4.761 18.604 1.00 94.44 356 GLY A C 1
ATOM 2339 O O . GLY A 1 356 ? -19.110 -4.343 19.210 1.00 94.44 356 GLY A O 1
ATOM 2340 N N . GLY A 1 357 ? -20.111 -5.954 18.002 1.00 93.94 357 GLY A N 1
ATOM 2341 C CA . GLY A 1 357 ? -18.961 -6.869 18.003 1.00 93.94 357 GLY A CA 1
ATOM 2342 C C . GLY A 1 357 ? -18.572 -7.387 19.393 1.00 93.94 357 GLY A C 1
ATOM 2343 O O . GLY A 1 357 ? -19.343 -7.275 20.350 1.00 93.94 357 GLY A O 1
ATOM 2344 N N . ASN A 1 358 ? -17.370 -7.965 19.498 1.00 94.25 358 ASN A N 1
ATOM 2345 C CA . ASN A 1 358 ? -16.855 -8.519 20.753 1.00 94.25 358 ASN A CA 1
ATOM 2346 C C . ASN A 1 358 ? -15.407 -8.096 21.050 1.00 94.25 358 ASN A C 1
ATOM 2348 O O . ASN A 1 358 ? -14.568 -8.032 20.149 1.00 94.25 358 ASN A O 1
ATOM 2352 N N . ILE A 1 359 ? -15.088 -7.895 22.330 1.00 94.88 359 ILE A N 1
ATOM 2353 C CA . ILE A 1 359 ? -13.706 -7.849 22.825 1.00 94.88 359 ILE A CA 1
ATOM 2354 C C . ILE A 1 359 ? -13.457 -9.051 23.735 1.00 94.88 359 ILE A C 1
ATOM 2356 O O . ILE A 1 359 ? -14.046 -9.151 24.810 1.00 94.88 359 ILE A O 1
ATOM 2360 N N . ASP A 1 360 ? -12.532 -9.917 23.334 1.00 93.88 360 ASP A N 1
ATOM 2361 C CA . ASP A 1 360 ? -12.096 -11.090 24.092 1.00 93.88 360 ASP A CA 1
ATOM 2362 C C . ASP A 1 360 ? -10.651 -10.937 24.577 1.00 93.88 360 ASP A C 1
ATOM 2364 O O . ASP A 1 360 ? -9.749 -11.699 24.234 1.00 93.88 360 ASP A O 1
ATOM 2368 N N . SER A 1 361 ? -10.398 -9.870 25.334 1.00 91.31 361 SER A N 1
ATOM 2369 C CA . SER A 1 361 ? -9.126 -9.657 26.027 1.00 91.31 361 SER A CA 1
ATOM 2370 C C . SER A 1 361 ? -9.226 -8.561 27.089 1.00 91.31 361 SER A C 1
ATOM 2372 O O . SER A 1 361 ? -10.275 -7.946 27.270 1.00 91.31 361 SER A O 1
ATOM 2374 N N . THR A 1 362 ? -8.120 -8.314 27.790 1.00 94.06 362 THR A N 1
ATOM 2375 C CA . THR A 1 362 ? -8.057 -7.293 28.840 1.00 94.06 362 THR A CA 1
ATOM 2376 C C . THR A 1 362 ? -8.265 -5.896 28.253 1.00 94.06 362 THR A C 1
ATOM 2378 O O . THR A 1 362 ? -7.568 -5.509 27.316 1.00 94.06 362 THR A O 1
ATOM 2381 N N . VAL A 1 363 ? -9.156 -5.106 28.850 1.00 96.31 363 VAL A N 1
ATOM 2382 C CA . VAL A 1 363 ? -9.403 -3.706 28.487 1.00 96.31 363 VAL A CA 1
ATOM 2383 C C . VAL A 1 363 ? -9.050 -2.788 29.654 1.00 96.31 363 VAL A C 1
ATOM 2385 O O . VAL A 1 363 ? -9.511 -2.992 30.774 1.00 96.31 363 VAL A O 1
ATOM 2388 N N . THR A 1 364 ? -8.246 -1.752 29.411 1.00 96.38 364 THR A N 1
ATOM 2389 C CA . THR A 1 364 ? -7.856 -0.765 30.431 1.00 96.38 364 THR A CA 1
ATOM 2390 C C . THR A 1 364 ? -8.119 0.666 29.966 1.00 96.38 364 THR A C 1
ATOM 2392 O O . THR A 1 364 ? -7.683 1.056 28.886 1.00 96.38 364 THR A O 1
ATOM 2395 N N . GLY A 1 365 ? -8.771 1.479 30.801 1.00 96.31 365 GLY A N 1
ATOM 2396 C CA . GLY A 1 365 ? -8.984 2.910 30.563 1.00 96.31 365 GLY A CA 1
ATOM 2397 C C . GLY A 1 365 ? -10.448 3.329 30.688 1.00 96.31 365 GLY A C 1
ATOM 2398 O O . GLY A 1 365 ? -11.112 2.976 31.662 1.00 96.31 365 GLY A O 1
ATOM 2399 N N . THR A 1 366 ? -10.940 4.120 29.736 1.00 97.31 366 THR A N 1
ATOM 2400 C CA . THR A 1 366 ? -12.350 4.540 29.680 1.00 97.31 366 THR A CA 1
ATOM 2401 C C . THR A 1 366 ? -13.090 3.653 28.692 1.00 97.31 366 THR A C 1
ATOM 2403 O O . THR A 1 366 ? -12.747 3.649 27.514 1.00 97.31 366 THR A O 1
ATOM 2406 N N . VAL A 1 367 ? -14.106 2.928 29.149 1.00 97.12 367 VAL A N 1
ATOM 2407 C CA . VAL A 1 367 ? -14.850 1.946 28.356 1.00 97.12 367 VAL A CA 1
ATOM 2408 C C . VAL A 1 367 ? -16.327 2.317 28.332 1.00 97.12 367 VAL A C 1
ATOM 2410 O O . VAL A 1 367 ? -16.966 2.383 29.377 1.00 97.12 367 VAL A O 1
ATOM 2413 N N . ASN A 1 368 ? -16.876 2.534 27.143 1.00 96.81 368 ASN A N 1
ATOM 2414 C CA . ASN A 1 368 ? -18.294 2.781 26.915 1.00 96.81 368 ASN A CA 1
ATOM 2415 C C . ASN A 1 368 ? -18.880 1.605 26.132 1.00 96.81 368 ASN A C 1
ATOM 2417 O O . ASN A 1 368 ? -18.473 1.365 24.998 1.00 96.81 368 ASN A O 1
ATOM 2421 N N . VAL A 1 369 ? -19.835 0.887 26.716 1.00 96.31 369 VAL A N 1
ATOM 2422 C CA . VAL A 1 369 ? -20.537 -0.235 26.085 1.00 96.31 369 VAL A CA 1
ATOM 2423 C C . VAL A 1 369 ? -21.986 0.173 25.847 1.00 96.31 369 VAL A C 1
ATOM 2425 O O . VAL A 1 369 ? -22.753 0.426 26.770 1.00 96.31 369 VAL A O 1
ATOM 2428 N N . SER A 1 370 ? -22.341 0.284 24.578 1.00 96.00 370 SER A N 1
ATOM 2429 C CA . SER A 1 370 ? -23.668 0.649 24.072 1.00 96.00 370 SER A CA 1
ATOM 2430 C C . SER A 1 370 ? -24.250 -0.430 23.154 1.00 96.00 370 SER A C 1
ATOM 2432 O O . SER A 1 370 ? -25.244 -0.195 22.479 1.00 96.00 370 SER A O 1
ATOM 2434 N N . GLY A 1 371 ? -23.608 -1.600 23.133 1.00 93.88 371 GLY A N 1
ATOM 2435 C CA . GLY A 1 371 ? -23.936 -2.796 22.367 1.00 93.88 371 GLY A CA 1
ATOM 2436 C C . GLY A 1 371 ? -22.764 -3.786 22.426 1.00 93.88 371 GLY A C 1
ATOM 2437 O O . GLY A 1 371 ? -21.745 -3.504 23.056 1.00 93.88 371 GLY A O 1
ATOM 2438 N N . GLY A 1 372 ? -22.897 -4.947 21.781 1.00 94.06 372 GLY A N 1
ATOM 2439 C CA . GLY A 1 372 ? -21.828 -5.956 21.713 1.00 94.06 372 GLY A CA 1
ATOM 2440 C C . GLY A 1 372 ? -21.510 -6.647 23.047 1.00 94.06 372 GLY A C 1
ATOM 2441 O O . GLY A 1 372 ? -22.335 -6.669 23.971 1.00 94.06 372 GLY A O 1
ATOM 2442 N N . SER A 1 373 ? -20.319 -7.251 23.141 1.00 94.50 373 SER A N 1
ATOM 2443 C CA . SER A 1 373 ? -19.864 -7.912 24.371 1.00 94.50 373 SER A CA 1
ATOM 2444 C C . SER A 1 373 ? -18.379 -7.727 24.704 1.00 94.50 373 SER A C 1
ATOM 2446 O O . SER A 1 373 ? -17.535 -7.592 23.820 1.00 94.50 373 SER A O 1
ATOM 2448 N N . ILE A 1 374 ? -18.050 -7.732 25.999 1.00 95.25 374 ILE A N 1
ATOM 2449 C CA . ILE A 1 374 ? -16.667 -7.817 26.491 1.00 95.25 374 ILE A CA 1
ATOM 2450 C C . ILE A 1 374 ? -16.553 -9.031 27.411 1.00 95.25 374 ILE A C 1
ATOM 2452 O O . ILE A 1 374 ? -17.233 -9.103 28.438 1.00 95.25 374 ILE A O 1
ATOM 2456 N N . THR A 1 375 ? -15.691 -9.982 27.060 1.00 93.44 375 THR A N 1
ATOM 2457 C CA . THR A 1 375 ? -15.598 -11.284 27.741 1.00 93.44 375 THR A CA 1
ATOM 2458 C C . THR A 1 375 ? -14.385 -11.429 28.657 1.00 93.44 375 THR A C 1
ATOM 2460 O O . THR A 1 375 ? -14.331 -12.380 29.435 1.00 93.44 375 THR A O 1
ATOM 2463 N N . SER A 1 376 ? -13.447 -10.475 28.646 1.00 90.75 376 SER A N 1
ATOM 2464 C CA . SER A 1 376 ? -12.238 -10.498 29.483 1.00 90.75 376 SER A CA 1
ATOM 2465 C C . SER A 1 376 ? -11.971 -9.170 30.210 1.00 90.75 376 SER A C 1
ATOM 2467 O O . SER A 1 376 ? -12.580 -8.147 29.907 1.00 90.75 376 SER A O 1
ATOM 2469 N N . THR A 1 377 ? -11.147 -9.232 31.263 1.00 93.69 377 THR A N 1
ATOM 2470 C CA . THR A 1 377 ? -11.044 -8.259 32.371 1.00 93.69 377 THR A CA 1
ATOM 2471 C C . THR A 1 377 ? -11.084 -6.797 31.928 1.00 93.69 377 THR A C 1
ATOM 2473 O O . THR A 1 377 ? -10.300 -6.382 31.081 1.00 93.69 377 THR A O 1
ATOM 2476 N N . VAL A 1 378 ? -11.918 -5.985 32.580 1.00 96.06 378 VAL A N 1
ATOM 2477 C CA . VAL A 1 378 ? -12.028 -4.543 32.328 1.00 96.06 378 VAL A CA 1
ATOM 2478 C C . VAL A 1 378 ? -11.576 -3.753 33.553 1.00 96.06 378 VAL A C 1
ATOM 2480 O O . VAL A 1 378 ? -12.055 -3.983 34.660 1.00 96.06 378 VAL A O 1
ATOM 2483 N N . THR A 1 379 ? -10.666 -2.797 33.372 1.00 96.06 379 THR A N 1
ATOM 2484 C CA . THR A 1 379 ? -10.175 -1.925 34.452 1.00 96.06 379 THR A CA 1
ATOM 2485 C C . THR A 1 379 ? -10.280 -0.449 34.076 1.00 96.06 379 THR A C 1
ATOM 2487 O O . THR A 1 379 ? -9.823 -0.048 33.008 1.00 96.06 379 THR A O 1
ATOM 2490 N N . GLY A 1 380 ? -10.818 0.384 34.970 1.00 95.94 380 GLY A N 1
ATOM 2491 C CA . GLY A 1 380 ? -10.858 1.840 34.816 1.00 95.94 380 GLY A CA 1
ATOM 2492 C C . GLY A 1 380 ? -12.254 2.430 35.010 1.00 95.94 380 GLY A C 1
ATOM 2493 O O . GLY A 1 380 ? -12.924 2.125 35.994 1.00 95.94 380 GLY A O 1
ATOM 2494 N N . THR A 1 381 ? -12.673 3.321 34.109 1.00 96.88 381 THR A N 1
ATOM 2495 C CA . THR A 1 381 ? -14.032 3.889 34.119 1.00 96.88 381 THR A CA 1
ATOM 2496 C C . THR A 1 381 ? -14.872 3.181 33.071 1.00 96.88 381 THR A C 1
ATOM 2498 O O . THR A 1 381 ? -14.540 3.236 31.892 1.00 96.88 381 THR A O 1
ATOM 2501 N N . VAL A 1 382 ? -15.952 2.531 33.488 1.00 96.88 382 VAL A N 1
ATOM 2502 C CA . VAL A 1 382 ? -16.825 1.730 32.631 1.00 96.88 382 VAL A CA 1
ATOM 2503 C C . VAL A 1 382 ? -18.232 2.308 32.667 1.00 96.88 382 VAL A C 1
ATOM 2505 O O . VAL A 1 382 ? -18.802 2.474 33.741 1.00 96.88 382 VAL A O 1
ATOM 2508 N N . SER A 1 383 ? -18.800 2.590 31.503 1.00 96.31 383 SER A N 1
ATOM 2509 C CA . SER A 1 383 ? -20.195 2.992 31.332 1.00 96.31 383 SER A CA 1
ATOM 2510 C C . SER A 1 383 ? -20.893 2.000 30.409 1.00 96.31 383 SER A C 1
ATOM 2512 O O . SER A 1 383 ? -20.410 1.748 29.310 1.00 96.31 383 SER A O 1
ATOM 2514 N N . ILE A 1 384 ? -22.022 1.443 30.841 1.00 96.06 384 ILE A N 1
ATOM 2515 C CA . ILE A 1 384 ? -22.802 0.455 30.089 1.00 96.06 384 ILE A CA 1
ATOM 2516 C C . ILE A 1 384 ? -24.227 0.970 29.952 1.00 96.06 384 ILE A C 1
ATOM 2518 O O . ILE A 1 384 ? -24.922 1.148 30.951 1.00 96.06 384 ILE A O 1
ATOM 2522 N N . SER A 1 385 ? -24.654 1.207 28.718 1.00 95.69 385 SER A N 1
ATOM 2523 C CA . SER A 1 385 ? -26.029 1.582 28.383 1.00 95.69 385 SER A CA 1
ATOM 2524 C C . SER A 1 385 ? -26.788 0.468 27.663 1.00 95.69 385 SER A C 1
ATOM 2526 O O . SER A 1 385 ? -28.013 0.489 27.659 1.00 95.69 385 SER A O 1
ATOM 2528 N N . ASP A 1 386 ? -26.078 -0.486 27.057 1.00 95.12 386 ASP A N 1
ATOM 2529 C CA . ASP A 1 386 ? -26.614 -1.717 26.461 1.00 95.12 386 ASP A CA 1
ATOM 2530 C C . ASP A 1 386 ? -25.476 -2.752 26.302 1.00 95.12 386 ASP A C 1
ATOM 2532 O O . ASP A 1 386 ? -24.329 -2.472 26.653 1.00 95.12 386 ASP A O 1
ATOM 2536 N N . GLY A 1 387 ? -25.771 -3.942 25.777 1.00 93.38 387 GLY A N 1
ATOM 2537 C CA . GLY A 1 387 ? -24.804 -5.014 25.556 1.00 93.38 387 GLY A CA 1
ATOM 2538 C C . GLY A 1 387 ? -24.518 -5.823 26.819 1.00 93.38 387 GLY A C 1
ATOM 2539 O O . GLY A 1 387 ? -25.327 -5.884 27.752 1.00 93.38 387 GLY A O 1
ATOM 2540 N N . SER A 1 388 ? -23.367 -6.497 26.841 1.00 94.12 388 SER A N 1
ATOM 2541 C CA . SER A 1 388 ? -22.981 -7.313 27.995 1.00 94.12 388 SER A CA 1
ATOM 2542 C C . SER A 1 388 ? -21.489 -7.290 28.309 1.00 94.12 388 SER A C 1
ATOM 2544 O O . SER A 1 388 ? -20.647 -7.262 27.416 1.00 94.12 388 SER A O 1
ATOM 2546 N N . ILE A 1 389 ? -21.150 -7.357 29.594 1.00 94.19 389 ILE A N 1
ATOM 2547 C CA . ILE A 1 389 ? -19.788 -7.630 30.053 1.00 94.19 389 ILE A CA 1
ATOM 2548 C C . ILE A 1 389 ? -19.814 -8.917 30.877 1.00 94.19 389 ILE A C 1
ATOM 2550 O O . ILE A 1 389 ? -20.422 -8.963 31.941 1.00 94.19 389 ILE A O 1
ATOM 2554 N N . THR A 1 390 ? -19.148 -9.972 30.414 1.00 92.19 390 THR A N 1
ATOM 2555 C CA . THR A 1 390 ? -18.964 -11.226 31.178 1.00 92.19 390 THR A CA 1
ATOM 2556 C C . THR A 1 390 ? -17.580 -11.303 31.827 1.00 92.19 390 THR A C 1
ATOM 2558 O O . THR A 1 390 ? -17.149 -12.353 32.298 1.00 92.19 390 THR A O 1
ATOM 2561 N N . ALA A 1 391 ? -16.876 -10.176 31.854 1.00 87.31 391 ALA A N 1
ATOM 2562 C CA . ALA A 1 391 ? -15.544 -10.003 32.399 1.00 87.31 391 ALA A CA 1
ATOM 2563 C C . ALA A 1 391 ? -15.538 -9.429 33.813 1.00 87.31 391 ALA A C 1
ATOM 2565 O O . ALA A 1 391 ? -16.387 -8.604 34.142 1.00 87.31 391 ALA A O 1
ATOM 2566 N N . THR A 1 392 ? -14.518 -9.759 34.609 1.00 93.19 392 THR A N 1
ATOM 2567 C CA . THR A 1 392 ? -14.271 -9.052 35.873 1.00 93.19 392 THR A CA 1
ATOM 2568 C C . THR A 1 392 ? -14.073 -7.563 35.597 1.00 93.19 392 THR A C 1
ATOM 2570 O O . THR A 1 392 ? -13.222 -7.202 34.784 1.00 93.19 392 THR A O 1
ATOM 2573 N N . VAL A 1 393 ? -14.820 -6.701 36.287 1.00 95.50 393 VAL A N 1
ATOM 2574 C CA . VAL A 1 393 ? -14.743 -5.243 36.133 1.00 95.50 393 VAL A CA 1
ATOM 2575 C C . VAL A 1 393 ? -14.192 -4.607 37.404 1.00 95.50 393 VAL A C 1
ATOM 2577 O O . VAL A 1 393 ? -14.698 -4.857 38.495 1.00 95.50 393 VAL A O 1
ATOM 2580 N N . THR A 1 394 ? -13.168 -3.762 37.283 1.00 95.56 394 THR A N 1
ATOM 2581 C CA . THR A 1 394 ? -12.579 -3.031 38.417 1.00 95.56 394 THR A CA 1
ATOM 2582 C C . THR A 1 394 ? -12.518 -1.529 38.150 1.00 95.56 394 THR A C 1
ATOM 2584 O O . THR A 1 394 ? -12.019 -1.107 37.109 1.00 95.56 394 THR A O 1
ATOM 2587 N N . GLY A 1 395 ? -12.959 -0.712 39.108 1.00 95.62 395 GLY A N 1
ATOM 2588 C CA . GLY A 1 395 ? -12.858 0.749 39.065 1.00 95.62 395 GLY A CA 1
ATOM 2589 C C . GLY A 1 395 ? -14.200 1.447 39.282 1.00 95.62 395 GLY A C 1
ATOM 2590 O O . GLY A 1 395 ? -14.929 1.113 40.215 1.00 95.62 395 GLY A O 1
ATOM 2591 N N . THR A 1 396 ? -14.510 2.445 38.456 1.00 96.62 396 THR A N 1
ATOM 2592 C CA . THR A 1 396 ? -15.801 3.150 38.491 1.00 96.62 396 THR A CA 1
ATOM 2593 C C . THR A 1 396 ? -16.703 2.573 37.413 1.00 96.62 396 THR A C 1
ATOM 2595 O O . THR A 1 396 ? -16.349 2.623 36.240 1.00 96.62 396 THR A O 1
ATOM 2598 N N . VAL A 1 397 ? -17.866 2.051 37.788 1.00 96.50 397 VAL A N 1
ATOM 2599 C CA . VAL A 1 397 ? -18.792 1.351 36.894 1.00 96.50 397 VAL A CA 1
ATOM 2600 C C . VAL A 1 397 ? -20.157 2.021 36.949 1.00 96.50 397 VAL A C 1
ATOM 2602 O O . VAL A 1 397 ? -20.763 2.098 38.012 1.00 96.50 397 VAL A O 1
ATOM 2605 N N . ASN A 1 398 ? -20.654 2.489 35.809 1.00 96.19 398 ASN A N 1
ATOM 2606 C CA . ASN A 1 398 ? -21.988 3.056 35.651 1.00 96.19 398 ASN A CA 1
ATOM 2607 C C . ASN A 1 398 ? -22.805 2.145 34.729 1.00 96.19 398 ASN A C 1
ATOM 2609 O O . ASN A 1 398 ? -22.463 1.988 33.560 1.00 96.19 398 ASN A O 1
ATOM 2613 N N . VAL A 1 399 ? -23.880 1.556 35.238 1.00 95.50 399 VAL A N 1
ATOM 2614 C CA . VAL A 1 399 ? -24.786 0.678 34.491 1.00 95.50 399 VAL A CA 1
ATOM 2615 C C . VAL A 1 399 ? -26.129 1.384 34.372 1.00 95.50 399 VAL A C 1
ATOM 2617 O O . VAL A 1 399 ? -26.888 1.442 35.334 1.00 95.50 399 VAL A O 1
ATOM 2620 N N . SER A 1 400 ? -26.405 1.966 33.209 1.00 95.00 400 SER A N 1
ATOM 2621 C CA . SER A 1 400 ? -27.709 2.550 32.872 1.00 95.00 400 SER A CA 1
ATOM 2622 C C . SER A 1 400 ? -28.562 1.626 31.995 1.00 95.00 400 SER A C 1
ATOM 2624 O O . SER A 1 400 ? -29.743 1.892 31.796 1.00 95.00 400 SER A O 1
ATOM 2626 N N . GLY A 1 401 ? -27.983 0.530 31.497 1.00 93.25 401 GLY A N 1
ATOM 2627 C CA . GLY A 1 401 ? -28.641 -0.537 30.744 1.00 93.25 401 GLY A CA 1
ATOM 2628 C C . GLY A 1 401 ? -27.704 -1.735 30.547 1.00 93.25 401 GLY A C 1
ATOM 2629 O O . GLY A 1 401 ? -26.630 -1.782 31.146 1.00 93.25 401 GLY A O 1
ATOM 2630 N N . GLY A 1 402 ? -28.102 -2.712 29.728 1.00 93.62 402 GLY A N 1
ATOM 2631 C CA . GLY A 1 402 ? -27.305 -3.921 29.477 1.00 93.62 402 GLY A CA 1
ATOM 2632 C C . GLY A 1 402 ? -27.115 -4.814 30.712 1.00 93.62 402 GLY A C 1
ATOM 2633 O O . GLY A 1 402 ? -27.852 -4.707 31.696 1.00 93.62 402 GLY A O 1
ATOM 2634 N N . ASN A 1 403 ? -26.136 -5.724 30.645 1.00 93.44 403 ASN A N 1
ATOM 2635 C CA . ASN A 1 403 ? -25.877 -6.707 31.704 1.00 93.44 403 ASN A CA 1
ATOM 2636 C C . ASN A 1 403 ? -24.384 -6.850 32.043 1.00 93.44 403 ASN A C 1
ATOM 2638 O O . ASN A 1 403 ? -23.552 -6.966 31.144 1.00 93.44 403 ASN A O 1
ATOM 2642 N N . ILE A 1 404 ? -24.040 -6.957 33.329 1.00 93.88 404 ILE A N 1
ATOM 2643 C CA . ILE A 1 404 ? -22.727 -7.446 33.777 1.00 93.88 404 ILE A CA 1
ATOM 2644 C C . ILE A 1 404 ? -22.895 -8.818 34.430 1.00 93.88 404 ILE A C 1
ATOM 2646 O O . ILE A 1 404 ? -23.509 -8.939 35.488 1.00 93.88 404 ILE A O 1
ATOM 2650 N N . ASN A 1 405 ? -22.303 -9.848 33.833 1.00 92.44 405 ASN A N 1
ATOM 2651 C CA . ASN A 1 405 ? -22.329 -11.222 34.334 1.00 92.44 405 ASN A CA 1
ATOM 2652 C C . ASN A 1 405 ? -20.947 -11.683 34.812 1.00 92.44 405 ASN A C 1
ATOM 2654 O O . ASN A 1 405 ? -20.437 -12.714 34.381 1.00 92.44 405 ASN A O 1
ATOM 2658 N N . SER A 1 406 ? -20.304 -10.881 35.660 1.00 91.19 406 SER A N 1
ATOM 2659 C CA . SER A 1 406 ? -19.047 -11.233 36.325 1.00 91.19 406 SER A CA 1
ATOM 2660 C C . SER A 1 406 ? -18.772 -10.301 37.508 1.00 91.19 406 SER A C 1
ATOM 2662 O O . SER A 1 406 ? -19.559 -9.400 37.797 1.00 91.19 406 SER A O 1
ATOM 2664 N N . THR A 1 407 ? -17.706 -10.572 38.255 1.00 92.69 407 THR A N 1
ATOM 2665 C CA . THR A 1 407 ? -17.361 -9.845 39.481 1.00 92.69 407 THR A CA 1
ATOM 2666 C C . THR A 1 407 ? -17.089 -8.371 39.195 1.00 92.69 407 THR A C 1
ATOM 2668 O O . THR A 1 407 ? -16.289 -8.045 38.321 1.00 92.69 407 THR A O 1
ATOM 2671 N N . VAL A 1 408 ? -17.693 -7.479 39.980 1.00 94.69 408 VAL A N 1
ATOM 2672 C CA . VAL A 1 408 ? -17.483 -6.030 39.901 1.00 94.69 408 VAL A CA 1
ATOM 2673 C C . VAL A 1 408 ? -16.871 -5.519 41.202 1.00 94.69 408 VAL A C 1
ATOM 2675 O O . VAL A 1 408 ? -17.388 -5.791 42.283 1.00 94.69 408 VAL A O 1
ATOM 2678 N N . THR A 1 409 ? -15.775 -4.767 41.120 1.00 94.69 409 THR A N 1
ATOM 2679 C CA . THR A 1 409 ? -15.096 -4.181 42.287 1.00 94.69 409 THR A CA 1
ATOM 2680 C C . THR A 1 409 ? -14.884 -2.678 42.118 1.00 94.69 409 THR A C 1
ATOM 2682 O O . THR A 1 409 ? -14.355 -2.240 41.100 1.00 94.69 409 THR A O 1
ATOM 2685 N N . GLY A 1 410 ? -15.226 -1.885 43.135 1.00 94.50 410 GLY A N 1
ATOM 2686 C CA . GLY A 1 410 ? -14.963 -0.444 43.184 1.00 94.50 410 GLY A CA 1
ATOM 2687 C C . GLY A 1 410 ? -16.217 0.382 43.462 1.00 94.50 410 GLY A C 1
ATOM 2688 O O . GLY A 1 410 ? -16.975 0.066 44.376 1.00 94.50 410 GLY A O 1
ATOM 2689 N N . THR A 1 411 ? -16.414 1.470 42.716 1.00 95.38 411 THR A N 1
ATOM 2690 C CA . THR A 1 411 ? -17.631 2.295 42.812 1.00 95.38 411 THR A CA 1
ATOM 2691 C C . THR A 1 411 ? -18.597 1.892 41.713 1.00 95.38 411 THR A C 1
ATOM 2693 O O . THR A 1 411 ? -18.254 2.001 40.541 1.00 95.38 411 THR A O 1
ATOM 2696 N N . VAL A 1 412 ? -19.795 1.447 42.078 1.00 95.44 412 VAL A N 1
ATOM 2697 C CA . VAL A 1 412 ? -20.799 0.914 41.155 1.00 95.44 412 VAL A CA 1
ATOM 2698 C C . VAL A 1 412 ? -22.081 1.726 41.274 1.00 95.44 412 VAL A C 1
ATOM 2700 O O . VAL A 1 412 ? -22.688 1.772 42.339 1.00 95.44 412 VAL A O 1
ATOM 2703 N N . ASN A 1 413 ? -22.506 2.344 40.179 1.00 94.44 413 ASN A N 1
ATOM 2704 C CA . ASN A 1 413 ? -23.771 3.057 40.068 1.00 94.44 413 ASN A CA 1
ATOM 2705 C C . ASN A 1 413 ? -24.676 2.299 39.098 1.00 94.44 413 ASN A C 1
ATOM 2707 O O . ASN A 1 413 ? -24.332 2.158 37.927 1.00 94.44 413 ASN A O 1
ATOM 2711 N N . VAL A 1 414 ? -25.824 1.825 39.569 1.00 93.44 414 VAL A N 1
ATOM 2712 C CA . VAL A 1 414 ? -26.825 1.128 38.757 1.00 93.44 414 VAL A CA 1
ATOM 2713 C C . VAL A 1 414 ? -28.062 2.013 38.661 1.00 93.44 414 VAL A C 1
ATOM 2715 O O . VAL A 1 414 ? -28.769 2.240 39.641 1.00 93.44 414 VAL A O 1
ATOM 2718 N N . SER A 1 415 ? -28.294 2.561 37.476 1.00 93.44 415 SER A N 1
ATOM 2719 C CA . SER A 1 415 ? -29.474 3.354 37.127 1.00 93.44 415 SER A CA 1
ATOM 2720 C C . SER A 1 415 ? -30.325 2.692 36.039 1.00 93.44 415 SER A C 1
ATOM 2722 O O . SER A 1 415 ? -31.234 3.324 35.511 1.00 93.44 415 SER A O 1
ATOM 2724 N N . GLY A 1 416 ? -30.023 1.432 35.713 1.00 89.94 416 GLY A N 1
ATOM 2725 C CA . GLY A 1 416 ? -30.744 0.547 34.803 1.00 89.94 416 GLY A CA 1
ATOM 2726 C C . GLY A 1 416 ? -29.971 -0.766 34.607 1.00 89.94 416 GLY A C 1
ATOM 2727 O O . GLY A 1 416 ? -28.926 -0.971 35.222 1.00 89.94 416 GLY A O 1
ATOM 2728 N N . GLY A 1 417 ? -30.474 -1.668 33.761 1.00 92.25 417 GLY A N 1
ATOM 2729 C CA . GLY A 1 417 ? -29.793 -2.935 33.447 1.00 92.25 417 GLY A CA 1
ATOM 2730 C C . GLY A 1 417 ? -29.727 -3.935 34.610 1.00 92.25 417 GLY A C 1
ATOM 2731 O O . GLY A 1 417 ? -30.523 -3.874 35.556 1.00 92.25 417 GLY A O 1
ATOM 2732 N N . SER A 1 418 ? -28.797 -4.894 34.524 1.00 92.00 418 SER A N 1
ATOM 2733 C CA . SER A 1 418 ? -28.593 -5.885 35.588 1.00 92.00 418 SER A CA 1
ATOM 2734 C C . SER A 1 418 ? -27.132 -6.260 35.854 1.00 92.00 418 SER A C 1
ATOM 2736 O O . SER A 1 418 ? -26.297 -6.279 34.950 1.00 92.00 418 SER A O 1
ATOM 2738 N N . ILE A 1 419 ? -26.823 -6.588 37.112 1.00 92.81 419 ILE A N 1
ATOM 2739 C CA . ILE A 1 419 ? -25.561 -7.225 37.512 1.00 92.81 419 ILE A CA 1
ATOM 2740 C C . ILE A 1 419 ? -25.882 -8.568 38.173 1.00 92.81 419 ILE A C 1
ATOM 2742 O O . ILE A 1 419 ? -26.612 -8.622 39.164 1.00 92.81 419 ILE A O 1
ATOM 2746 N N . THR A 1 420 ? -25.342 -9.659 37.638 1.00 90.44 420 THR A N 1
ATOM 2747 C CA . THR A 1 420 ? -25.690 -11.033 38.049 1.00 90.44 420 THR A CA 1
ATOM 2748 C C . THR A 1 420 ? -24.556 -11.768 38.769 1.00 90.44 420 THR A C 1
ATOM 2750 O O . THR A 1 420 ? -24.723 -12.923 39.149 1.00 90.44 420 THR A O 1
ATOM 2753 N N . SER A 1 421 ? -23.416 -11.110 39.016 1.00 88.56 421 SER A N 1
ATOM 2754 C CA . SER A 1 421 ? -22.288 -11.669 39.780 1.00 88.56 421 SER A CA 1
ATOM 2755 C C . SER A 1 421 ? -21.727 -10.681 40.814 1.00 88.56 421 SER A C 1
ATOM 2757 O O . SER A 1 421 ? -22.096 -9.509 40.828 1.00 88.56 421 SER A O 1
ATOM 2759 N N . THR A 1 422 ? -20.918 -11.193 41.748 1.00 90.75 422 THR A N 1
ATOM 2760 C CA . THR A 1 422 ? -20.505 -10.540 43.002 1.00 90.75 422 THR A CA 1
ATOM 2761 C C . THR A 1 422 ? -20.087 -9.084 42.817 1.00 90.75 422 THR A C 1
ATOM 2763 O O . THR A 1 422 ? -19.249 -8.780 41.971 1.00 90.75 422 THR A O 1
ATOM 2766 N N . VAL A 1 423 ? -20.598 -8.197 43.671 1.00 92.31 423 VAL A N 1
ATOM 2767 C CA . VAL A 1 423 ? -20.256 -6.771 43.678 1.00 92.31 423 VAL A CA 1
ATOM 2768 C C . VAL A 1 423 ? -19.576 -6.405 44.993 1.00 92.31 423 VAL A C 1
ATOM 2770 O O . VAL A 1 423 ? -20.097 -6.694 46.067 1.00 92.31 423 VAL A O 1
ATOM 2773 N N . THR A 1 424 ? -18.412 -5.759 44.931 1.00 91.94 424 THR A N 1
ATOM 2774 C CA . THR A 1 424 ? -17.654 -5.331 46.117 1.00 91.94 424 THR A CA 1
ATOM 2775 C C . THR A 1 424 ? -17.301 -3.847 46.048 1.00 91.94 424 THR A C 1
ATOM 2777 O O . THR A 1 424 ? -16.753 -3.390 45.048 1.00 91.94 424 THR A O 1
ATOM 2780 N N . GLY A 1 425 ? -17.550 -3.100 47.125 1.00 91.44 425 GLY A N 1
ATOM 2781 C CA . GLY A 1 425 ? -17.178 -1.689 47.263 1.00 91.44 425 GLY A CA 1
ATOM 2782 C C . GLY A 1 425 ? -18.365 -0.782 47.586 1.00 91.44 425 GLY A C 1
ATOM 2783 O O . G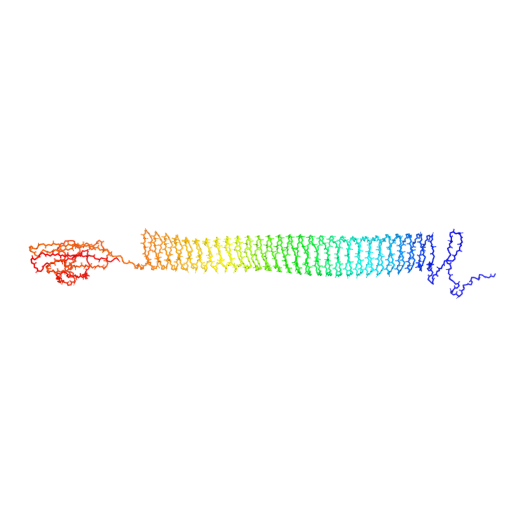LY A 1 425 ? -19.196 -1.110 48.432 1.00 91.44 425 GLY A O 1
ATOM 2784 N N . THR A 1 426 ? -18.417 0.391 46.960 1.00 91.06 426 THR A N 1
ATOM 2785 C CA . THR A 1 426 ? -19.505 1.367 47.115 1.00 91.06 426 THR A CA 1
ATOM 2786 C C . THR A 1 426 ? -20.522 1.182 46.001 1.00 91.06 426 THR A C 1
ATOM 2788 O O . THR A 1 426 ? -20.210 1.436 44.842 1.00 91.06 426 THR A O 1
ATOM 2791 N N . VAL A 1 427 ? -21.738 0.768 46.346 1.00 91.50 427 VAL A N 1
ATOM 2792 C CA . VAL A 1 427 ? -22.818 0.476 45.398 1.00 91.50 427 VAL A CA 1
ATOM 2793 C C . VAL A 1 427 ? -23.962 1.459 45.604 1.00 91.50 427 VAL A C 1
ATOM 2795 O O . VAL A 1 427 ? -24.474 1.586 46.713 1.00 91.50 427 VAL A O 1
ATOM 2798 N N . SER A 1 428 ? -24.384 2.136 44.541 1.00 90.62 428 SER A N 1
ATOM 2799 C CA . SER A 1 428 ? -25.580 2.980 44.520 1.00 90.62 428 SER A CA 1
ATOM 2800 C C . SER A 1 428 ? -26.545 2.466 43.459 1.00 90.62 428 SER A C 1
ATOM 2802 O O . SER A 1 428 ? -26.152 2.306 42.308 1.00 90.62 428 SER A O 1
ATOM 2804 N N . ILE A 1 429 ? -27.799 2.214 43.830 1.00 89.69 429 ILE A N 1
ATOM 2805 C CA . ILE A 1 429 ? -28.840 1.711 42.928 1.00 89.69 429 ILE A CA 1
ATOM 2806 C C . ILE A 1 429 ? -30.011 2.686 42.948 1.00 89.69 429 ILE A C 1
ATOM 2808 O O . ILE A 1 429 ? -30.629 2.897 43.993 1.00 89.69 429 ILE A O 1
ATOM 2812 N N . SER A 1 430 ? -30.308 3.281 41.797 1.00 89.25 430 SER A N 1
ATOM 2813 C CA . SER A 1 430 ? -31.489 4.124 41.595 1.00 89.25 430 SER A CA 1
ATOM 2814 C C . SER A 1 430 ? -32.553 3.455 40.723 1.00 89.25 430 SER A C 1
ATOM 2816 O O . SER A 1 430 ? -33.708 3.860 40.784 1.00 89.25 430 SER A O 1
ATOM 2818 N N . ASP A 1 431 ? -32.178 2.451 39.925 1.00 89.44 431 ASP A N 1
ATOM 2819 C CA . ASP A 1 431 ? -33.066 1.580 39.139 1.00 89.44 431 ASP A CA 1
ATOM 2820 C C . ASP A 1 431 ? -32.302 0.291 38.742 1.00 89.44 431 ASP A C 1
ATOM 2822 O O . ASP A 1 431 ? -31.139 0.128 39.111 1.00 89.44 431 ASP A O 1
ATOM 2826 N N . GLY A 1 432 ? -32.925 -0.629 38.003 1.00 89.50 432 GLY A N 1
ATOM 2827 C CA . GLY A 1 432 ? -32.315 -1.883 37.559 1.00 89.50 432 GLY A CA 1
ATOM 2828 C C . GLY A 1 432 ? -32.264 -2.946 38.657 1.00 89.50 432 GLY A C 1
ATOM 2829 O O . GLY A 1 432 ? -33.011 -2.898 39.641 1.00 89.50 432 GLY A O 1
ATOM 2830 N N . SER A 1 433 ? -31.401 -3.950 38.480 1.00 88.25 433 SER A N 1
ATOM 2831 C CA . SER A 1 433 ? -31.296 -5.051 39.445 1.00 88.25 433 SER A CA 1
ATOM 2832 C C . SER A 1 433 ? -29.878 -5.567 39.681 1.00 88.25 433 SER A C 1
ATOM 2834 O O . SER A 1 433 ? -29.058 -5.639 38.770 1.00 88.25 433 SER A O 1
ATOM 2836 N N . ILE A 1 434 ? -29.600 -5.986 40.916 1.00 88.38 434 ILE A N 1
ATOM 2837 C CA . ILE A 1 434 ? -28.419 -6.785 41.254 1.00 88.38 434 ILE A CA 1
ATOM 2838 C C . ILE A 1 434 ? -28.897 -8.114 41.838 1.00 88.38 434 ILE A C 1
ATOM 2840 O O . ILE A 1 434 ? -29.523 -8.147 42.893 1.00 88.38 434 ILE A O 1
ATOM 2844 N N . THR A 1 435 ? -28.603 -9.227 41.173 1.00 85.88 435 THR A N 1
ATOM 2845 C CA . THR A 1 435 ? -28.982 -10.586 41.623 1.00 85.88 435 THR A CA 1
ATOM 2846 C C . THR A 1 435 ? -27.799 -11.345 42.227 1.00 85.88 435 THR A C 1
ATOM 2848 O O . THR A 1 435 ? -27.767 -12.572 42.257 1.00 85.88 435 THR A O 1
ATOM 2851 N N . ALA A 1 436 ? -26.808 -10.606 42.725 1.00 80.81 436 ALA A N 1
ATOM 2852 C CA . ALA A 1 436 ? -25.538 -11.138 43.189 1.00 80.81 436 ALA A CA 1
ATOM 2853 C C . ALA A 1 436 ? -25.143 -10.654 44.577 1.00 80.81 436 ALA A C 1
ATOM 2855 O O . ALA A 1 436 ? -25.597 -9.606 45.027 1.00 80.81 436 ALA A O 1
ATOM 2856 N N . THR A 1 437 ? -24.263 -11.403 45.246 1.00 85.62 437 THR A N 1
ATOM 2857 C CA . THR A 1 437 ? -23.752 -11.025 46.566 1.00 85.62 437 THR A CA 1
ATOM 2858 C C . THR A 1 437 ? -23.101 -9.646 46.517 1.00 85.62 437 THR A C 1
ATOM 2860 O O . THR A 1 437 ? -22.184 -9.424 45.726 1.00 85.62 437 THR A O 1
ATOM 2863 N N . VAL A 1 438 ? -23.548 -8.739 47.385 1.00 86.12 438 VAL A N 1
ATOM 2864 C CA . VAL A 1 438 ? -23.009 -7.379 47.487 1.00 86.12 438 VAL A CA 1
ATOM 2865 C C . VAL A 1 438 ? -22.266 -7.217 48.807 1.00 86.12 438 VAL A C 1
ATOM 2867 O O . VAL A 1 438 ? -22.819 -7.499 49.867 1.00 86.12 438 VAL A O 1
ATOM 2870 N N . THR A 1 439 ? -21.018 -6.757 48.762 1.00 86.62 439 THR A N 1
ATOM 2871 C CA . THR A 1 439 ? -20.203 -6.489 49.957 1.00 86.62 439 THR A CA 1
ATOM 2872 C C . THR A 1 439 ? -19.704 -5.047 49.974 1.00 86.62 439 THR A C 1
ATOM 2874 O O . THR A 1 439 ? -19.082 -4.603 49.013 1.00 86.62 439 THR A O 1
ATOM 2877 N N . GLY A 1 440 ? -19.917 -4.323 51.074 1.00 85.62 440 GLY A N 1
ATOM 2878 C CA . GLY A 1 440 ? -19.426 -2.956 51.270 1.00 85.62 440 GLY A CA 1
ATOM 2879 C C . GLY A 1 440 ? -20.523 -1.979 51.688 1.00 85.62 440 GLY A C 1
ATOM 2880 O O . GLY A 1 440 ? -21.338 -2.295 52.553 1.00 85.62 440 GLY A O 1
ATOM 2881 N N . THR A 1 441 ? -20.521 -0.778 51.111 1.00 84.44 441 THR A N 1
ATOM 2882 C CA . THR A 1 441 ? -21.538 0.249 51.385 1.00 84.44 441 THR A CA 1
ATOM 2883 C C . THR A 1 441 ? -22.557 0.251 50.258 1.00 84.44 441 THR A C 1
ATOM 2885 O O . THR A 1 441 ? -22.189 0.481 49.109 1.00 84.44 441 THR A O 1
ATOM 2888 N N . VAL A 1 442 ? -23.828 0.034 50.582 1.00 85.50 442 VAL A N 1
ATOM 2889 C CA . VAL A 1 442 ? -24.924 -0.088 49.618 1.00 85.50 442 VAL A CA 1
ATOM 2890 C C . VAL A 1 442 ? -25.969 0.990 49.879 1.00 85.50 442 VAL A C 1
ATOM 2892 O O . VAL A 1 442 ? -26.537 1.056 50.965 1.00 85.50 442 VAL A O 1
ATOM 2895 N N . ASN A 1 443 ? -26.249 1.813 48.873 1.00 84.25 443 ASN A N 1
ATOM 2896 C CA . ASN A 1 443 ? -27.309 2.815 48.887 1.00 84.25 443 ASN A CA 1
ATOM 2897 C C . ASN A 1 443 ? -28.365 2.439 47.842 1.00 84.25 443 ASN A C 1
ATOM 2899 O O . ASN A 1 443 ? -28.061 2.395 46.652 1.00 84.25 443 ASN A O 1
ATOM 2903 N N . VAL A 1 444 ? -29.602 2.192 48.266 1.00 82.44 444 VAL A N 1
ATOM 2904 C CA . VAL A 1 444 ? -30.721 1.859 47.374 1.00 82.44 444 VAL A CA 1
ATOM 2905 C C . VAL A 1 444 ? -31.770 2.962 47.474 1.00 82.44 444 VAL A C 1
ATOM 2907 O O . VAL A 1 444 ? -32.374 3.169 48.526 1.00 82.44 444 VAL A O 1
ATOM 2910 N N . SER A 1 445 ? -31.949 3.707 46.386 1.00 81.25 445 SER A N 1
ATOM 2911 C CA . SER A 1 445 ? -33.013 4.705 46.222 1.00 81.25 445 SER A CA 1
ATOM 2912 C C . SER A 1 445 ? -34.089 4.260 45.222 1.00 81.25 445 SER A C 1
ATOM 2914 O O . SER A 1 445 ? -35.169 4.848 45.198 1.00 81.25 445 SER A O 1
ATOM 2916 N N . GLY A 1 446 ? -33.830 3.197 44.452 1.00 75.50 446 GLY A N 1
ATOM 2917 C CA . GLY A 1 446 ? -34.766 2.508 43.559 1.00 75.50 446 GLY A CA 1
ATOM 2918 C C . GLY A 1 446 ? -34.202 1.161 43.075 1.00 75.50 446 GLY A C 1
ATOM 2919 O O . GLY A 1 446 ? -33.137 0.744 43.525 1.00 75.50 446 GLY A O 1
ATOM 2920 N N . GLY A 1 447 ? -34.922 0.452 42.197 1.00 84.19 447 GLY A N 1
ATOM 2921 C CA . GLY A 1 447 ? -34.518 -0.876 41.704 1.00 84.19 447 GLY A CA 1
ATOM 2922 C C . GLY A 1 447 ? -34.618 -2.004 42.745 1.00 84.19 447 GLY A C 1
ATOM 2923 O O . GLY A 1 447 ? -35.361 -1.906 43.733 1.00 84.19 447 GLY A O 1
ATOM 2924 N N . SER A 1 448 ? -33.888 -3.102 42.515 1.00 80.12 448 SER A N 1
ATOM 2925 C CA . SER A 1 448 ? -33.900 -4.269 43.412 1.00 80.12 448 SER A CA 1
ATOM 2926 C C . SER A 1 448 ? -32.546 -4.959 43.598 1.00 80.12 448 SER A C 1
ATOM 2928 O O . SER A 1 448 ? -31.831 -5.195 42.626 1.00 80.12 448 SER A O 1
ATOM 2930 N N . ILE A 1 449 ? -32.249 -5.408 44.821 1.00 81.19 449 ILE A N 1
ATOM 2931 C CA . ILE A 1 449 ? -31.198 -6.406 45.087 1.00 81.19 449 ILE A CA 1
ATOM 2932 C C . ILE A 1 449 ? -31.851 -7.732 45.488 1.00 81.19 449 ILE A C 1
ATOM 2934 O O . ILE A 1 449 ? -32.695 -7.759 46.383 1.00 81.19 449 ILE A O 1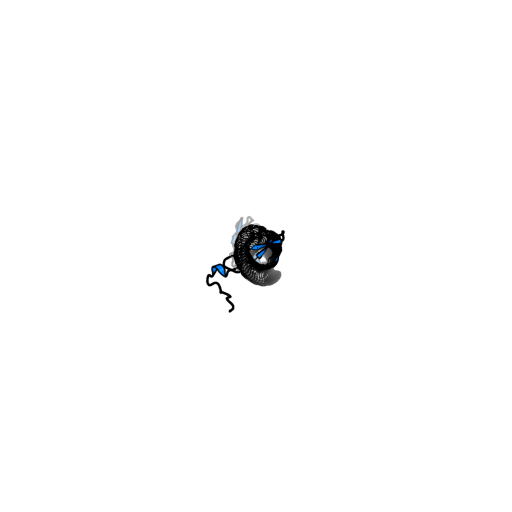
ATOM 2938 N N . THR A 1 450 ? -31.462 -8.840 44.861 1.00 82.06 450 THR A N 1
ATOM 2939 C CA . THR A 1 450 ? -31.968 -10.193 45.165 1.00 82.06 450 THR A CA 1
ATOM 2940 C C . THR A 1 450 ? -30.802 -11.154 45.396 1.00 82.06 450 THR A C 1
ATOM 2942 O O . THR A 1 450 ? -30.497 -11.985 44.548 1.00 82.06 450 THR A O 1
ATOM 2945 N N . ALA A 1 451 ? -30.102 -10.986 46.521 1.00 73.50 451 ALA A N 1
ATOM 2946 C CA . ALA A 1 451 ? -28.951 -11.790 46.947 1.00 73.50 451 ALA A CA 1
ATOM 2947 C C . ALA A 1 451 ? -28.494 -11.374 48.356 1.00 73.50 451 ALA A C 1
ATOM 2949 O O . ALA A 1 451 ? -29.039 -10.440 48.922 1.00 73.50 451 ALA A O 1
ATOM 2950 N N . THR A 1 452 ? -27.475 -12.019 48.928 1.00 77.44 452 THR A N 1
ATOM 2951 C CA . THR A 1 452 ? -26.886 -11.625 50.224 1.00 77.44 452 THR A CA 1
ATOM 2952 C C . THR A 1 452 ? -26.214 -10.251 50.157 1.00 77.44 452 THR A C 1
ATOM 2954 O O . THR A 1 452 ? -25.403 -10.008 49.262 1.00 77.44 452 THR A O 1
ATOM 2957 N N . VAL A 1 453 ? -26.487 -9.385 51.138 1.00 77.69 453 VAL A N 1
ATOM 2958 C CA . VAL A 1 453 ? -25.812 -8.088 51.291 1.00 77.69 453 VAL A CA 1
ATOM 2959 C C . VAL A 1 453 ? -25.054 -8.055 52.616 1.00 77.69 453 VAL A C 1
ATOM 2961 O O . VAL A 1 453 ? -25.631 -8.297 53.678 1.00 77.69 453 VAL A O 1
ATOM 2964 N N . THR A 1 454 ? -23.766 -7.727 52.554 1.00 77.81 454 THR A N 1
ATOM 2965 C CA . THR A 1 454 ? -22.867 -7.685 53.712 1.00 77.81 454 THR A CA 1
ATOM 2966 C C . THR A 1 454 ? -22.225 -6.303 53.827 1.00 77.81 454 THR A C 1
ATOM 2968 O O . THR A 1 454 ? -21.540 -5.861 52.907 1.00 77.81 454 THR A O 1
ATOM 2971 N N . GLY A 1 455 ? -22.402 -5.623 54.962 1.00 75.81 455 GLY A N 1
ATOM 2972 C CA . GLY A 1 455 ? -21.846 -4.288 55.215 1.00 75.81 455 GLY A CA 1
ATOM 2973 C C . GLY A 1 455 ? -22.920 -3.260 55.572 1.00 75.81 455 GLY A C 1
ATOM 2974 O O . GLY A 1 455 ? -23.933 -3.608 56.176 1.00 75.81 455 GLY A O 1
ATOM 2975 N N . THR A 1 456 ? -22.687 -1.993 55.232 1.00 75.00 456 THR A N 1
ATOM 2976 C CA . THR A 1 456 ? -23.608 -0.889 55.546 1.00 75.00 456 THR A CA 1
ATOM 2977 C C . THR A 1 456 ? -24.651 -0.755 54.445 1.00 75.00 456 THR A C 1
ATOM 2979 O O . THR A 1 456 ? -24.287 -0.591 53.283 1.00 75.00 456 THR A O 1
ATOM 2982 N N . VAL A 1 457 ? -25.938 -0.775 54.799 1.00 78.25 457 VAL A N 1
ATOM 2983 C CA . VAL A 1 457 ? -27.052 -0.675 53.843 1.00 78.25 457 VAL A CA 1
ATOM 2984 C C . VAL A 1 457 ? -27.946 0.509 54.199 1.00 78.25 457 VAL A C 1
ATOM 2986 O O . VAL A 1 457 ? -28.478 0.569 55.304 1.00 78.25 457 VAL A O 1
ATOM 2989 N N . ASN A 1 458 ? -28.145 1.424 53.250 1.00 76.31 458 ASN A N 1
ATOM 2990 C CA . ASN A 1 458 ? -29.090 2.534 53.339 1.00 76.31 458 ASN A CA 1
ATOM 2991 C C . ASN A 1 458 ? -30.177 2.357 52.274 1.00 76.31 458 ASN A C 1
ATOM 2993 O O . ASN A 1 458 ? -29.860 2.238 51.091 1.00 76.31 458 ASN A O 1
ATOM 2997 N N . ILE A 1 459 ? -31.450 2.375 52.674 1.00 76.62 459 ILE A N 1
ATOM 2998 C CA . ILE A 1 459 ? -32.592 2.238 51.758 1.00 76.62 459 ILE A CA 1
ATOM 2999 C C . ILE A 1 459 ? -33.488 3.466 51.915 1.00 76.62 459 ILE A C 1
ATOM 3001 O O . ILE A 1 459 ? -34.059 3.686 52.980 1.00 76.62 459 ILE A O 1
ATOM 3005 N N . SER A 1 460 ? -33.604 4.267 50.859 1.00 74.12 460 SER A N 1
ATOM 3006 C CA . SER A 1 460 ? -34.544 5.394 50.767 1.00 74.12 460 SER A CA 1
ATOM 3007 C C . SER A 1 460 ? -35.659 5.161 49.738 1.00 74.12 460 SER A C 1
ATOM 3009 O O . SER A 1 460 ? -36.631 5.913 49.719 1.00 74.12 460 SER A O 1
ATOM 3011 N N . GLY A 1 461 ? -35.548 4.098 48.930 1.00 59.47 461 GLY A N 1
ATOM 3012 C CA . GLY A 1 461 ? -36.540 3.604 47.969 1.00 59.47 461 GLY A CA 1
ATOM 3013 C C . GLY A 1 461 ? -36.078 2.280 47.333 1.00 59.47 461 GLY A C 1
ATOM 3014 O O . GLY A 1 461 ? -34.926 1.896 47.503 1.00 59.47 461 GLY A O 1
ATOM 3015 N N . GLY A 1 462 ? -36.958 1.556 46.628 1.00 72.69 462 GLY A N 1
ATOM 3016 C CA . GLY A 1 462 ? -36.641 0.247 46.021 1.00 72.69 462 GLY A CA 1
ATOM 3017 C C . GLY A 1 462 ? -36.867 -0.959 46.944 1.00 72.69 462 GLY A C 1
ATOM 3018 O O . GLY A 1 462 ? -37.611 -0.877 47.921 1.00 72.69 462 GLY A O 1
ATOM 3019 N N . SER A 1 463 ? -36.261 -2.105 46.611 1.00 71.81 463 SER A N 1
ATOM 3020 C CA . SER A 1 463 ? -36.389 -3.346 47.393 1.00 71.81 463 SER A CA 1
ATOM 3021 C C . SER A 1 463 ? -35.066 -4.099 47.548 1.00 71.81 463 SER A C 1
ATOM 3023 O O . SER A 1 463 ? -34.234 -4.140 46.646 1.00 71.81 463 SER A O 1
ATOM 3025 N N . ILE A 1 464 ? -34.874 -4.734 48.702 1.00 70.44 464 ILE A N 1
ATOM 3026 C CA . ILE A 1 464 ? -33.794 -5.694 48.929 1.00 70.44 464 ILE A CA 1
ATOM 3027 C C . ILE A 1 464 ? -34.439 -6.981 49.444 1.00 70.44 464 ILE A C 1
ATOM 3029 O O . ILE A 1 464 ? -35.021 -6.997 50.525 1.00 70.44 464 ILE A O 1
ATOM 3033 N N . SER A 1 465 ? -34.340 -8.060 48.672 1.00 68.19 465 SER A N 1
ATOM 3034 C CA . SER A 1 465 ? -34.706 -9.412 49.098 1.00 68.19 465 SER A CA 1
ATOM 3035 C C . SER A 1 465 ? -33.412 -10.175 49.402 1.00 68.19 465 SER A C 1
ATOM 3037 O O . SER A 1 465 ? -32.869 -10.875 48.548 1.00 68.19 465 SER A O 1
ATOM 3039 N N . ALA A 1 466 ? -32.860 -9.939 50.598 1.00 58.47 466 ALA A N 1
ATOM 3040 C CA . ALA A 1 466 ? -31.537 -10.398 51.025 1.00 58.47 466 ALA A CA 1
ATOM 3041 C C . ALA A 1 466 ? -31.531 -10.889 52.474 1.00 58.47 466 ALA A C 1
ATOM 3043 O O . ALA A 1 466 ? -32.243 -10.351 53.321 1.00 58.47 466 ALA A O 1
ATOM 3044 N N . THR A 1 467 ? -30.625 -11.816 52.790 1.00 53.97 467 THR A N 1
ATOM 3045 C CA . THR A 1 467 ? -30.191 -12.055 54.172 1.00 53.97 467 THR A CA 1
ATOM 3046 C C . THR A 1 467 ? -29.179 -10.971 54.555 1.00 53.97 467 THR A C 1
ATOM 3048 O O . THR A 1 467 ? -28.078 -10.943 54.004 1.00 53.97 467 THR A O 1
ATOM 3051 N N . ILE A 1 468 ? -29.542 -10.068 55.470 1.00 52.94 468 ILE A N 1
ATOM 3052 C CA . ILE A 1 468 ? -28.632 -9.050 56.022 1.00 52.94 468 ILE A CA 1
ATOM 3053 C C . ILE A 1 468 ? -27.839 -9.703 57.163 1.00 52.94 468 ILE A C 1
ATOM 3055 O O . ILE A 1 468 ? -28.417 -10.095 58.171 1.00 52.94 468 ILE A O 1
ATOM 3059 N N . ALA A 1 469 ? -26.522 -9.855 57.014 1.00 44.38 469 ALA A N 1
ATOM 3060 C CA . ALA A 1 469 ? -25.685 -10.635 57.939 1.00 44.38 469 ALA A CA 1
ATOM 3061 C C . ALA A 1 469 ? -25.116 -9.844 59.147 1.00 44.38 469 ALA A C 1
ATOM 3063 O O . ALA A 1 469 ? -24.134 -10.273 59.751 1.00 44.38 469 ALA A O 1
ATOM 3064 N N . GLY A 1 470 ? -25.688 -8.688 59.505 1.00 44.62 470 GLY A N 1
ATOM 3065 C CA . GLY A 1 470 ? -25.211 -7.846 60.611 1.00 44.62 470 GLY A CA 1
ATOM 3066 C C . GLY A 1 470 ? -26.282 -7.627 61.677 1.00 44.62 470 GLY A C 1
ATOM 3067 O O . GLY A 1 470 ? -27.257 -6.931 61.418 1.00 44.62 470 GLY A O 1
ATOM 3068 N N . HIS A 1 471 ? -26.091 -8.178 62.878 1.00 46.78 471 HIS A N 1
ATOM 3069 C CA . HIS A 1 471 ? -26.989 -7.956 64.016 1.00 46.78 471 HIS A CA 1
ATOM 3070 C C . HIS A 1 471 ? -26.476 -6.808 64.893 1.00 46.78 471 HIS A C 1
ATOM 3072 O O . HIS A 1 471 ? -25.437 -6.930 65.544 1.00 46.78 471 HIS A O 1
ATOM 3078 N N . GLY A 1 472 ? -27.193 -5.684 64.907 1.00 47.03 472 GLY A N 1
ATOM 3079 C CA . GLY A 1 472 ? -26.954 -4.588 65.849 1.00 47.03 472 GLY A CA 1
ATOM 3080 C C . GLY A 1 472 ? -27.643 -4.865 67.188 1.00 47.03 472 GLY A C 1
ATOM 3081 O O . GLY A 1 472 ? -28.818 -5.227 67.207 1.00 47.03 472 GLY A O 1
ATOM 3082 N N . PHE A 1 473 ? -26.931 -4.687 68.303 1.00 53.00 473 PHE A N 1
ATOM 3083 C CA . PHE A 1 473 ? -27.512 -4.768 69.647 1.00 53.00 473 PHE A CA 1
ATOM 3084 C C . PHE A 1 473 ? -27.882 -3.373 70.161 1.00 53.00 473 PHE A C 1
ATOM 3086 O O . PHE A 1 473 ? -27.062 -2.457 70.104 1.00 53.00 473 PHE A O 1
ATOM 3093 N N . THR A 1 474 ? -29.078 -3.233 70.728 1.00 57.28 474 THR A N 1
ATOM 3094 C CA . THR A 1 474 ? -29.488 -2.045 71.490 1.00 57.28 474 THR A CA 1
ATOM 3095 C C . THR A 1 474 ? -29.515 -2.395 72.968 1.00 57.28 474 THR A C 1
ATOM 3097 O O . THR A 1 474 ? -30.193 -3.348 73.363 1.00 57.28 474 THR A O 1
ATOM 3100 N N . SER A 1 475 ? -28.795 -1.630 73.791 1.00 58.62 475 SER A N 1
ATOM 3101 C CA . SER A 1 475 ? -28.739 -1.842 75.237 1.00 58.62 475 SER A CA 1
ATOM 3102 C C . SER A 1 475 ? -29.329 -0.675 76.027 1.00 58.62 475 SER A C 1
ATOM 3104 O O . SER A 1 475 ? -29.256 0.483 75.621 1.00 58.62 475 SER A O 1
ATOM 3106 N N . SER A 1 476 ? -29.940 -0.988 77.169 1.00 59.09 476 SER A N 1
ATOM 3107 C CA . SER A 1 476 ? -30.415 -0.009 78.154 1.00 59.09 476 SER A CA 1
ATOM 3108 C C . SER A 1 476 ? -30.030 -0.480 79.551 1.00 59.09 476 SER A C 1
ATOM 3110 O O . SER A 1 476 ? -30.003 -1.682 79.806 1.00 59.09 476 SER A O 1
ATOM 3112 N N . PHE A 1 477 ? -29.708 0.442 80.453 1.00 60.69 477 PHE A N 1
ATOM 3113 C CA . PHE A 1 477 ? -29.212 0.135 81.793 1.00 60.69 477 PHE A CA 1
ATOM 3114 C C . PHE A 1 477 ? -29.984 0.904 82.859 1.00 60.69 477 PHE A C 1
ATOM 3116 O O . PHE A 1 477 ? -30.315 2.075 82.673 1.00 60.69 477 PHE A O 1
ATOM 3123 N N . ALA A 1 478 ? -30.207 0.258 84.001 1.00 58.00 478 ALA A N 1
ATOM 3124 C CA . ALA A 1 478 ? -30.737 0.893 85.192 1.00 58.00 478 ALA A CA 1
ATOM 3125 C C . ALA A 1 478 ? -30.119 0.301 86.471 1.00 58.00 478 ALA A C 1
ATOM 3127 O O . ALA A 1 478 ? -29.918 -0.909 86.588 1.00 58.00 478 ALA A O 1
ATOM 3128 N N . THR A 1 479 ? -29.883 1.160 87.465 1.00 58.06 479 THR A N 1
ATOM 3129 C CA . THR A 1 479 ? -29.524 0.772 88.838 1.00 58.06 479 THR A CA 1
ATOM 3130 C C . THR A 1 479 ? -30.678 1.107 89.768 1.00 58.06 479 THR A C 1
ATOM 3132 O O . THR A 1 479 ? -31.219 2.211 89.709 1.00 58.06 479 THR A O 1
ATOM 3135 N N . LEU A 1 480 ? -31.033 0.183 90.656 1.00 59.22 480 LEU A N 1
ATOM 3136 C CA . LEU A 1 480 ? -32.010 0.416 91.713 1.00 59.22 480 LEU A CA 1
ATOM 3137 C C . LEU A 1 480 ? -31.354 0.239 93.080 1.00 59.22 480 LEU A C 1
ATOM 3139 O O . LEU A 1 480 ? -30.772 -0.811 93.347 1.00 59.22 480 LEU A O 1
ATOM 3143 N N . THR A 1 481 ? -31.553 1.226 93.955 1.00 56.75 481 THR A N 1
ATOM 3144 C CA . THR A 1 481 ? -31.229 1.163 95.386 1.00 56.75 481 THR A CA 1
ATOM 3145 C C . THR A 1 481 ? -32.500 1.461 96.176 1.00 56.75 481 THR A C 1
ATOM 3147 O O . THR A 1 481 ? -33.077 2.535 96.010 1.00 56.75 481 THR A O 1
ATOM 3150 N N . ALA A 1 482 ? -32.956 0.536 97.024 1.00 56.81 482 ALA A N 1
ATOM 3151 C CA . ALA A 1 482 ? -34.185 0.711 97.807 1.00 56.81 482 ALA A CA 1
ATOM 3152 C C . ALA A 1 482 ? -34.009 0.282 99.275 1.00 56.81 482 ALA A C 1
ATOM 3154 O O . ALA A 1 482 ? -33.464 -0.787 99.553 1.00 56.81 482 ALA A O 1
ATOM 3155 N N . ASN A 1 483 ? -34.508 1.108 100.207 1.00 52.66 483 ASN A N 1
ATOM 3156 C CA . ASN A 1 483 ? -34.601 0.820 101.646 1.00 52.66 483 ASN A CA 1
ATOM 3157 C C . ASN A 1 483 ? -36.006 0.278 101.952 1.00 52.66 483 ASN A C 1
ATOM 3159 O O . ASN A 1 483 ? -36.991 0.963 101.676 1.00 52.66 483 ASN A O 1
ATOM 3163 N N . ALA A 1 484 ? -36.123 -0.941 102.483 1.00 48.09 484 ALA A N 1
ATOM 3164 C CA . ALA A 1 484 ? -37.412 -1.611 102.628 1.00 48.09 484 ALA A CA 1
ATOM 3165 C C . ALA A 1 484 ? -38.073 -1.342 103.991 1.00 48.09 484 ALA A C 1
ATOM 3167 O O . ALA A 1 484 ? -37.533 -1.675 105.039 1.00 48.09 484 ALA A O 1
ATOM 3168 N N . SER A 1 485 ? -39.305 -0.840 103.963 1.00 45.19 485 SER A N 1
ATOM 3169 C CA . SER A 1 485 ? -40.330 -1.266 104.915 1.00 45.19 485 SER A CA 1
ATOM 3170 C C . SER A 1 485 ? -41.556 -1.634 104.074 1.00 45.19 485 SER A C 1
ATOM 3172 O O . SER A 1 485 ? -42.122 -0.763 103.416 1.00 45.19 485 SER A O 1
ATOM 3174 N N . ALA A 1 486 ? -41.889 -2.933 104.053 1.00 46.38 486 ALA A N 1
ATOM 3175 C CA . ALA A 1 486 ? -42.784 -3.675 103.139 1.00 46.38 486 ALA A CA 1
ATOM 3176 C C . ALA A 1 486 ? -42.117 -4.237 101.855 1.00 46.38 486 ALA A C 1
ATOM 3178 O O . ALA A 1 486 ? -41.168 -3.635 101.354 1.00 46.38 486 ALA A O 1
ATOM 3179 N N . PRO A 1 487 ? -42.587 -5.390 101.312 1.00 47.22 487 PRO A N 1
ATOM 3180 C CA . PRO A 1 487 ? -42.110 -5.958 100.050 1.00 47.22 487 PRO A CA 1
ATOM 3181 C C . PRO A 1 487 ? -42.532 -5.041 98.903 1.00 47.22 487 PRO A C 1
ATOM 3183 O O . PRO A 1 487 ? -43.561 -5.237 98.256 1.00 47.22 487 PRO A O 1
ATOM 3186 N N . ILE A 1 488 ? -41.761 -3.980 98.690 1.00 51.31 488 ILE A N 1
ATOM 3187 C CA . ILE A 1 488 ? -41.992 -3.060 97.591 1.00 51.31 488 ILE A CA 1
ATOM 3188 C C . ILE A 1 488 ? -41.685 -3.851 96.326 1.00 51.31 488 ILE A C 1
ATOM 3190 O O . ILE A 1 488 ? -40.568 -4.325 96.129 1.00 51.31 488 ILE A O 1
ATOM 3194 N N . ASN A 1 489 ? -42.712 -4.047 95.506 1.00 50.47 489 ASN A N 1
ATOM 3195 C CA . ASN A 1 489 ? -42.616 -4.676 94.204 1.00 50.47 489 ASN A CA 1
ATOM 3196 C C . ASN A 1 489 ? -41.822 -3.755 93.264 1.00 50.47 489 ASN A C 1
ATOM 3198 O O . ASN A 1 489 ? -42.404 -3.039 92.451 1.00 50.47 489 ASN A O 1
ATOM 3202 N N . THR A 1 490 ? -40.503 -3.679 93.430 1.00 57.75 490 THR A N 1
ATOM 3203 C CA . THR A 1 490 ? -39.672 -2.818 92.599 1.00 57.75 490 THR A CA 1
ATOM 3204 C C . THR A 1 490 ? -39.406 -3.529 91.281 1.00 57.75 490 THR A C 1
ATOM 3206 O O . THR A 1 490 ? -38.915 -4.658 91.220 1.00 57.75 490 THR A O 1
ATOM 3209 N N . SER A 1 491 ? -39.816 -2.881 90.196 1.00 60.50 491 SER A N 1
ATOM 3210 C CA . SER A 1 491 ? -39.662 -3.421 88.856 1.00 60.50 491 SER A CA 1
ATOM 3211 C C . SER A 1 491 ? -38.939 -2.426 87.964 1.00 60.50 491 SER A C 1
ATOM 3213 O O . SER A 1 491 ? -39.263 -1.240 87.936 1.00 60.50 491 SER A O 1
ATOM 3215 N N . PHE A 1 492 ? -37.949 -2.916 87.227 1.00 63.28 492 PHE A N 1
ATOM 3216 C CA . PHE A 1 492 ? -37.385 -2.196 86.100 1.00 63.28 492 PHE A CA 1
ATOM 3217 C C . PHE A 1 492 ? -38.308 -2.425 84.916 1.00 63.28 492 PHE A C 1
ATOM 3219 O O . PHE A 1 492 ? -38.312 -3.507 84.327 1.00 63.28 492 PHE A O 1
ATOM 3226 N N . SER A 1 493 ? -39.132 -1.433 84.609 1.00 60.97 493 SER A N 1
ATOM 3227 C CA . SER A 1 493 ? -39.970 -1.477 83.417 1.00 60.97 493 SER A CA 1
ATOM 3228 C C . SER A 1 493 ? -39.126 -1.082 82.216 1.00 60.97 493 SER A C 1
ATOM 3230 O O . SER A 1 493 ? -38.630 0.041 82.154 1.00 60.97 493 SER A O 1
ATOM 3232 N N . PHE A 1 494 ? -38.956 -2.008 81.279 1.00 64.75 494 PHE A N 1
ATOM 3233 C CA . PHE A 1 494 ? -38.337 -1.726 79.996 1.00 64.75 494 PHE A CA 1
ATOM 3234 C C . PHE A 1 494 ? -39.449 -1.705 78.953 1.00 64.75 494 PHE A C 1
ATOM 3236 O O . PHE A 1 494 ? -40.265 -2.625 78.872 1.00 64.75 494 PHE A O 1
ATOM 3243 N N . ASP A 1 495 ? -39.530 -0.623 78.187 1.00 64.12 495 ASP A N 1
ATOM 3244 C CA . ASP A 1 495 ? -40.521 -0.530 77.125 1.00 64.12 495 ASP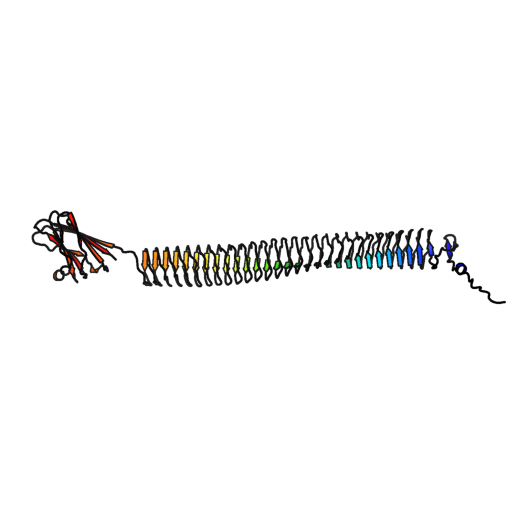 A CA 1
ATOM 3245 C C . ASP A 1 495 ? -40.082 -1.401 75.944 1.00 64.12 495 ASP A C 1
ATOM 3247 O O . ASP A 1 495 ? -39.326 -0.962 75.085 1.00 64.12 495 ASP A O 1
ATOM 3251 N N . THR A 1 496 ? -40.538 -2.654 75.920 1.00 66.06 496 THR A N 1
ATOM 3252 C CA . THR A 1 496 ? -40.277 -3.582 74.813 1.00 66.06 496 THR A CA 1
ATOM 3253 C C . THR A 1 496 ? -41.153 -3.321 73.587 1.00 66.06 496 THR A C 1
ATOM 3255 O O . THR A 1 496 ? -40.916 -3.924 72.549 1.00 66.06 496 THR A O 1
ATOM 3258 N N . SER A 1 497 ? -42.127 -2.405 73.660 1.00 61.47 497 SER A N 1
ATOM 3259 C CA . SER A 1 497 ? -43.058 -2.115 72.560 1.00 61.47 497 SER A CA 1
ATOM 3260 C C . SER A 1 497 ? -42.451 -1.173 71.523 1.00 61.47 497 SER A C 1
ATOM 3262 O O . SER A 1 497 ? -42.845 -1.179 70.360 1.00 61.47 497 SER A O 1
ATOM 3264 N N . GLN A 1 498 ? -41.443 -0.400 71.931 1.00 54.09 498 GLN A N 1
ATOM 3265 C CA . GLN A 1 498 ? -40.661 0.479 71.055 1.00 54.09 498 GLN A CA 1
ATOM 3266 C C . GLN A 1 498 ? -39.641 -0.286 70.204 1.00 54.09 498 GLN A C 1
ATOM 3268 O O . GLN A 1 498 ? -38.896 0.302 69.420 1.00 54.09 498 GLN A O 1
ATOM 3273 N N . PHE A 1 499 ? -39.583 -1.600 70.378 1.00 57.53 499 PHE A N 1
ATOM 3274 C CA . PHE A 1 499 ? -38.493 -2.434 69.941 1.00 57.53 499 PHE A CA 1
ATOM 3275 C C . PHE A 1 499 ? -39.038 -3.586 69.090 1.00 57.53 499 PHE A C 1
ATOM 3277 O O . PHE A 1 499 ? -39.676 -4.499 69.601 1.00 57.53 499 PHE A O 1
ATOM 3284 N N . GLY A 1 500 ? -38.773 -3.568 67.781 1.00 56.69 500 GLY A N 1
ATOM 3285 C CA . GLY A 1 500 ? -39.168 -4.633 66.844 1.00 56.69 500 GLY A CA 1
ATOM 3286 C C . GLY A 1 500 ? -38.350 -5.929 66.970 1.00 56.69 500 GLY A C 1
ATOM 3287 O O . GLY A 1 500 ? -38.165 -6.618 65.972 1.00 56.69 500 GLY A O 1
ATOM 3288 N N . TYR A 1 501 ? -37.808 -6.234 68.155 1.00 61.56 501 TYR A N 1
ATOM 3289 C CA . TYR A 1 501 ? -36.888 -7.353 68.374 1.00 61.56 501 TYR A CA 1
ATOM 3290 C C . TYR A 1 501 ? -37.640 -8.669 68.596 1.00 61.56 501 TYR A C 1
ATOM 3292 O O . TYR A 1 501 ? -38.505 -8.755 69.464 1.00 61.56 501 TYR A O 1
ATOM 3300 N N . ASN A 1 502 ? -37.222 -9.730 67.901 1.00 61.03 502 ASN A N 1
ATOM 3301 C CA . ASN A 1 502 ? -37.693 -11.098 68.163 1.00 61.03 502 ASN A CA 1
ATOM 3302 C C . ASN A 1 502 ? -36.892 -11.809 69.273 1.00 61.03 502 ASN A C 1
ATOM 3304 O O . ASN A 1 502 ? -37.317 -12.858 69.740 1.00 61.03 502 ASN A O 1
ATOM 3308 N N . ASN A 1 503 ? -35.747 -11.249 69.693 1.00 70.38 503 ASN A N 1
ATOM 3309 C CA . ASN A 1 503 ? -34.864 -11.801 70.723 1.00 70.38 503 ASN A CA 1
ATOM 3310 C C . ASN A 1 503 ? -34.298 -10.682 71.616 1.00 70.38 503 ASN A C 1
ATOM 3312 O O . ASN A 1 503 ? -33.635 -9.760 71.135 1.00 70.38 503 ASN A O 1
ATOM 3316 N N . TYR A 1 504 ? -34.510 -10.782 72.930 1.00 78.81 504 TYR A N 1
ATOM 3317 C CA . TYR A 1 504 ? -33.890 -9.903 73.925 1.00 78.81 504 TYR A CA 1
ATOM 3318 C C . TYR A 1 504 ? -33.611 -10.643 75.235 1.00 78.81 504 TYR A C 1
ATOM 3320 O O . TYR A 1 504 ? -34.189 -11.690 75.519 1.00 78.81 504 TYR A O 1
ATOM 3328 N N . SER A 1 505 ? -32.700 -10.102 76.043 1.00 86.12 505 SER A N 1
ATOM 3329 C CA . SER A 1 505 ? -32.345 -10.650 77.354 1.00 86.12 505 SER A CA 1
ATOM 3330 C C . SER A 1 505 ? -32.042 -9.549 78.365 1.00 86.12 505 SER A C 1
ATOM 3332 O O . SER A 1 505 ? -31.754 -8.406 78.001 1.00 86.12 505 SER A O 1
ATOM 3334 N N . PHE A 1 506 ? -32.096 -9.906 79.645 1.00 85.38 506 PHE A N 1
ATOM 3335 C CA . PHE A 1 506 ? -31.783 -9.029 80.764 1.00 85.38 506 PHE A CA 1
ATOM 3336 C C . PHE A 1 506 ? -30.608 -9.593 81.553 1.00 85.38 506 PHE A C 1
ATOM 3338 O O . PHE A 1 506 ? -30.706 -10.685 82.107 1.00 85.38 506 PHE A O 1
ATOM 3345 N N . TYR A 1 507 ? -29.508 -8.852 81.638 1.00 87.38 507 TYR A N 1
ATOM 3346 C CA . TYR A 1 507 ? -28.423 -9.146 82.568 1.00 87.38 507 TYR A CA 1
ATOM 3347 C C . TYR A 1 507 ? -28.707 -8.457 83.900 1.00 87.38 507 TYR A C 1
ATOM 3349 O O . TYR A 1 507 ? -28.950 -7.253 83.942 1.00 87.38 507 TYR A O 1
ATOM 3357 N N . VAL A 1 508 ? -28.672 -9.216 84.987 1.00 87.31 508 VAL A N 1
ATOM 3358 C CA . VAL A 1 508 ? -29.010 -8.747 86.332 1.00 87.31 508 VAL A CA 1
ATOM 3359 C C . VAL A 1 508 ? -27.855 -9.057 87.260 1.00 87.31 508 VAL A C 1
ATOM 3361 O O . VAL A 1 508 ? -27.436 -10.209 87.334 1.00 87.31 508 VAL A O 1
ATOM 3364 N N . LYS A 1 509 ? -27.360 -8.061 87.995 1.00 90.12 509 LYS A N 1
ATOM 3365 C CA . LYS A 1 509 ? -26.273 -8.217 88.964 1.00 90.12 509 LYS A CA 1
ATOM 3366 C C . LYS A 1 509 ? -26.658 -7.632 90.314 1.00 90.12 509 LYS A C 1
ATOM 3368 O O . LYS A 1 509 ? -27.008 -6.459 90.414 1.00 90.12 509 LYS A O 1
ATOM 3373 N N . ASN A 1 510 ? -26.557 -8.446 91.360 1.00 89.25 510 ASN A N 1
ATOM 3374 C CA . ASN A 1 510 ? -26.720 -7.984 92.731 1.00 89.25 510 ASN A CA 1
ATOM 3375 C C . ASN A 1 510 ? -25.411 -7.347 93.213 1.00 89.25 510 ASN A C 1
ATOM 3377 O O . ASN A 1 510 ? -24.439 -8.049 93.488 1.00 89.25 510 ASN A O 1
ATOM 3381 N N . THR A 1 511 ? -25.380 -6.020 93.295 1.00 87.81 511 THR A N 1
ATOM 3382 C CA . THR A 1 511 ? -24.230 -5.249 93.794 1.00 87.81 511 THR A CA 1
ATOM 3383 C C . THR A 1 511 ? -24.387 -4.849 95.264 1.00 87.81 511 THR A C 1
ATOM 3385 O O . THR A 1 511 ? -23.484 -4.244 95.840 1.00 87.81 511 THR A O 1
ATOM 3388 N N . GLY A 1 512 ? -25.518 -5.198 95.885 1.00 82.81 512 GLY A N 1
ATOM 3389 C CA . GLY A 1 512 ? -25.801 -4.977 97.298 1.00 82.81 512 GLY A CA 1
ATOM 3390 C C . GLY A 1 512 ? -25.296 -6.098 98.209 1.00 82.81 512 GLY A C 1
ATOM 3391 O O . GLY A 1 512 ? -24.764 -7.117 97.774 1.00 82.81 512 GLY A O 1
ATOM 3392 N N . THR A 1 513 ? -25.482 -5.905 99.516 1.00 82.75 513 THR A N 1
ATOM 3393 C CA . THR A 1 513 ? -25.073 -6.858 100.566 1.00 82.75 513 THR A CA 1
ATOM 3394 C C . THR A 1 513 ? -26.188 -7.823 100.981 1.00 82.75 513 THR A C 1
ATOM 3396 O O . THR A 1 513 ? -25.919 -8.819 101.653 1.00 82.75 513 THR A O 1
ATOM 3399 N N . ALA A 1 514 ? -27.431 -7.555 100.577 1.00 83.88 514 ALA A N 1
ATOM 3400 C CA . ALA A 1 514 ? -28.595 -8.394 100.841 1.00 83.88 514 ALA A CA 1
ATOM 3401 C C . ALA A 1 514 ? -28.837 -9.398 99.703 1.00 83.88 514 ALA A C 1
ATOM 3403 O O . ALA A 1 514 ? -28.523 -9.128 98.545 1.00 83.88 514 ALA A O 1
ATOM 3404 N N . THR A 1 515 ? -29.428 -10.552 100.018 1.00 85.31 515 THR A N 1
ATOM 3405 C CA . THR A 1 515 ? -29.876 -11.504 98.988 1.00 85.31 515 THR A CA 1
ATOM 3406 C C . THR A 1 515 ? -31.167 -11.000 98.345 1.00 85.31 515 THR A C 1
ATOM 3408 O O . THR A 1 515 ? -32.066 -10.507 99.032 1.00 85.31 515 THR A O 1
ATOM 3411 N N . VAL A 1 516 ? -31.251 -11.119 97.020 1.00 86.00 516 VAL A N 1
ATOM 3412 C CA . VAL A 1 516 ? -32.416 -10.699 96.234 1.00 86.00 516 VAL A CA 1
ATOM 3413 C C . VAL A 1 516 ? -32.955 -11.853 95.404 1.00 86.00 516 VAL A C 1
ATOM 3415 O O . VAL A 1 516 ? -32.262 -12.832 95.141 1.00 86.00 516 VAL A O 1
ATOM 3418 N N . SER A 1 517 ? -34.199 -11.728 94.973 1.00 86.81 517 SER A N 1
ATOM 3419 C CA . SER A 1 517 ? -34.851 -12.632 94.043 1.00 86.81 517 SER A CA 1
ATOM 3420 C C . SER A 1 517 ? -35.273 -11.860 92.798 1.00 86.81 517 SER A C 1
ATOM 3422 O O . SER A 1 517 ? -35.833 -10.773 92.921 1.00 86.81 517 SER A O 1
ATOM 3424 N N . ALA A 1 518 ? -34.954 -12.377 91.614 1.00 87.88 518 ALA A N 1
ATOM 3425 C CA . ALA A 1 518 ? -35.171 -11.719 90.333 1.00 87.88 518 ALA A CA 1
ATOM 3426 C C . ALA A 1 518 ? -35.982 -12.613 89.387 1.00 87.88 518 ALA A C 1
ATOM 3428 O O . ALA A 1 518 ? -35.690 -13.800 89.240 1.00 87.88 518 ALA A O 1
ATOM 3429 N N . ARG A 1 519 ? -36.982 -12.035 88.716 1.00 90.31 519 ARG A N 1
ATOM 3430 C CA . ARG A 1 519 ? -37.779 -12.710 87.680 1.00 90.31 519 ARG A CA 1
ATOM 3431 C C . ARG A 1 519 ? -38.259 -11.734 86.612 1.00 90.31 519 ARG A C 1
ATOM 3433 O O . ARG A 1 519 ? -38.354 -10.533 86.870 1.00 90.31 519 ARG A O 1
ATOM 3440 N N . LEU A 1 520 ? -38.636 -12.250 85.447 1.00 90.38 520 LEU A N 1
ATOM 3441 C CA . LEU A 1 520 ? -39.283 -11.448 84.411 1.00 90.38 520 LEU A CA 1
ATOM 3442 C C . LEU A 1 520 ? -40.808 -11.481 84.551 1.00 90.38 520 LEU A C 1
ATOM 3444 O O . LEU A 1 520 ? -41.406 -12.469 84.984 1.00 90.38 520 LEU A O 1
ATOM 3448 N N . GLN A 1 521 ? -41.439 -10.368 84.193 1.00 89.62 521 GLN A N 1
ATOM 3449 C CA . GLN A 1 521 ? -42.884 -10.257 84.047 1.00 89.62 521 GLN A CA 1
ATOM 3450 C C . GLN A 1 521 ? -43.216 -9.588 82.720 1.00 89.62 521 GLN A C 1
ATOM 3452 O O . GLN A 1 521 ? -42.510 -8.675 82.295 1.00 89.62 521 GLN A O 1
ATOM 3457 N N . VAL A 1 522 ? -44.309 -10.014 82.098 1.00 88.31 522 VAL A N 1
ATOM 3458 C CA . VAL A 1 522 ? -44.754 -9.544 80.782 1.00 88.31 522 VAL A CA 1
ATOM 3459 C C . VAL A 1 522 ? -46.178 -8.998 80.862 1.00 88.31 522 VAL A C 1
ATOM 3461 O O . VAL A 1 522 ? -46.966 -9.436 81.701 1.00 88.31 522 VAL A O 1
ATOM 3464 N N . SER A 1 523 ? -46.511 -8.022 80.018 1.00 87.81 523 SER A N 1
ATOM 3465 C CA . SER A 1 523 ? -47.830 -7.381 79.989 1.00 87.81 523 SER A CA 1
ATOM 3466 C C . SER A 1 523 ? -48.151 -6.798 78.606 1.00 87.81 523 SER A C 1
ATOM 3468 O O . SER A 1 523 ? -47.252 -6.296 77.931 1.00 87.81 523 SER A O 1
ATOM 3470 N N . PRO A 1 524 ? -49.424 -6.787 78.164 1.00 85.62 524 PRO A N 1
ATOM 3471 C CA . PRO A 1 524 ? -49.831 -6.062 76.958 1.00 85.62 524 PRO A CA 1
ATOM 3472 C C . PRO A 1 524 ? -49.885 -4.531 77.150 1.00 85.62 524 PRO A C 1
ATOM 3474 O O . PRO A 1 524 ? -49.972 -3.796 76.168 1.00 85.62 524 PRO A O 1
ATOM 3477 N N . THR A 1 525 ? -49.854 -4.038 78.395 1.00 83.50 525 THR A N 1
ATOM 3478 C CA . THR A 1 525 ? -49.990 -2.615 78.768 1.00 83.50 525 THR A CA 1
ATOM 3479 C C . THR A 1 525 ? -49.064 -2.242 79.934 1.00 83.50 525 THR A C 1
ATOM 3481 O O . THR A 1 525 ? -48.564 -3.110 80.643 1.00 83.50 525 THR A O 1
ATOM 3484 N N . THR A 1 526 ? -48.847 -0.955 80.194 1.00 81.62 526 THR A N 1
ATOM 3485 C CA . THR A 1 526 ? -48.042 -0.485 81.336 1.00 81.62 526 THR A CA 1
ATOM 3486 C C . THR A 1 526 ? -48.776 -0.556 82.683 1.00 81.62 526 THR A C 1
ATOM 3488 O O . THR A 1 526 ? -48.160 -0.328 83.723 1.00 81.62 526 THR A O 1
ATOM 3491 N N . ALA A 1 527 ? -50.074 -0.884 82.698 1.00 84.06 527 ALA A N 1
ATOM 3492 C CA . ALA A 1 527 ? -50.870 -0.973 83.922 1.00 84.06 527 ALA A CA 1
ATOM 3493 C C . ALA A 1 527 ? -50.471 -2.171 84.814 1.00 84.06 527 ALA A C 1
ATOM 3495 O O . ALA A 1 527 ? -50.477 -3.318 84.370 1.00 84.06 527 ALA A O 1
ATOM 3496 N N . GLU A 1 528 ? -50.204 -1.905 86.101 1.00 82.94 528 GLU A N 1
ATOM 3497 C CA . GLU A 1 528 ? -49.681 -2.874 87.086 1.00 82.94 528 GLU A CA 1
ATOM 3498 C C . GLU A 1 528 ? -50.479 -4.186 87.163 1.00 82.94 528 GLU A C 1
ATOM 3500 O O . GLU A 1 528 ? -49.898 -5.264 87.249 1.00 82.94 528 GLU A O 1
ATOM 3505 N N . SER A 1 529 ? -51.811 -4.112 87.087 1.00 88.06 529 SER A N 1
ATOM 3506 C CA . SER A 1 529 ? -52.705 -5.271 87.215 1.00 88.06 529 SER A CA 1
ATOM 3507 C C . SER A 1 529 ? -52.617 -6.275 86.060 1.00 88.06 529 SER A C 1
ATOM 3509 O O . SER A 1 529 ? -53.190 -7.355 86.166 1.00 88.06 529 SER A O 1
ATOM 3511 N N . TYR A 1 530 ? -51.957 -5.917 84.953 1.00 87.31 530 TYR A N 1
ATOM 3512 C CA . TYR A 1 530 ? -51.827 -6.758 83.760 1.00 87.31 530 TYR A CA 1
ATOM 3513 C C . TYR A 1 530 ? -50.481 -7.488 83.669 1.00 87.31 530 TYR A C 1
ATOM 3515 O O . TYR A 1 530 ? -50.321 -8.347 82.802 1.00 87.31 530 TYR A O 1
ATOM 3523 N N . TYR A 1 531 ? -49.529 -7.193 84.562 1.00 88.19 531 TYR A N 1
ATOM 3524 C CA . TYR A 1 531 ? -48.259 -7.912 84.595 1.00 88.19 531 TYR A CA 1
ATOM 3525 C C . TYR A 1 531 ? -48.435 -9.316 85.161 1.00 88.19 531 TYR A C 1
ATOM 3527 O O . TYR A 1 531 ? -48.780 -9.504 86.329 1.00 88.19 531 TYR A O 1
ATOM 3535 N N . VAL A 1 532 ? -48.115 -10.308 84.336 1.00 90.38 532 VAL A N 1
ATOM 3536 C CA . VAL A 1 532 ? -48.053 -11.717 84.725 1.00 90.38 532 VAL A CA 1
ATOM 3537 C C . VAL A 1 532 ? -46.606 -12.188 84.752 1.00 90.38 532 VAL A C 1
ATOM 3539 O O . VAL A 1 532 ? -45.737 -11.614 84.095 1.00 90.38 532 VAL A O 1
ATOM 3542 N N . ASN A 1 533 ? -46.327 -13.221 85.545 1.00 91.38 533 ASN A N 1
ATOM 3543 C CA . ASN A 1 533 ? -44.996 -13.819 85.556 1.00 91.38 533 ASN A CA 1
ATOM 3544 C C . ASN A 1 533 ? -44.708 -14.462 84.202 1.00 91.38 533 ASN A C 1
ATOM 3546 O O . ASN A 1 533 ? -45.557 -15.170 83.660 1.00 91.38 533 ASN A O 1
ATOM 3550 N N . ASP A 1 534 ? -43.505 -14.222 83.696 1.00 89.69 534 ASP A N 1
ATOM 3551 C CA . ASP A 1 534 ? -42.980 -14.969 82.566 1.00 89.69 534 ASP A CA 1
ATOM 3552 C C . ASP A 1 534 ? -42.761 -16.447 82.950 1.00 89.69 534 ASP A C 1
ATOM 3554 O O . ASP A 1 534 ? -42.754 -16.810 84.130 1.00 89.69 534 ASP A O 1
ATOM 3558 N N . THR A 1 535 ? -42.576 -17.317 81.957 1.00 86.69 535 THR A N 1
ATOM 3559 C CA . THR A 1 535 ? -42.254 -18.733 82.190 1.00 86.69 535 THR A CA 1
ATOM 3560 C C . THR A 1 535 ? -40.839 -18.955 82.731 1.00 86.69 535 THR A C 1
ATOM 3562 O O . THR A 1 535 ? -40.528 -20.063 83.170 1.00 86.69 535 THR A O 1
ATOM 3565 N N . THR A 1 536 ? -39.972 -17.938 82.713 1.00 85.50 536 THR A N 1
ATOM 3566 C CA . THR A 1 536 ? -38.664 -17.998 83.374 1.00 85.50 536 THR A CA 1
ATOM 3567 C C . THR A 1 536 ? -38.798 -18.201 84.879 1.00 85.50 536 THR A C 1
ATOM 3569 O O . THR A 1 536 ? -39.570 -17.531 85.568 1.00 85.50 536 THR A O 1
ATOM 3572 N N . ALA A 1 537 ? -38.010 -19.139 85.408 1.00 85.12 537 ALA A N 1
ATOM 3573 C CA . ALA A 1 537 ? -37.948 -19.377 86.841 1.00 85.12 537 ALA A CA 1
ATOM 3574 C C . ALA A 1 537 ? -37.425 -18.133 87.573 1.00 85.12 537 ALA A C 1
ATOM 3576 O O . ALA A 1 537 ? -36.525 -17.442 87.096 1.00 85.12 537 ALA A O 1
ATOM 3577 N N . GLU A 1 538 ? -37.973 -17.872 88.756 1.00 89.19 538 GLU A N 1
ATOM 3578 C CA . GLU A 1 538 ? -37.416 -16.865 89.650 1.00 89.19 538 GLU A CA 1
ATOM 3579 C C . GLU A 1 538 ? -36.066 -17.343 90.199 1.00 89.19 538 GLU A C 1
ATOM 3581 O O . GLU A 1 538 ? -35.945 -18.474 90.671 1.00 89.19 538 GLU A O 1
ATOM 3586 N N . ILE A 1 539 ? -35.056 -16.475 90.140 1.00 90.62 539 ILE A N 1
ATOM 3587 C CA . ILE A 1 539 ? -33.681 -16.791 90.528 1.00 90.62 539 ILE A CA 1
ATOM 3588 C C . ILE A 1 539 ? -33.288 -15.991 91.766 1.00 90.62 539 ILE A C 1
ATOM 3590 O O . ILE A 1 539 ? -33.448 -14.772 91.819 1.00 90.62 539 ILE A O 1
ATOM 3594 N N . THR A 1 540 ? -32.728 -16.674 92.760 1.00 91.00 540 THR A N 1
ATOM 3595 C CA . THR A 1 540 ? -32.113 -16.041 93.930 1.00 91.00 540 THR A CA 1
ATOM 3596 C C . THR A 1 540 ? -30.669 -15.646 93.619 1.00 91.00 540 THR A C 1
ATOM 3598 O O . THR A 1 540 ? -29.889 -16.475 93.158 1.00 91.00 540 THR A O 1
ATOM 3601 N N . LEU A 1 541 ? -30.309 -14.393 93.900 1.00 89.31 541 LEU A N 1
ATOM 3602 C CA . LEU A 1 541 ? -28.975 -13.827 93.701 1.00 89.31 541 LEU A CA 1
ATOM 3603 C C . LEU A 1 541 ? -28.393 -13.383 95.048 1.00 89.31 541 LEU A C 1
ATOM 3605 O O . LEU A 1 541 ? -28.866 -12.419 95.659 1.00 89.31 541 LEU A O 1
ATOM 3609 N N . THR A 1 542 ? -27.340 -14.059 95.506 1.00 91.44 542 THR A N 1
ATOM 3610 C CA . THR A 1 542 ? -26.543 -13.615 96.661 1.00 91.44 542 THR A CA 1
ATOM 3611 C C . THR A 1 542 ? -25.660 -12.413 96.277 1.00 91.44 542 THR A C 1
ATOM 3613 O O . THR A 1 542 ? -25.519 -12.122 95.084 1.00 91.44 542 THR A O 1
ATOM 3616 N N . PRO A 1 543 ? -25.041 -11.700 97.239 1.00 90.75 543 PRO A N 1
ATOM 3617 C CA . PRO A 1 543 ? -24.159 -10.569 96.938 1.00 90.75 543 PRO A CA 1
ATOM 3618 C C . PRO A 1 543 ? -23.098 -10.901 95.877 1.00 90.75 543 PRO A C 1
ATOM 3620 O O . PRO A 1 543 ? -22.492 -11.973 95.921 1.00 90.75 543 PRO A O 1
ATOM 3623 N N . ASN A 1 544 ? -22.881 -9.979 94.933 1.00 89.06 544 ASN A N 1
ATOM 3624 C CA . ASN A 1 544 ? -21.989 -10.091 93.770 1.00 89.06 544 ASN A CA 1
ATOM 3625 C C . ASN A 1 544 ? -22.332 -11.165 92.719 1.00 89.06 544 ASN A C 1
ATOM 3627 O O . ASN A 1 544 ? -21.567 -11.328 91.765 1.00 89.06 544 ASN A O 1
ATOM 3631 N N . GLN A 1 545 ? -23.463 -11.868 92.822 1.00 94.06 545 GLN A N 1
ATOM 3632 C CA . GLN A 1 545 ? -23.904 -12.771 91.755 1.00 94.06 545 GLN A CA 1
ATOM 3633 C C . GLN A 1 545 ? -24.579 -12.018 90.606 1.00 94.06 545 GLN A C 1
ATOM 3635 O O . GLN A 1 545 ? -25.248 -11.001 90.807 1.00 94.06 545 GLN A O 1
ATOM 3640 N N . ALA A 1 546 ? -24.427 -12.562 89.397 1.00 91.50 546 ALA A N 1
ATOM 3641 C CA . ALA A 1 546 ? -25.108 -12.091 88.203 1.00 91.50 546 ALA A CA 1
ATOM 3642 C C . ALA A 1 546 ? -25.741 -13.245 87.421 1.00 91.50 546 ALA A C 1
ATOM 3644 O O . ALA A 1 546 ? -25.237 -14.368 87.446 1.00 91.50 546 ALA A O 1
ATOM 3645 N N . VAL A 1 547 ? -26.825 -12.954 86.707 1.00 92.75 547 VAL A N 1
ATOM 3646 C CA . VAL A 1 547 ? -27.550 -13.904 85.855 1.00 92.75 547 VAL A CA 1
ATOM 3647 C C . VAL A 1 547 ? -28.066 -13.206 84.600 1.00 92.75 547 VAL A C 1
ATOM 3649 O O . VAL A 1 547 ? -28.282 -11.996 84.601 1.00 92.75 547 VAL A O 1
ATOM 3652 N N . VAL A 1 548 ? -28.282 -13.976 83.535 1.00 89.81 548 VAL A N 1
ATOM 3653 C CA . VAL A 1 548 ? -29.006 -13.525 82.344 1.00 89.81 548 VAL A CA 1
ATOM 3654 C C . VAL A 1 548 ? -30.373 -14.197 82.314 1.00 89.81 548 VAL A C 1
ATOM 3656 O O . VAL A 1 548 ? -30.463 -15.418 82.411 1.00 89.81 548 VAL A O 1
ATOM 3659 N N . LEU A 1 549 ? -31.428 -13.399 82.174 1.00 88.88 549 LEU A N 1
ATOM 3660 C CA . LEU A 1 549 ? -32.807 -13.854 82.028 1.00 88.88 549 LEU A CA 1
ATOM 3661 C C . LEU A 1 549 ? -33.293 -13.533 80.611 1.00 88.88 549 LEU A C 1
ATOM 3663 O O . LEU A 1 549 ? -33.289 -12.372 80.203 1.00 88.88 549 LEU A O 1
ATOM 3667 N N . ALA A 1 550 ? -33.716 -14.552 79.870 1.00 87.56 550 ALA A N 1
ATOM 3668 C CA . ALA A 1 550 ? -34.334 -14.405 78.553 1.00 87.56 550 ALA A CA 1
ATOM 3669 C C . ALA A 1 550 ? -35.827 -14.759 78.666 1.00 87.56 550 ALA A C 1
ATOM 3671 O O . ALA A 1 550 ? -36.118 -15.849 79.157 1.00 87.56 550 ALA A O 1
ATOM 3672 N N . PRO A 1 551 ? -36.761 -13.877 78.268 1.00 85.69 551 PRO A N 1
ATOM 3673 C CA . PRO A 1 551 ? -38.193 -14.149 78.380 1.00 85.69 551 PRO A CA 1
ATOM 3674 C C . PRO A 1 551 ? -38.604 -15.387 77.579 1.00 85.69 551 PRO A C 1
ATOM 3676 O O . PRO A 1 551 ? -38.114 -15.601 76.470 1.00 85.69 551 PRO A O 1
ATOM 3679 N N . GLY A 1 552 ? -39.523 -16.185 78.127 1.00 83.94 552 GLY A N 1
ATOM 3680 C CA . GLY A 1 552 ? -40.175 -17.270 77.384 1.00 83.94 552 GLY A CA 1
ATOM 3681 C C . GLY A 1 552 ? -41.500 -16.859 76.733 1.00 83.94 552 GLY A C 1
ATOM 3682 O O . GLY A 1 552 ? -41.970 -17.535 75.819 1.00 83.94 552 GLY A O 1
ATOM 3683 N N . LEU A 1 553 ? -42.090 -15.747 77.175 1.00 83.75 553 LEU A N 1
ATOM 3684 C CA . LEU A 1 553 ? -43.281 -15.120 76.613 1.00 83.75 553 LEU A CA 1
ATOM 3685 C C . LEU A 1 553 ? -42.955 -13.699 76.132 1.00 83.75 553 LEU A C 1
ATOM 3687 O O . LEU A 1 553 ? -42.198 -12.974 76.773 1.00 83.75 553 LEU A O 1
ATOM 3691 N N . PHE A 1 554 ? -43.578 -13.282 75.029 1.00 82.31 554 PHE A N 1
ATOM 3692 C CA . PHE A 1 554 ? -43.340 -11.981 74.397 1.00 82.31 554 PHE A CA 1
ATOM 3693 C C . PHE A 1 554 ? -44.646 -11.178 74.331 1.00 82.31 554 PHE A C 1
ATOM 3695 O O . PHE A 1 554 ? -45.587 -11.568 73.641 1.00 82.31 554 PHE A O 1
ATOM 3702 N N . LEU A 1 555 ? -44.713 -10.067 75.068 1.00 82.88 555 LEU A N 1
ATOM 3703 C CA . LEU A 1 555 ? -45.813 -9.092 75.047 1.00 82.88 555 LEU A CA 1
ATOM 3704 C C . LEU A 1 555 ? -45.241 -7.673 74.912 1.00 82.88 555 LEU A C 1
ATOM 3706 O O . LEU A 1 555 ? -44.032 -7.482 75.015 1.00 82.88 555 LEU A O 1
ATOM 3710 N N . ASN A 1 556 ? -46.113 -6.676 74.719 1.00 80.12 556 ASN A N 1
ATOM 3711 C CA . ASN A 1 556 ? -45.715 -5.279 74.502 1.00 80.12 556 ASN A CA 1
ATOM 3712 C C . ASN A 1 556 ? -44.732 -4.758 75.560 1.00 80.12 556 ASN A C 1
ATOM 3714 O O . ASN A 1 556 ? -43.804 -4.040 75.216 1.00 80.12 556 ASN A O 1
ATOM 3718 N N . TYR A 1 557 ? -44.883 -5.135 76.829 1.00 81.56 557 TYR A N 1
ATOM 3719 C CA . TYR A 1 557 ? -44.020 -4.671 77.914 1.00 81.56 557 TYR A CA 1
ATOM 3720 C C . TYR A 1 557 ? -43.417 -5.846 78.671 1.00 81.56 557 TYR A C 1
ATOM 3722 O O . TYR A 1 557 ? -44.133 -6.760 79.082 1.00 81.56 557 TYR A O 1
ATOM 3730 N N . THR A 1 558 ? -42.107 -5.787 78.916 1.00 84.62 558 THR A N 1
ATOM 3731 C CA . THR A 1 558 ? -41.397 -6.713 79.798 1.00 84.62 558 THR A CA 1
ATOM 3732 C C . THR A 1 558 ? -40.693 -5.934 80.890 1.00 84.62 558 THR A C 1
ATOM 3734 O O . THR A 1 558 ? -40.014 -4.940 80.637 1.00 84.62 558 THR A O 1
ATOM 3737 N N . ARG A 1 559 ? -40.817 -6.404 82.125 1.00 83.56 559 ARG A N 1
ATOM 3738 C CA . ARG A 1 559 ? -40.134 -5.807 83.265 1.00 83.56 559 ARG A CA 1
ATOM 3739 C C . ARG A 1 559 ? -39.360 -6.842 84.057 1.00 83.56 559 ARG A C 1
ATOM 3741 O O . ARG A 1 559 ? -39.797 -7.982 84.213 1.00 83.56 559 ARG A O 1
ATOM 3748 N N . LEU A 1 560 ? -38.235 -6.410 84.608 1.00 83.81 560 LEU A N 1
ATOM 3749 C CA . LEU A 1 560 ? -37.473 -7.179 85.579 1.00 83.81 560 LEU A CA 1
ATOM 3750 C C . LEU A 1 560 ? -37.983 -6.836 86.977 1.00 83.81 560 LEU A C 1
ATOM 3752 O O . LEU A 1 560 ? -37.828 -5.707 87.437 1.00 83.81 560 LEU A O 1
ATOM 3756 N N . ARG A 1 561 ? -38.586 -7.807 87.656 1.00 83.44 561 ARG A N 1
ATOM 3757 C CA . ARG A 1 561 ? -39.042 -7.680 89.040 1.00 83.44 561 ARG A CA 1
ATOM 3758 C C . ARG A 1 561 ? -37.951 -8.174 89.982 1.00 83.44 561 ARG A C 1
ATOM 3760 O O . ARG A 1 561 ? -37.471 -9.294 89.810 1.00 83.44 561 ARG A O 1
ATOM 3767 N N . VAL A 1 562 ? -37.606 -7.367 90.983 1.00 79.62 562 VAL A N 1
ATOM 3768 C CA . VAL A 1 562 ? -36.612 -7.710 92.007 1.00 79.62 562 VAL A CA 1
ATOM 3769 C C . VAL A 1 562 ? -37.234 -7.577 93.395 1.00 79.62 562 VAL A C 1
ATOM 3771 O O . VAL A 1 562 ? -37.879 -6.580 93.698 1.00 79.62 562 VAL A O 1
ATOM 3774 N N . LEU A 1 563 ? -37.042 -8.579 94.250 1.00 78.81 563 LEU A N 1
ATOM 3775 C CA . LEU A 1 563 ? -37.535 -8.598 95.627 1.00 78.81 563 LEU A CA 1
ATOM 3776 C C . LEU A 1 563 ? -36.381 -8.868 96.595 1.00 78.81 563 LEU A C 1
ATOM 3778 O O . LEU A 1 563 ? -35.578 -9.769 96.367 1.00 78.81 563 LEU A O 1
ATOM 3782 N N . GLY A 1 564 ? -36.304 -8.119 97.694 1.00 73.75 564 GLY A N 1
ATOM 3783 C CA . GLY A 1 564 ? -35.407 -8.454 98.803 1.00 73.75 564 GLY A CA 1
ATOM 3784 C C . GLY A 1 564 ? -35.936 -9.649 99.595 1.00 73.75 564 GLY A C 1
ATOM 3785 O O . GLY A 1 564 ? -37.144 -9.772 99.796 1.00 73.75 564 GLY A O 1
ATOM 3786 N N . THR A 1 565 ? -35.048 -10.529 100.063 1.00 69.19 565 THR A N 1
ATOM 3787 C CA . THR A 1 565 ? -35.431 -11.671 100.918 1.00 69.19 565 THR A CA 1
ATOM 3788 C C . THR A 1 565 ? -35.349 -11.356 102.419 1.00 69.19 565 THR A C 1
ATOM 3790 O O . THR A 1 565 ? -35.590 -12.234 103.244 1.00 69.19 565 THR A O 1
ATOM 3793 N N . SER A 1 566 ? -34.977 -10.127 102.788 1.00 67.81 566 SER A N 1
ATOM 3794 C CA . SER A 1 566 ? -34.905 -9.606 104.160 1.00 67.81 566 SER A CA 1
ATOM 3795 C C . SER A 1 566 ? -35.179 -8.094 104.179 1.00 67.81 566 SER A C 1
ATOM 3797 O O . SER A 1 566 ? -35.286 -7.473 103.124 1.00 67.81 566 SER A O 1
ATOM 3799 N N . GLU A 1 567 ? -35.265 -7.481 105.364 1.00 67.12 567 GLU A N 1
ATOM 3800 C CA . GLU A 1 567 ? -35.487 -6.028 105.534 1.00 67.12 567 GLU A CA 1
ATOM 3801 C C . GLU A 1 567 ? -34.239 -5.158 105.254 1.00 67.12 567 GLU A C 1
ATOM 3803 O O . GLU A 1 567 ? -34.219 -3.966 105.552 1.00 67.12 567 GLU A O 1
ATOM 3808 N N . ALA A 1 568 ? -33.174 -5.732 104.687 1.00 67.88 568 ALA A N 1
ATOM 3809 C CA . ALA A 1 568 ? -31.954 -5.001 104.353 1.00 67.88 568 ALA A CA 1
ATOM 3810 C C . ALA A 1 568 ? -32.089 -4.217 103.032 1.00 67.88 568 ALA A C 1
ATOM 3812 O O . ALA A 1 568 ? -32.831 -4.606 102.130 1.00 67.88 568 ALA A O 1
ATOM 3813 N N . THR A 1 569 ? -31.332 -3.124 102.898 1.00 72.19 569 THR A N 1
ATOM 3814 C CA . THR A 1 569 ? -31.220 -2.357 101.648 1.00 72.19 569 THR A CA 1
ATOM 3815 C C . THR A 1 569 ? -30.747 -3.253 100.502 1.00 72.19 569 THR A C 1
ATOM 3817 O O . THR A 1 569 ? -29.739 -3.952 100.630 1.00 72.19 569 THR A O 1
ATOM 3820 N N . ILE A 1 570 ? -31.450 -3.202 99.369 1.00 76.25 570 ILE A N 1
ATOM 3821 C CA . ILE A 1 570 ? -31.085 -3.938 98.152 1.00 76.25 570 ILE A CA 1
ATOM 3822 C C . ILE A 1 570 ? -30.498 -2.988 97.107 1.00 76.25 570 ILE A C 1
ATOM 3824 O O . ILE A 1 570 ? -31.007 -1.878 96.926 1.00 76.25 570 ILE A O 1
ATOM 3828 N N . THR A 1 571 ? -29.464 -3.450 96.398 1.00 79.31 571 THR A N 1
ATOM 3829 C CA . THR A 1 571 ? -28.867 -2.738 95.260 1.00 79.31 571 THR A CA 1
ATOM 3830 C C . THR A 1 571 ? -28.680 -3.705 94.095 1.00 79.31 571 THR A C 1
ATOM 3832 O O . THR A 1 571 ? -27.967 -4.701 94.227 1.00 79.31 571 THR A O 1
ATOM 3835 N N . VAL A 1 572 ? -29.337 -3.436 92.964 1.00 80.50 572 VAL A N 1
ATOM 3836 C CA . VAL A 1 572 ? -29.279 -4.287 91.765 1.00 80.50 572 VAL A CA 1
ATOM 3837 C C . VAL A 1 572 ? -29.070 -3.447 90.513 1.00 80.50 572 VAL A C 1
ATOM 3839 O O . VAL A 1 572 ? -29.675 -2.390 90.340 1.00 80.50 572 VAL A O 1
ATOM 3842 N N . GLU A 1 573 ? -28.225 -3.959 89.629 1.00 81.88 573 GLU A N 1
ATOM 3843 C CA . GLU A 1 573 ? -27.961 -3.443 88.291 1.00 81.88 573 GLU A CA 1
ATOM 3844 C C . GLU A 1 573 ? -28.648 -4.334 87.252 1.00 81.88 573 GLU A C 1
ATOM 3846 O O . GLU A 1 573 ? -28.435 -5.547 87.236 1.00 81.88 573 GLU A O 1
ATOM 3851 N N . GLY A 1 574 ? -29.479 -3.740 86.395 1.00 79.19 574 GLY A N 1
ATOM 3852 C CA . GLY A 1 574 ? -30.186 -4.422 85.315 1.00 79.19 574 GLY A CA 1
ATOM 3853 C C . GLY A 1 574 ? -29.829 -3.824 83.957 1.00 79.19 574 GLY A C 1
ATOM 3854 O O . GLY A 1 574 ? -29.952 -2.617 83.758 1.00 79.19 574 GLY A O 1
ATOM 3855 N N . TYR A 1 575 ? -29.420 -4.668 83.015 1.00 77.62 575 TYR A N 1
ATOM 3856 C CA . TYR A 1 575 ? -29.148 -4.297 81.630 1.00 77.62 575 TYR A CA 1
ATOM 3857 C C . TYR A 1 575 ? -30.093 -5.056 80.705 1.00 77.62 575 TYR A C 1
ATOM 3859 O O . TYR A 1 575 ? -30.138 -6.281 80.745 1.00 77.62 575 TYR A O 1
ATOM 3867 N N . PHE A 1 576 ? -30.809 -4.343 79.847 1.00 77.38 576 PHE A N 1
ATOM 3868 C CA . PHE A 1 576 ? -31.517 -4.902 78.702 1.00 77.38 576 PHE A CA 1
ATOM 3869 C C . PHE A 1 576 ? -30.571 -4.975 77.504 1.00 77.38 576 PHE A C 1
ATOM 3871 O O . PHE A 1 576 ? -29.854 -4.011 77.244 1.00 77.38 576 PHE A O 1
ATOM 3878 N N . ASN A 1 577 ? -30.611 -6.079 76.760 1.00 73.56 577 ASN A N 1
ATOM 3879 C CA . ASN A 1 577 ? -29.950 -6.231 75.467 1.00 73.56 577 ASN A CA 1
ATOM 3880 C C . ASN A 1 577 ? -30.944 -6.813 74.455 1.00 73.56 577 ASN A C 1
ATOM 3882 O O . ASN A 1 577 ? -31.352 -7.969 74.593 1.00 73.56 577 ASN A O 1
ATOM 3886 N N . GLY A 1 578 ? -31.321 -6.025 73.448 1.00 71.00 578 GLY A N 1
ATOM 3887 C CA . GLY A 1 578 ? -32.145 -6.450 72.313 1.00 71.00 578 GLY A CA 1
ATOM 3888 C C . GLY A 1 578 ? -31.307 -6.607 71.046 1.00 71.00 578 GLY A C 1
ATOM 3889 O O . GLY A 1 578 ? -30.437 -5.776 70.788 1.00 71.00 578 GLY A O 1
ATOM 3890 N N . GLN A 1 579 ? -31.549 -7.670 70.279 1.00 64.44 579 GLN A N 1
ATOM 3891 C CA . GLN A 1 579 ? -30.874 -7.944 69.007 1.00 64.44 579 GLN A CA 1
ATOM 3892 C C . GLN A 1 579 ? -31.828 -7.650 67.842 1.00 64.44 579 GLN A C 1
ATOM 3894 O O . GLN A 1 579 ? -32.894 -8.267 67.784 1.00 64.44 579 GLN A O 1
ATOM 3899 N N . ASN A 1 580 ? -31.446 -6.725 66.945 1.00 59.97 580 ASN A N 1
ATOM 3900 C CA . ASN A 1 580 ? -32.157 -6.458 65.678 1.00 59.97 580 ASN A CA 1
ATOM 3901 C C . ASN A 1 580 ? -31.982 -7.596 64.671 1.00 59.97 580 ASN A C 1
ATOM 3903 O O . ASN A 1 580 ? -30.832 -8.084 64.501 1.00 59.97 580 ASN A O 1
#

Secondary structure (DSSP, 8-state):
--------S-GGGG----EEE-TTS-EEEPPB-TTSPEEESSEE-S-EEEEEEEEEEEE-S-EEEEEEEEEEEE-S-EEEEEEESSSEE-S-EEEEEEEEEEEE-S-EEEEEEEEEEEE-S-EEEEEEESSSEE-S-EEEEEEEEEEEE-S-EEEEEEEEEEEE-S-EEEEEEEEEEEE-S-EEEEEEESSSEE-S-EEEEEEEEEEEE-S-EEEEEEEEEEEE-S-EEEEEEESSSEE-S-EEEEEEESSSEE-S-EEEEEEEEEEEE-S-EEEEEEEEEEEE-S-EEEEEEESSSEE-S-EEEEEEESSSEE-S-EEEEEEEEEEEE-S-EEEEEEEEEEEE-S-EEEEEEESSSEE-S-EEEEEEEEEEEE-S-EEEEEEEEEEEE-S-EEEEEEESSSEE-S-EEEEEEEEEEEE-S-EEEEEEEEEEEE-S-EEEEEEESSSEE-S-EEEEEEESSSEE-S-B----EEEEEEEEEE--SS---EEEEE-GGG---SEEEEEEEE-SSS-EEEEEEEESSS-GGG-EE-SSPPEEE-TT-EEEE--SS--SEEEEEEEESSSS-EEEEEEEEEE-

Foldseek 3Di:
DDDPPPPPPPVVVVDPFDWDADPVRDIDTFDADPVREGEDAEEDADEAEEHHEYAHYEYAEEYEYAYEYAAYEYCYEYEEEYEYCAYEYNEEYEEEYEANAYEYCEEYEYAYEYCAYEYAYEYEYEYEANAYEYNEEYEEHYEHCAYEYAYEYEEEYEANAYEYEEEYEYAYEYCAYEYQYEYEEHYEYCAYEYNYEYEEEYEANAYEYCEEYEYAYEYCAYEYAYEYEEAYEANAYEYNEEYEYHYEHCAYEYAYEYEEEYEANAYEYEEEYEYDYEYCAYEYCYEYEEDYEANAYEYNEEYEYHYEHCAYEYAYEYEEHYEANAYEYEEEYEYDYEYCAYEYCYEYEEHYEYCAYEYNEEYEEHYEANAYEYEEEYEYAYEYCAYEYQYEYEEHYEACAYEYNEEYEYDYEANAYEYEEEYEEHYEYAAYEYAYEYEYAYEYAAYEYNEAYEYHYHYNYYYYNYDYPDKDKDKDKDKDKDQDDDFPFDKAKDQCLVPPFPWKKKKKWWQDQFKKKKFKWAAQDPDPVGTDGFPDDIDIHHHGDMDMGIGPDDHRIMIMTMTTPDSGITMMMMMMMGID